Protein AF-0000000067175070 (afdb_homodimer)

Sequence (562 aa):
MGRMTSEVMTHDVSLLWQNIFTWASWVITLAMIAIAIRMGLRQRTPFYLFAVVAAGVAAYAEPLYDVAFDLWFYDAQNGQPGAGLMHFSAFGIPQPNWTHSGYIILYAGACLYAGRRLYEGRFDRRSLLALWGLEIVTSCVFEVIGTGTDVYTYYGPHVLRIWNYPLVIGVLEGTQVVLFTVAAVLIWRRASDWWLLLGLFVLFPMTFFGANFGLGYPVIIGMHLDNGLASTPLIFAATLASIALCSITIYGLAAFLPTRTPDAGTPAKESVTPTEAQLANMGRMTSEVMTHDVSLLWQNIFTWASWVITLAMIAIAIRMGLRQRTPFYLFAVVAAGVAAYAEPLYDVAFDLWFYDAQNGQPGAGLMHFSAFGIPQPNWTHSGYIILYAGACLYAGRRLYEGRFDRRSLLALWGLEIVTSCVFEVIGTGTDVYTYYGPHVLRIWNYPLVIGVLEGTQVVLFTVAAVLIWRRASDWWLLLGLFVLFPMTFFGANFGLGYPVIIGMHLDNGLASTPLIFAATLASIALCSITIYGLAAFLPTRTPDAGTPAKESVTPTEAQLAN

Secondary structure (DSSP, 8-state):
-----HHHHHSBP-HHHHHHHHHHHHHHHHHHHHHHHHHHHHHT-SHHHHHHHHHHHHGGGHHHHHHHHTEEE--EETTEE--S-EEEEETTEEEETHHHHHHHHHHHHHHHHHHHHHHTT---HHHHHHHHHHHHHHHHHHHHHHHHTTSEEE-S---SEETTEEHHHHHHHHHHHHHHHHHHHHHHHH-SSGGGGGGHHHHHHHHHHIIIIIITHHHHHHHHBTTTT--HHHHHHHHHHHHHHHHHHHHHHGGGPPP----TTS---------SGGG--/-----HHHHHPBP-HHHHHHHHHHHHHHHHHHHHHHHHHHHHHT-SHHHHHHHHHHHHGGGHHHHHHHHTEEE--EETTEE--S-EEEEETTEEEETHHHHHHHHHHHHHHHHHHHHHHTT---HHHHHHHHHHHHHHHHHHHHHHHHTTSEEE-S---SEETTEEHHHHHHHHHHHHHHHHHHHHHHHH-SSGGGGGGHHHHHHHHHHIIIIIITHHHHHHHHBTTTT--HHHHHHHHHHHHHHHHHHHHHHGGGPPP----TTS---------GGGT--

Solvent-accessible surface area (backbone atoms only — not comparable to full-atom values): 28182 Å² total; per-residue (Å²): 69,66,64,86,44,68,67,62,60,31,31,55,34,32,64,68,52,44,48,47,49,36,52,54,32,44,52,52,35,51,52,50,50,53,50,20,49,51,51,15,64,74,68,70,40,61,61,42,42,41,42,36,51,23,30,31,60,45,35,72,43,43,50,62,55,24,65,59,60,33,46,46,57,33,24,4,48,93,61,36,75,73,63,45,72,55,74,51,38,26,67,80,39,61,34,50,55,37,49,28,29,46,30,24,54,70,53,23,44,56,41,67,77,43,30,63,49,40,60,56,18,71,50,49,61,66,54,49,52,50,50,35,51,50,34,22,50,52,40,40,56,57,44,35,52,37,33,66,48,38,35,28,42,54,76,35,84,70,61,70,53,54,86,59,26,44,46,64,56,19,50,33,52,12,46,21,30,49,52,38,36,54,53,49,35,54,50,55,72,66,41,89,50,75,72,58,51,57,49,38,59,54,46,40,32,17,32,46,29,12,30,44,44,24,35,27,31,46,30,40,43,29,48,15,26,38,93,78,59,44,34,68,69,52,27,48,52,18,42,52,50,20,52,49,45,44,52,50,48,57,62,55,50,50,78,68,54,48,62,55,65,76,62,81,68,62,64,72,73,71,73,73,65,84,67,69,70,73,64,75,106,69,65,65,84,44,67,66,62,61,29,32,56,36,33,63,68,50,43,47,47,48,36,52,53,32,45,52,53,36,52,51,49,50,52,49,20,49,52,50,16,64,75,68,70,39,61,61,42,44,41,41,35,50,23,31,30,61,44,35,70,43,44,50,61,54,24,65,57,59,32,45,46,56,34,25,4,45,92,60,36,74,73,63,46,71,55,75,51,38,26,67,80,40,59,34,49,55,39,49,29,29,45,30,24,55,69,52,22,44,55,39,67,77,43,30,63,48,40,59,56,18,72,51,51,62,66,53,48,52,50,51,36,52,50,35,21,49,52,41,41,56,57,42,36,52,38,33,68,47,37,35,26,41,54,74,33,82,71,60,71,52,54,86,57,26,43,45,64,58,19,49,33,51,12,45,21,30,48,51,40,36,56,52,49,35,54,49,55,72,66,41,90,49,75,72,60,50,58,48,36,58,54,46,42,32,17,32,45,29,12,30,45,45,23,35,27,31,47,30,40,44,29,48,14,26,39,93,77,58,42,34,70,69,51,27,45,51,18,41,52,49,19,53,48,45,45,50,50,49,57,60,55,50,48,78,68,52,48,62,56,68,77,62,81,67,63,63,70,74,72,74,73,66,89,61,66,75,71,65,76,104

Organism: Mycolicibacterium smegmatis (strain ATCC 700084 / mc(2)155) (NCBI:txid246196)

Structure (mmCIF, N/CA/C/O backbone):
data_AF-0000000067175070-model_v1
#
loop_
_entity.id
_entity.type
_entity.pdbx_description
1 polymer 'Uncharacterized protein'
#
loop_
_atom_site.group_PDB
_atom_site.id
_atom_site.type_symbol
_atom_site.label_atom_id
_atom_site.label_alt_id
_atom_site.label_comp_id
_atom_site.label_asym_id
_atom_site.label_entity_id
_atom_site.label_seq_id
_atom_site.pdbx_PDB_ins_code
_atom_site.Cartn_x
_atom_site.Cartn_y
_atom_site.Cartn_z
_atom_site.occupancy
_atom_site.B_iso_or_equiv
_atom_site.auth_seq_id
_atom_site.auth_comp_id
_atom_site.auth_asym_id
_atom_site.auth_atom_id
_atom_site.pdbx_PDB_model_num
ATOM 1 N N . MET A 1 1 ? -1.969 -13.773 -15.234 1 36.12 1 MET A N 1
ATOM 2 C CA . MET A 1 1 ? -0.71 -13.477 -14.555 1 36.12 1 MET A CA 1
ATOM 3 C C . MET A 1 1 ? 0.456 -13.5 -15.539 1 36.12 1 MET A C 1
ATOM 5 O O . MET A 1 1 ? 0.49 -14.328 -16.453 1 36.12 1 MET A O 1
ATOM 9 N N . GLY A 1 2 ? 0.944 -12.664 -16.062 1 47.62 2 GLY A N 1
ATOM 10 C CA . GLY A 1 2 ? 2.061 -13.18 -16.844 1 47.62 2 GLY A CA 1
ATOM 11 C C . GLY A 1 2 ? 2.84 -14.258 -16.125 1 47.62 2 GLY A C 1
ATOM 12 O O . GLY A 1 2 ? 3.395 -14.023 -15.047 1 47.62 2 GLY A O 1
ATOM 13 N N . ARG A 1 3 ? 2.332 -15.414 -16.234 1 59.94 3 ARG A N 1
ATOM 14 C CA . ARG A 1 3 ? 2.842 -16.578 -15.516 1 59.94 3 ARG A CA 1
ATOM 15 C C . ARG A 1 3 ? 4.352 -16.703 -15.695 1 59.94 3 ARG A C 1
ATOM 17 O O . ARG A 1 3 ? 4.887 -16.406 -16.766 1 59.94 3 ARG A O 1
ATOM 24 N N . MET A 1 4 ? 4.914 -16.484 -14.57 1 78.12 4 MET A N 1
ATOM 25 C CA . MET A 1 4 ? 6.34 -16.812 -14.562 1 78.12 4 MET A CA 1
ATOM 26 C C . MET A 1 4 ? 6.637 -18.016 -15.445 1 78.12 4 MET A C 1
ATOM 28 O O . MET A 1 4 ? 6.055 -19.078 -15.258 1 78.12 4 MET A O 1
ATOM 32 N N . THR A 1 5 ? 7.352 -17.688 -16.516 1 83.88 5 THR A N 1
ATOM 33 C CA . THR A 1 5 ? 7.668 -18.75 -17.469 1 83.88 5 THR A CA 1
ATOM 34 C C . THR A 1 5 ? 8.961 -19.469 -17.062 1 83.88 5 THR A C 1
ATOM 36 O O . THR A 1 5 ? 9.766 -18.906 -16.312 1 83.88 5 THR A O 1
ATOM 39 N N . SER A 1 6 ? 9.023 -20.594 -17.547 1 88.12 6 SER A N 1
ATOM 40 C CA . SER A 1 6 ? 10.234 -21.375 -17.312 1 88.12 6 SER A CA 1
ATOM 41 C C . SER A 1 6 ? 11.461 -20.656 -17.891 1 88.12 6 SER A C 1
ATOM 43 O O . SER A 1 6 ? 12.555 -20.75 -17.328 1 88.12 6 SER A O 1
ATOM 45 N N . GLU A 1 7 ? 11.266 -19.969 -18.938 1 89.69 7 GLU A N 1
ATOM 46 C CA . GLU A 1 7 ? 12.359 -19.234 -19.562 1 89.69 7 GLU A CA 1
ATOM 47 C C . GLU A 1 7 ? 12.914 -18.156 -18.625 1 89.69 7 GLU A C 1
ATOM 49 O O . GLU A 1 7 ? 14.133 -18 -18.516 1 89.69 7 GLU A O 1
ATOM 54 N N . VAL A 1 8 ? 12.07 -17.516 -17.969 1 92.44 8 VAL A N 1
ATOM 55 C CA . VAL A 1 8 ? 12.484 -16.469 -17.047 1 92.44 8 VAL A CA 1
ATOM 56 C C . VAL A 1 8 ? 13.148 -17.109 -15.82 1 92.44 8 VAL A C 1
ATOM 58 O O . VAL A 1 8 ? 14.219 -16.656 -15.383 1 92.44 8 VAL A O 1
ATOM 61 N N . MET A 1 9 ? 12.633 -18.188 -15.352 1 91.81 9 MET A N 1
ATOM 62 C CA . MET A 1 9 ? 13.102 -18.828 -14.125 1 91.81 9 MET A CA 1
ATOM 63 C C . MET A 1 9 ? 14.469 -19.469 -14.328 1 91.81 9 MET A C 1
ATOM 65 O O . MET A 1 9 ? 15.258 -19.562 -13.391 1 91.81 9 MET A O 1
ATOM 69 N N . THR A 1 10 ? 14.758 -19.828 -15.609 1 93.31 10 THR A N 1
ATOM 70 C CA . THR A 1 10 ? 15.992 -20.547 -15.859 1 93.31 10 THR A CA 1
ATOM 71 C C . THR A 1 10 ? 17.016 -19.656 -16.562 1 93.31 10 THR A C 1
ATOM 73 O O . THR A 1 10 ? 18.109 -20.109 -16.906 1 93.31 10 THR A O 1
ATOM 76 N N . HIS A 1 11 ? 16.609 -18.438 -16.766 1 95.06 11 HIS A N 1
ATOM 77 C CA . HIS A 1 11 ? 17.547 -17.5 -17.375 1 95.06 11 HIS A CA 1
ATOM 78 C C . HIS A 1 11 ? 18.766 -17.297 -16.5 1 95.06 11 HIS A C 1
ATOM 80 O O . HIS A 1 11 ? 18.641 -17.125 -15.273 1 95.06 11 HIS A O 1
ATOM 86 N N . ASP A 1 12 ? 19.922 -17.328 -17.125 1 96.31 12 ASP A N 1
ATOM 87 C CA . ASP A 1 12 ? 21.172 -17.219 -16.375 1 96.31 12 ASP A CA 1
ATOM 88 C C . ASP A 1 12 ? 21.344 -15.828 -15.773 1 96.31 12 ASP A C 1
ATOM 90 O O . ASP A 1 12 ? 21.156 -14.82 -16.453 1 96.31 12 ASP A O 1
ATOM 94 N N . VAL A 1 13 ? 21.688 -15.828 -14.492 1 96.56 13 VAL A N 1
ATOM 95 C CA . VAL A 1 13 ? 22.047 -14.578 -13.836 1 96.56 13 VAL A CA 1
ATOM 96 C C . VAL A 1 13 ? 23.484 -14.211 -14.195 1 96.56 13 VAL A C 1
ATOM 98 O O . VAL A 1 13 ? 24.344 -15.086 -14.32 1 96.56 13 VAL A O 1
ATOM 101 N N . SER A 1 14 ? 23.734 -12.922 -14.445 1 96.88 14 SER A N 1
ATOM 102 C CA . SER A 1 14 ? 25.109 -12.453 -14.547 1 96.88 14 SER A CA 1
ATOM 103 C C . SER A 1 14 ? 25.781 -12.406 -13.18 1 96.88 14 SER A C 1
ATOM 105 O O . SER A 1 14 ? 25.547 -11.492 -12.391 1 96.88 14 SER A O 1
ATOM 107 N N . LEU A 1 15 ? 26.641 -13.297 -13.031 1 95.38 15 LEU A N 1
ATOM 108 C CA . LEU A 1 15 ? 27.312 -13.383 -11.734 1 95.38 15 LEU A CA 1
ATOM 109 C C . LEU A 1 15 ? 28.172 -12.148 -11.492 1 95.38 15 LEU A C 1
ATOM 111 O O . LEU A 1 15 ? 28.281 -11.664 -10.359 1 95.38 15 LEU A O 1
ATOM 115 N N . LEU A 1 16 ? 28.75 -11.688 -12.516 1 96.19 16 LEU A N 1
ATOM 116 C CA . LEU A 1 16 ? 29.547 -10.469 -12.414 1 96.19 16 LEU A CA 1
ATOM 117 C C . LEU A 1 16 ? 28.688 -9.305 -11.922 1 96.19 16 LEU A C 1
ATOM 119 O O . LEU A 1 16 ? 29.047 -8.648 -10.938 1 96.19 16 LEU A O 1
ATOM 123 N N . TRP A 1 17 ? 27.641 -9.117 -12.547 1 96.38 17 TRP A N 1
ATOM 124 C CA . TRP A 1 17 ? 26.797 -7.965 -12.219 1 96.38 17 TRP A CA 1
ATOM 125 C C . TRP A 1 17 ? 26.094 -8.172 -10.891 1 96.38 17 TRP A C 1
ATOM 127 O O . TRP A 1 17 ? 25.844 -7.219 -10.148 1 96.38 17 TRP A O 1
ATOM 137 N N . GLN A 1 18 ? 25.766 -9.375 -10.562 1 96.19 18 GLN A N 1
ATOM 138 C CA . GLN A 1 18 ? 25.219 -9.641 -9.234 1 96.19 18 GLN A CA 1
ATOM 139 C C . GLN A 1 18 ? 26.203 -9.242 -8.148 1 96.19 18 GLN A C 1
ATOM 141 O O . GLN A 1 18 ? 25.812 -8.672 -7.129 1 96.19 18 GLN A O 1
ATOM 146 N N . ASN A 1 19 ? 27.406 -9.57 -8.383 1 96.5 19 ASN A N 1
ATOM 147 C CA . ASN A 1 19 ? 28.438 -9.195 -7.422 1 96.5 19 ASN A CA 1
ATOM 148 C C . ASN A 1 19 ? 28.609 -7.676 -7.344 1 96.5 19 ASN A C 1
ATOM 150 O O . ASN A 1 19 ? 28.781 -7.125 -6.254 1 96.5 19 ASN A O 1
ATOM 154 N N . ILE A 1 20 ? 28.594 -7.074 -8.43 1 96.56 20 ILE A N 1
ATOM 155 C CA . ILE A 1 20 ? 28.688 -5.617 -8.445 1 96.56 20 ILE A CA 1
ATOM 156 C C . ILE A 1 20 ? 27.516 -5.016 -7.688 1 96.56 20 ILE A C 1
ATOM 158 O O . ILE A 1 20 ? 27.703 -4.156 -6.824 1 96.56 20 ILE A O 1
ATOM 162 N N . PHE A 1 21 ? 26.344 -5.52 -7.938 1 96.44 21 PHE A N 1
ATOM 163 C CA . PHE A 1 21 ? 25.141 -5.027 -7.25 1 96.44 21 PHE A CA 1
ATOM 164 C C . PHE A 1 21 ? 25.25 -5.262 -5.746 1 96.44 21 PHE A C 1
ATOM 166 O O . PHE A 1 21 ? 24.875 -4.398 -4.953 1 96.44 21 PHE A O 1
ATOM 173 N N . THR A 1 22 ? 25.734 -6.355 -5.387 1 97 22 THR A N 1
ATOM 174 C CA . THR A 1 22 ? 25.812 -6.688 -3.967 1 97 22 THR A CA 1
ATOM 175 C C . THR A 1 22 ? 26.844 -5.82 -3.262 1 97 22 THR A C 1
ATOM 177 O O . THR A 1 22 ? 26.5 -5.047 -2.361 1 97 22 THR A O 1
ATOM 180 N N . TRP A 1 23 ? 27.984 -5.844 -3.74 1 97.56 23 TRP A N 1
ATOM 181 C CA . TRP A 1 23 ? 29.078 -5.211 -3.016 1 97.56 23 TRP A CA 1
ATOM 182 C C . TRP A 1 23 ? 29.047 -3.695 -3.193 1 97.56 23 TRP A C 1
ATOM 184 O O . TRP A 1 23 ? 29.25 -2.947 -2.234 1 97.56 23 TRP A O 1
ATOM 194 N N . ALA A 1 24 ? 28.859 -3.236 -4.406 1 97.56 24 ALA A N 1
ATOM 195 C CA . ALA A 1 24 ? 28.812 -1.794 -4.629 1 97.56 24 ALA A CA 1
ATOM 196 C C . ALA A 1 24 ? 27.656 -1.155 -3.85 1 97.56 24 ALA A C 1
ATOM 198 O O . ALA A 1 24 ? 27.812 -0.078 -3.271 1 97.56 24 ALA A O 1
ATOM 199 N N . SER A 1 25 ? 26.516 -1.839 -3.846 1 97.31 25 SER A N 1
ATOM 200 C CA . SER A 1 25 ? 25.375 -1.253 -3.143 1 97.31 25 SER A CA 1
ATOM 201 C C . SER A 1 25 ? 25.609 -1.229 -1.637 1 97.31 25 SER A C 1
ATOM 203 O O . SER A 1 25 ? 25.219 -0.275 -0.958 1 97.31 25 SER A O 1
ATOM 205 N N . TRP A 1 26 ? 26.234 -2.225 -1.082 1 98.38 26 TRP A N 1
ATOM 206 C CA . TRP A 1 26 ? 26.5 -2.238 0.353 1 98.38 26 TRP A CA 1
ATOM 207 C C . TRP A 1 26 ? 27.547 -1.199 0.727 1 98.38 26 TRP A C 1
ATOM 209 O O . TRP A 1 26 ? 27.469 -0.592 1.798 1 98.38 26 TRP A O 1
ATOM 219 N N . VAL A 1 27 ? 28.484 -0.968 -0.14 1 98.69 27 VAL A N 1
ATOM 220 C CA . VAL A 1 27 ? 29.469 0.073 0.111 1 98.69 27 VAL A CA 1
ATOM 221 C C . VAL A 1 27 ? 28.797 1.44 0.132 1 98.69 27 VAL A C 1
ATOM 223 O O . VAL A 1 27 ? 29.047 2.252 1.024 1 98.69 27 VAL A O 1
ATOM 226 N N . ILE A 1 28 ? 27.953 1.671 -0.833 1 98.25 28 ILE A N 1
ATOM 227 C CA . ILE A 1 28 ? 27.219 2.928 -0.883 1 98.25 28 ILE A CA 1
ATOM 228 C C . ILE A 1 28 ? 26.344 3.059 0.356 1 98.25 28 ILE A C 1
ATOM 230 O O . ILE A 1 28 ? 26.25 4.133 0.958 1 98.25 28 ILE A O 1
ATOM 234 N N . THR A 1 29 ? 25.719 1.966 0.745 1 98.62 29 THR A N 1
ATOM 235 C CA . THR A 1 29 ? 24.859 1.954 1.924 1 98.62 29 THR A CA 1
ATOM 236 C C . THR A 1 29 ? 25.672 2.291 3.18 1 98.62 29 THR A C 1
ATOM 238 O O . THR A 1 29 ? 25.219 3.08 4.016 1 98.62 29 THR A O 1
ATOM 241 N N . LEU A 1 30 ? 26.828 1.718 3.301 1 98.69 30 LEU A N 1
ATOM 242 C CA . LEU A 1 30 ? 27.672 2.021 4.445 1 98.69 30 LEU A CA 1
ATOM 243 C C . LEU A 1 30 ? 28.047 3.5 4.473 1 98.69 30 LEU A C 1
ATOM 245 O O . LEU A 1 30 ? 28.062 4.121 5.539 1 98.69 30 LEU A O 1
ATOM 249 N N . ALA A 1 31 ? 28.328 4.047 3.369 1 98.69 31 ALA A N 1
ATOM 250 C CA . ALA A 1 31 ? 28.609 5.477 3.275 1 98.69 31 ALA A CA 1
ATOM 251 C C . ALA A 1 31 ? 27.391 6.301 3.688 1 98.69 31 ALA A C 1
ATOM 253 O O . ALA A 1 31 ? 27.516 7.289 4.414 1 98.69 31 ALA A O 1
ATOM 254 N N . MET A 1 32 ? 26.25 5.898 3.227 1 98.75 32 MET A N 1
ATOM 255 C CA . MET A 1 32 ? 25.016 6.605 3.566 1 98.75 32 MET A CA 1
ATOM 256 C C . MET A 1 32 ? 24.75 6.543 5.066 1 98.75 32 MET A C 1
ATOM 258 O O . MET A 1 32 ? 24.328 7.531 5.668 1 98.75 32 MET A O 1
ATOM 262 N N . ILE A 1 33 ? 25 5.41 5.656 1 98.81 33 ILE A N 1
ATOM 263 C CA . ILE A 1 33 ? 24.828 5.258 7.094 1 98.81 33 ILE A CA 1
ATOM 264 C C . ILE A 1 33 ? 25.781 6.18 7.836 1 98.81 33 ILE A C 1
ATOM 266 O O . ILE A 1 33 ? 25.391 6.863 8.789 1 98.81 33 ILE A O 1
ATOM 270 N N . ALA A 1 34 ? 27 6.25 7.383 1 98.81 34 ALA A N 1
ATOM 271 C CA . ALA A 1 34 ? 27.984 7.141 7.996 1 98.81 34 ALA A CA 1
ATOM 272 C C . ALA A 1 34 ? 27.547 8.594 7.883 1 98.81 34 ALA A C 1
ATOM 274 O O . ALA A 1 34 ? 27.625 9.352 8.852 1 98.81 34 ALA A O 1
ATOM 275 N N . ILE A 1 35 ? 27.094 8.969 6.766 1 98.69 35 ILE A N 1
ATOM 276 C CA . ILE A 1 35 ? 26.609 10.328 6.543 1 98.69 35 ILE A CA 1
ATOM 277 C C . ILE A 1 35 ? 25.406 10.602 7.438 1 98.69 35 ILE A C 1
ATOM 279 O O . ILE A 1 35 ? 25.312 11.664 8.055 1 98.69 35 ILE A O 1
ATOM 283 N N . ALA A 1 36 ? 24.531 9.648 7.484 1 98.81 36 ALA A N 1
ATOM 284 C CA . ALA A 1 36 ? 23.328 9.789 8.312 1 98.81 36 ALA A CA 1
ATOM 285 C C . ALA A 1 36 ? 23.703 9.992 9.781 1 98.81 36 ALA A C 1
ATOM 287 O O . ALA A 1 36 ? 23.125 10.836 10.461 1 98.81 36 ALA A O 1
ATOM 288 N N . ILE A 1 37 ? 24.609 9.211 10.242 1 98.62 37 ILE A N 1
ATOM 289 C CA . ILE A 1 37 ? 25.062 9.328 11.625 1 98.62 37 ILE A CA 1
ATOM 290 C C . ILE A 1 37 ? 25.688 10.711 11.844 1 98.62 37 ILE A C 1
ATOM 292 O O . ILE A 1 37 ? 25.375 11.391 12.828 1 98.62 37 ILE A O 1
ATOM 296 N N . ARG A 1 38 ? 26.516 11.125 10.969 1 98.56 38 ARG A N 1
ATOM 297 C CA . ARG A 1 38 ? 27.172 12.43 11.078 1 98.56 38 ARG A CA 1
ATOM 298 C C . ARG A 1 38 ? 26.141 13.555 11.086 1 98.56 38 ARG A C 1
ATOM 300 O O . ARG A 1 38 ? 26.219 14.461 11.922 1 98.56 38 ARG A O 1
ATOM 307 N N . MET A 1 39 ? 25.219 13.469 10.172 1 98.38 39 MET A N 1
ATOM 308 C CA . MET A 1 39 ? 24.172 14.484 10.109 1 98.38 39 MET A CA 1
ATOM 309 C C . MET A 1 39 ? 23.328 14.461 11.375 1 98.38 39 MET A C 1
ATOM 311 O O . MET A 1 39 ? 22.969 15.508 11.914 1 98.38 39 MET A O 1
ATOM 315 N N . GLY A 1 40 ? 23 13.273 11.797 1 98.06 40 GLY A N 1
ATOM 316 C CA . GLY A 1 40 ? 22.234 13.141 13.023 1 98.06 40 GLY A CA 1
ATOM 317 C C . GLY A 1 40 ? 22.922 13.742 14.234 1 98.06 40 GLY A C 1
ATOM 318 O O . GLY A 1 40 ? 22.281 14.43 15.039 1 98.06 40 GLY A O 1
ATOM 319 N N . LEU A 1 41 ? 24.188 13.562 14.398 1 97.88 41 LEU A N 1
ATOM 320 C CA . LEU A 1 41 ? 24.969 14.117 15.5 1 97.88 41 LEU A CA 1
ATOM 321 C C . LEU A 1 41 ? 25.047 15.641 15.398 1 97.88 41 LEU A C 1
ATOM 323 O O . LEU A 1 41 ? 24.891 16.344 16.406 1 97.88 41 LEU A O 1
ATOM 327 N N . ARG A 1 42 ? 25.203 16.109 14.266 1 97.5 42 ARG A N 1
ATOM 328 C CA . ARG A 1 42 ? 25.328 17.547 14.055 1 97.5 42 ARG A CA 1
ATOM 329 C C . ARG A 1 42 ? 24 18.266 14.312 1 97.5 42 ARG A C 1
ATOM 331 O O . ARG A 1 42 ? 23.984 19.359 14.859 1 97.5 42 ARG A O 1
ATOM 338 N N . GLN A 1 43 ? 23 17.594 13.938 1 95.81 43 GLN A N 1
ATOM 339 C CA . GLN A 1 43 ? 21.703 18.234 14.039 1 95.81 43 GLN A CA 1
ATOM 340 C C . GLN A 1 43 ? 20.922 17.703 15.234 1 95.81 43 GLN A C 1
ATOM 342 O O . GLN A 1 43 ? 19.734 18 15.391 1 95.81 43 GLN A O 1
ATOM 347 N N . ARG A 1 44 ? 21.484 16.766 15.93 1 96.56 44 ARG A N 1
ATOM 348 C CA . ARG A 1 44 ? 20.953 16.203 17.172 1 96.56 44 ARG A CA 1
ATOM 349 C C . ARG A 1 44 ? 19.594 15.539 16.922 1 96.56 44 ARG A C 1
ATOM 351 O O . ARG A 1 44 ? 18.625 15.812 17.625 1 96.56 44 ARG A O 1
ATOM 358 N N . THR A 1 45 ? 19.594 14.758 15.977 1 97.94 45 THR A N 1
ATOM 359 C CA . THR A 1 45 ? 18.391 14.016 15.648 1 97.94 45 THR A CA 1
ATOM 360 C C . THR A 1 45 ? 18.734 12.641 15.094 1 97.94 45 THR A C 1
ATOM 362 O O . THR A 1 45 ? 19.719 12.484 14.359 1 97.94 45 THR A O 1
ATOM 365 N N . PRO A 1 46 ? 18 11.664 15.406 1 98.38 46 PRO A N 1
ATOM 366 C CA . PRO A 1 46 ? 18.203 10.352 14.789 1 98.38 46 PRO A CA 1
ATOM 367 C C . PRO A 1 46 ? 17.438 10.188 13.477 1 98.38 46 PRO A C 1
ATOM 369 O O . PRO A 1 46 ? 17.422 9.102 12.898 1 98.38 46 PRO A O 1
ATOM 372 N N . PHE A 1 47 ? 16.812 11.234 12.992 1 98.56 47 PHE A N 1
ATOM 373 C CA . PHE A 1 47 ? 15.93 11.234 11.828 1 98.56 47 PHE A CA 1
ATOM 374 C C . PHE A 1 47 ? 16.594 10.539 10.648 1 98.56 47 PHE A C 1
ATOM 376 O O . PHE A 1 47 ? 16 9.641 10.039 1 98.56 47 PHE A O 1
ATOM 383 N N . TYR A 1 48 ? 17.75 10.852 10.312 1 98.81 48 TYR A N 1
ATOM 384 C CA . TYR A 1 48 ? 18.438 10.367 9.117 1 98.81 48 TYR A CA 1
ATOM 385 C C . TYR A 1 48 ? 18.75 8.883 9.234 1 98.81 48 TYR A C 1
ATOM 387 O O . TYR A 1 48 ? 18.516 8.117 8.289 1 98.81 48 TYR A O 1
ATOM 395 N N . LEU A 1 49 ? 19.25 8.531 10.367 1 98.75 49 LEU A N 1
ATOM 396 C CA . LEU A 1 49 ? 19.578 7.125 10.578 1 98.75 49 LEU A CA 1
ATOM 397 C C . LEU A 1 49 ? 18.312 6.27 10.57 1 98.75 49 LEU A C 1
ATOM 399 O O . LEU A 1 49 ? 18.297 5.184 9.984 1 98.75 49 LEU A O 1
ATOM 403 N N . PHE A 1 50 ? 17.266 6.734 11.195 1 98.81 50 PHE A N 1
ATOM 404 C CA . PHE A 1 50 ? 16.016 5.988 11.242 1 98.81 50 PHE A CA 1
ATOM 405 C C . PHE A 1 50 ? 15.422 5.844 9.844 1 98.81 50 PHE A C 1
ATOM 407 O O . PHE A 1 50 ? 14.867 4.797 9.508 1 98.81 50 PHE A O 1
ATOM 414 N N . ALA A 1 51 ? 15.562 6.875 9.016 1 98.81 51 ALA A N 1
ATOM 415 C CA . ALA A 1 51 ? 15.047 6.797 7.648 1 98.81 51 ALA A CA 1
ATOM 416 C C . ALA A 1 51 ? 15.773 5.719 6.848 1 98.81 51 ALA A C 1
ATOM 418 O O . ALA A 1 51 ? 15.133 4.922 6.156 1 98.81 51 ALA A O 1
ATOM 419 N N . VAL A 1 52 ? 17.031 5.672 7.031 1 98.81 52 VAL A N 1
ATOM 420 C CA . VAL A 1 52 ? 17.875 4.715 6.312 1 98.81 52 VAL A CA 1
ATOM 421 C C . VAL A 1 52 ? 17.562 3.297 6.793 1 98.81 52 VAL A C 1
ATOM 423 O O . VAL A 1 52 ? 17.359 2.393 5.98 1 98.81 52 VAL A O 1
ATOM 426 N N . VAL A 1 53 ? 17.469 3.086 8.039 1 98.75 53 VAL A N 1
ATOM 427 C CA . VAL A 1 53 ? 17.25 1.756 8.594 1 98.75 53 VAL A CA 1
ATOM 428 C C . VAL A 1 53 ? 15.82 1.306 8.305 1 98.75 53 VAL A C 1
ATOM 430 O O . VAL A 1 53 ? 15.578 0.129 8.023 1 98.75 53 VAL A O 1
ATOM 433 N N . ALA A 1 54 ? 14.914 2.227 8.367 1 98.81 54 ALA A N 1
ATOM 434 C CA . ALA A 1 54 ? 13.523 1.909 8.055 1 98.81 54 ALA A CA 1
ATOM 435 C C . ALA A 1 54 ? 13.391 1.352 6.645 1 98.81 54 ALA A C 1
ATOM 437 O O . ALA A 1 54 ? 12.695 0.357 6.422 1 98.81 54 ALA A O 1
ATOM 438 N N . ALA A 1 55 ? 14.062 1.967 5.711 1 98.81 55 ALA A N 1
ATOM 439 C CA . ALA A 1 55 ? 14.039 1.492 4.328 1 98.81 55 ALA A CA 1
ATOM 440 C C . ALA A 1 55 ? 14.648 0.097 4.215 1 98.81 55 ALA A C 1
ATOM 442 O O . ALA A 1 55 ? 14.086 -0.781 3.559 1 98.81 55 ALA A O 1
ATOM 443 N N . GLY A 1 56 ? 15.727 -0.106 4.875 1 98.75 56 GLY A N 1
ATOM 444 C CA . GLY A 1 56 ? 16.391 -1.4 4.844 1 98.75 56 GLY A CA 1
ATOM 445 C C . GLY A 1 56 ? 15.539 -2.52 5.41 1 98.75 56 GLY A C 1
ATOM 446 O O . GLY A 1 56 ? 15.492 -3.619 4.855 1 98.75 56 GLY A O 1
ATOM 447 N N . VAL A 1 57 ? 14.867 -2.23 6.461 1 98.38 57 VAL A N 1
ATOM 448 C CA . VAL A 1 57 ? 14.031 -3.23 7.113 1 98.38 57 VAL A CA 1
ATOM 449 C C . VAL A 1 57 ? 12.805 -3.523 6.25 1 98.38 57 VAL A C 1
ATOM 451 O O . VAL A 1 57 ? 12.406 -4.68 6.105 1 98.38 57 VAL A O 1
ATOM 454 N N . ALA A 1 58 ? 12.289 -2.523 5.637 1 98.5 58 ALA A N 1
ATOM 455 C CA . ALA A 1 58 ? 11.062 -2.666 4.852 1 98.5 58 ALA A CA 1
ATOM 456 C C . ALA A 1 58 ? 11.32 -3.455 3.57 1 98.5 58 ALA A C 1
ATOM 458 O O . ALA A 1 58 ? 10.383 -3.924 2.924 1 98.5 58 ALA A O 1
ATOM 459 N N . ALA A 1 59 ? 12.562 -3.631 3.25 1 98.62 59 ALA A N 1
ATOM 460 C CA . ALA A 1 59 ? 12.914 -4.391 2.055 1 98.62 59 ALA A CA 1
ATOM 461 C C . ALA A 1 59 ? 12.461 -5.844 2.17 1 98.62 59 ALA A C 1
ATOM 463 O O . ALA A 1 59 ? 12.336 -6.543 1.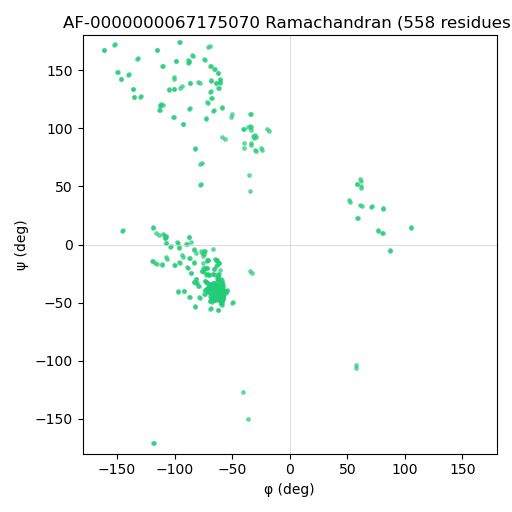164 1 98.62 59 ALA A O 1
ATOM 464 N N . TYR A 1 60 ? 12.195 -6.273 3.389 1 98.5 60 TYR A N 1
ATOM 465 C CA . TYR A 1 60 ? 11.656 -7.617 3.576 1 98.5 60 TYR A CA 1
ATOM 466 C C . TYR A 1 60 ? 10.289 -7.754 2.92 1 98.5 60 TYR A C 1
ATOM 468 O O . TYR A 1 60 ? 9.812 -8.867 2.695 1 98.5 60 TYR A O 1
ATOM 476 N N . ALA A 1 61 ? 9.664 -6.652 2.549 1 98.25 61 ALA A N 1
ATOM 477 C CA . ALA A 1 61 ? 8.344 -6.668 1.935 1 98.25 61 ALA A CA 1
ATOM 478 C C . ALA A 1 61 ? 8.438 -6.777 0.415 1 98.25 61 ALA A C 1
ATOM 480 O O . ALA A 1 61 ? 7.422 -6.891 -0.273 1 98.25 61 ALA A O 1
ATOM 481 N N . GLU A 1 62 ? 9.578 -6.852 -0.147 1 97.81 62 GLU A N 1
ATOM 482 C CA . GLU A 1 62 ? 9.883 -6.793 -1.573 1 97.81 62 GLU A CA 1
ATOM 483 C C . GLU A 1 62 ? 9.148 -7.891 -2.34 1 97.81 62 GLU A C 1
ATOM 485 O O . GLU A 1 62 ? 8.633 -7.652 -3.434 1 97.81 62 GLU A O 1
ATOM 490 N N . PRO A 1 63 ? 9.039 -9.102 -1.802 1 97.81 63 PRO A N 1
ATOM 491 C CA . PRO A 1 63 ? 8.398 -10.156 -2.59 1 97.81 63 PRO A CA 1
ATOM 492 C C . PRO A 1 63 ? 6.969 -9.805 -2.994 1 97.81 63 PRO A C 1
ATOM 494 O O . PRO A 1 63 ? 6.508 -10.211 -4.062 1 97.81 63 PRO A O 1
ATOM 497 N N . LEU A 1 64 ? 6.32 -9.102 -2.105 1 97.94 64 LEU A N 1
ATOM 498 C CA . LEU A 1 64 ? 4.965 -8.672 -2.428 1 97.94 64 LEU A CA 1
ATOM 499 C C . LEU A 1 64 ? 4.965 -7.715 -3.613 1 97.94 64 LEU A C 1
ATOM 501 O O . LEU A 1 64 ? 4.094 -7.793 -4.48 1 97.94 64 LEU A O 1
ATOM 505 N N . TYR A 1 65 ? 5.898 -6.844 -3.643 1 98.44 65 TYR A N 1
ATOM 506 C CA . TYR A 1 65 ? 6.113 -5.938 -4.766 1 98.44 65 TYR A CA 1
ATOM 507 C C . TYR A 1 65 ? 6.43 -6.715 -6.039 1 98.44 65 TYR A C 1
ATOM 509 O O . TYR A 1 65 ? 5.934 -6.379 -7.117 1 98.44 65 TYR A O 1
ATOM 517 N N . ASP A 1 66 ? 7.188 -7.766 -5.934 1 97.69 66 ASP A N 1
ATOM 518 C CA . ASP A 1 66 ? 7.613 -8.57 -7.07 1 97.69 66 ASP A CA 1
ATOM 519 C C . ASP A 1 66 ? 6.43 -9.289 -7.707 1 97.69 66 ASP A C 1
ATOM 521 O O . ASP A 1 66 ? 6.328 -9.367 -8.938 1 97.69 66 ASP A O 1
ATOM 525 N N . VAL A 1 67 ? 5.574 -9.727 -6.895 1 96.5 67 VAL A N 1
ATOM 526 C CA . VAL A 1 67 ? 4.379 -10.414 -7.383 1 96.5 67 VAL A CA 1
ATOM 527 C C . VAL A 1 67 ? 3.518 -9.438 -8.18 1 96.5 67 VAL A C 1
ATOM 529 O O . VAL A 1 67 ? 3.039 -9.766 -9.273 1 96.5 67 VAL A O 1
ATOM 532 N N . ALA A 1 68 ? 3.359 -8.297 -7.645 1 97.75 68 ALA A N 1
ATOM 533 C CA . ALA A 1 68 ? 2.449 -7.32 -8.234 1 97.75 68 ALA A CA 1
ATOM 534 C C . ALA A 1 68 ? 2.979 -6.82 -9.578 1 97.75 68 ALA A C 1
ATOM 536 O O . ALA A 1 68 ? 2.213 -6.645 -10.523 1 97.75 68 ALA A O 1
ATOM 537 N N . PHE A 1 69 ? 4.293 -6.672 -9.641 1 98.25 69 PHE A N 1
ATOM 538 C CA . PHE A 1 69 ? 4.848 -6 -10.805 1 98.25 69 PHE A CA 1
ATOM 539 C C . PHE A 1 69 ? 5.559 -6.992 -11.719 1 98.25 69 PHE A C 1
ATOM 541 O O . PHE A 1 69 ? 6.199 -6.598 -12.695 1 98.25 69 PHE A O 1
ATOM 548 N N . ASP A 1 70 ? 5.457 -8.273 -11.406 1 97.12 70 ASP A N 1
ATOM 549 C CA . ASP A 1 70 ? 6.086 -9.312 -12.219 1 97.12 70 ASP A CA 1
ATOM 550 C C . ASP A 1 70 ? 7.594 -9.094 -12.32 1 97.12 70 ASP A C 1
ATOM 552 O O . ASP A 1 70 ? 8.148 -9.078 -13.422 1 97.12 70 ASP A O 1
ATOM 556 N N . LEU A 1 71 ? 8.156 -8.945 -11.172 1 97.44 71 LEU A N 1
ATOM 557 C CA . LEU A 1 71 ? 9.609 -8.812 -11.078 1 97.44 71 LEU A CA 1
ATOM 558 C C . LEU A 1 71 ? 10.242 -10.133 -10.664 1 97.44 71 LEU A C 1
ATOM 560 O O . LEU A 1 71 ? 9.727 -10.828 -9.789 1 97.44 71 LEU A O 1
ATOM 564 N N . TRP A 1 72 ? 11.305 -10.516 -11.352 1 97.31 72 TRP A N 1
ATOM 565 C CA . TRP A 1 72 ? 12.039 -11.742 -11.055 1 97.31 72 TRP A CA 1
ATOM 566 C C . TRP A 1 72 ? 13.531 -11.469 -10.953 1 97.31 72 TRP A C 1
ATOM 568 O O . TRP A 1 72 ? 14.125 -10.875 -11.859 1 97.31 72 TRP A O 1
ATOM 578 N N . PHE A 1 73 ? 14.078 -11.891 -9.859 1 97.44 73 PHE A N 1
ATOM 579 C CA . PHE A 1 73 ? 15.531 -11.875 -9.727 1 97.44 73 PHE A CA 1
ATOM 580 C C . PHE A 1 73 ? 16.141 -13.148 -10.289 1 97.44 73 PHE A C 1
ATOM 582 O O . PHE A 1 73 ? 15.883 -14.242 -9.781 1 97.44 73 PHE A O 1
ATOM 589 N N . TYR A 1 74 ? 16.938 -12.953 -11.312 1 97.12 74 TYR A N 1
ATOM 590 C CA . TYR A 1 74 ? 17.562 -14.133 -11.883 1 97.12 74 TYR A CA 1
ATOM 591 C C . TYR A 1 74 ? 18.438 -14.844 -10.844 1 97.12 74 TYR A C 1
ATOM 593 O O . TYR A 1 74 ? 19.141 -14.195 -10.07 1 97.12 74 TYR A O 1
ATOM 601 N N . ASP A 1 75 ? 18.344 -16.156 -10.867 1 96.5 75 ASP A N 1
ATOM 602 C CA . ASP A 1 75 ? 19.047 -16.938 -9.844 1 96.5 75 ASP A CA 1
ATOM 603 C C . ASP A 1 75 ? 19.562 -18.266 -10.422 1 96.5 75 ASP A C 1
ATOM 605 O O . ASP A 1 75 ? 19.859 -19.188 -9.672 1 96.5 75 ASP A O 1
ATOM 609 N N . ALA A 1 76 ? 19.547 -18.406 -11.656 1 96.19 76 ALA A N 1
ATOM 610 C CA . ALA A 1 76 ? 19.906 -19.688 -12.281 1 96.19 76 ALA A CA 1
ATOM 611 C C . ALA A 1 76 ? 21.234 -19.578 -13.031 1 96.19 76 ALA A C 1
ATOM 613 O O . ALA A 1 76 ? 21.672 -18.469 -13.375 1 96.19 76 ALA A O 1
ATOM 614 N N . GLN A 1 77 ? 21.875 -20.703 -13.133 1 96 77 GLN A N 1
ATOM 615 C CA . GLN A 1 77 ? 23.016 -20.938 -14.008 1 96 77 GLN A CA 1
ATOM 616 C C . GLN A 1 77 ? 22.891 -22.266 -14.734 1 96 77 GLN A C 1
ATOM 618 O O . GLN A 1 77 ? 22.672 -23.312 -14.109 1 96 77 GLN A O 1
ATOM 623 N N . ASN A 1 78 ? 23.016 -22.172 -16.047 1 94.62 78 ASN A N 1
ATOM 624 C CA . ASN A 1 78 ? 22.891 -23.375 -16.859 1 94.62 78 ASN A CA 1
ATOM 625 C C . ASN A 1 78 ? 21.609 -24.141 -16.531 1 94.62 78 ASN A C 1
ATOM 627 O O . ASN A 1 78 ? 21.641 -25.359 -16.328 1 94.62 78 ASN A O 1
ATOM 631 N N . GLY A 1 79 ? 20.562 -23.391 -16.281 1 91.25 79 GLY A N 1
ATOM 632 C CA . GLY A 1 79 ? 19.25 -23.953 -16.094 1 91.25 79 GLY A CA 1
ATOM 633 C C . GLY A 1 79 ? 18.984 -24.375 -14.656 1 91.25 79 GLY A C 1
ATOM 634 O O . GLY A 1 79 ? 17.859 -24.797 -14.328 1 91.25 79 GLY A O 1
ATOM 635 N N . GLN A 1 80 ? 19.922 -24.297 -13.836 1 93.75 80 GLN A N 1
ATOM 636 C CA . GLN A 1 80 ? 19.781 -24.734 -12.445 1 93.75 80 GLN A CA 1
ATOM 637 C C . GLN A 1 80 ? 19.656 -23.531 -11.508 1 93.75 80 GLN A C 1
ATOM 639 O O . GLN A 1 80 ? 20.438 -22.594 -11.586 1 93.75 80 GLN A O 1
ATOM 644 N N . PRO A 1 81 ? 18.672 -23.641 -10.617 1 93.12 81 PRO A N 1
ATOM 645 C CA . PRO A 1 81 ? 18.5 -22.531 -9.672 1 93.12 81 PRO A CA 1
ATOM 646 C C . PRO A 1 81 ? 19.578 -22.516 -8.586 1 93.12 81 PRO A C 1
ATOM 648 O O . PRO A 1 81 ? 20.266 -23.5 -8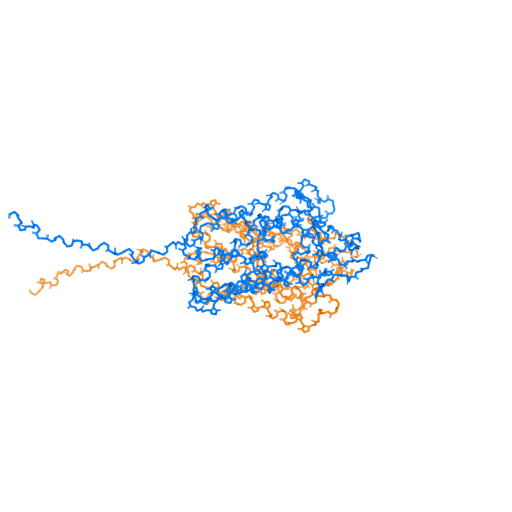.383 1 93.12 81 PRO A O 1
ATOM 651 N N . GLY A 1 82 ? 19.766 -21.312 -7.93 1 93.75 82 GLY A N 1
ATOM 652 C CA . GLY A 1 82 ? 20.625 -21.219 -6.754 1 93.75 82 GLY A CA 1
ATOM 653 C C . GLY A 1 82 ? 21.953 -20.562 -7.039 1 93.75 82 GLY A C 1
ATOM 654 O O . GLY A 1 82 ? 22.875 -20.609 -6.211 1 93.75 82 GLY A O 1
ATOM 655 N N . ALA A 1 83 ? 22.047 -19.953 -8.125 1 94.19 83 ALA A N 1
ATOM 656 C CA . ALA A 1 83 ? 23.328 -19.359 -8.531 1 94.19 83 ALA A CA 1
ATOM 657 C C . ALA A 1 83 ? 23.547 -18.016 -7.859 1 94.19 83 ALA A C 1
ATOM 659 O O . ALA A 1 83 ? 24.688 -17.594 -7.648 1 94.19 83 ALA A O 1
ATOM 660 N N . GLY A 1 84 ? 22.484 -17.359 -7.574 1 92.31 84 GLY A N 1
ATOM 661 C CA . GLY A 1 84 ? 22.578 -16.016 -7.012 1 92.31 84 GLY A CA 1
ATOM 662 C C . GLY A 1 84 ? 22.766 -16.016 -5.504 1 92.31 84 GLY A C 1
ATOM 663 O O . GLY A 1 84 ? 22.547 -17.031 -4.848 1 92.31 84 GLY A O 1
ATOM 664 N N . LEU A 1 85 ? 23.234 -14.852 -4.953 1 94.31 85 LEU A N 1
ATOM 665 C CA . LEU A 1 85 ? 23.312 -14.648 -3.51 1 94.31 85 LEU A CA 1
ATOM 666 C C . LEU A 1 85 ? 21.969 -14.219 -2.939 1 94.31 85 LEU A C 1
ATOM 668 O O . LEU A 1 85 ? 21.75 -13.039 -2.664 1 94.31 85 LEU A O 1
ATOM 672 N N . MET A 1 86 ? 21.141 -15.25 -2.707 1 96.12 86 MET A N 1
ATOM 673 C CA . MET A 1 86 ? 19.781 -15.039 -2.188 1 96.12 86 MET A CA 1
ATOM 674 C C . MET A 1 86 ? 19.734 -15.32 -0.69 1 96.12 86 MET A C 1
ATOM 676 O O . MET A 1 86 ? 20.422 -16.219 -0.197 1 96.12 86 MET A O 1
ATOM 680 N N . HIS A 1 87 ? 18.953 -14.594 0.096 1 95.06 87 HIS A N 1
ATOM 681 C CA . HIS A 1 87 ? 18.984 -14.828 1.535 1 95.06 87 HIS A CA 1
ATOM 682 C C . HIS A 1 87 ? 17.625 -15.305 2.037 1 95.06 87 HIS A C 1
ATOM 684 O O . HIS A 1 87 ? 17.516 -15.844 3.143 1 95.06 87 HIS A O 1
ATOM 690 N N . PHE A 1 88 ? 16.562 -15.18 1.347 1 96.31 88 PHE A N 1
ATOM 691 C CA . PHE A 1 88 ? 15.281 -15.805 1.656 1 96.31 88 PHE A CA 1
ATOM 692 C C . PHE A 1 88 ? 14.383 -15.82 0.429 1 96.31 88 PHE A C 1
ATOM 694 O O . PHE A 1 88 ? 14.734 -15.266 -0.615 1 96.31 88 PHE A O 1
ATOM 701 N N . SER A 1 89 ? 13.336 -16.547 0.48 1 96.44 89 SER A N 1
ATOM 702 C CA . SER A 1 89 ? 12.359 -16.656 -0.597 1 96.44 89 SER A CA 1
ATOM 703 C C . SER A 1 89 ? 10.93 -16.594 -0.057 1 96.44 89 SER A C 1
ATOM 705 O O . SER A 1 89 ? 10.633 -17.156 0.997 1 96.44 89 SER A O 1
ATOM 707 N N . ALA A 1 90 ? 10.188 -15.82 -0.73 1 96.88 90 ALA A N 1
ATOM 708 C CA . ALA A 1 90 ? 8.758 -15.719 -0.441 1 96.88 90 ALA A CA 1
ATOM 709 C C . ALA A 1 90 ? 7.941 -15.617 -1.729 1 96.88 90 ALA A C 1
ATOM 711 O O . ALA A 1 90 ? 8.398 -15.039 -2.715 1 96.88 90 ALA A O 1
ATOM 712 N N . PHE A 1 91 ? 6.719 -16.172 -1.789 1 95.5 91 PHE A N 1
ATOM 713 C CA . PHE A 1 91 ? 5.871 -16.234 -2.973 1 95.5 91 PHE A CA 1
ATOM 714 C C . PHE A 1 91 ? 6.566 -16.969 -4.105 1 95.5 91 PHE A C 1
ATOM 716 O O . PHE A 1 91 ? 6.289 -16.719 -5.281 1 95.5 91 PHE A O 1
ATOM 723 N N . GLY A 1 92 ? 7.52 -17.797 -3.674 1 93.25 92 GLY A N 1
ATOM 724 C CA . GLY A 1 92 ? 8.281 -18.547 -4.668 1 93.25 92 GLY A CA 1
ATOM 725 C C . GLY A 1 92 ? 9.328 -17.688 -5.363 1 93.25 92 GLY A C 1
ATOM 726 O O . GLY A 1 92 ? 9.883 -18.094 -6.387 1 93.25 92 GLY A O 1
ATOM 727 N N . ILE A 1 93 ? 9.609 -16.516 -4.859 1 95.06 93 ILE A N 1
ATOM 728 C CA . ILE A 1 93 ? 10.562 -15.609 -5.477 1 95.06 93 ILE A CA 1
ATOM 729 C C . ILE A 1 93 ? 11.781 -15.445 -4.574 1 95.06 93 ILE A C 1
ATOM 731 O O . ILE A 1 93 ? 11.68 -14.898 -3.473 1 95.06 93 ILE A O 1
ATOM 735 N N . PRO A 1 94 ? 12.891 -15.883 -5.062 1 95.94 94 PRO A N 1
ATOM 736 C CA . PRO A 1 94 ? 14.109 -15.664 -4.273 1 95.94 94 PRO A CA 1
ATOM 737 C C . PRO A 1 94 ? 14.508 -14.195 -4.199 1 95.94 94 PRO A C 1
ATOM 739 O O . PRO A 1 94 ? 14.359 -13.461 -5.18 1 95.94 94 PRO A O 1
ATOM 742 N N . GLN A 1 95 ? 14.961 -13.812 -3.045 1 97.88 95 GLN A N 1
ATOM 743 C CA . GLN A 1 95 ? 15.328 -12.414 -2.812 1 97.88 95 GLN A CA 1
ATOM 744 C C . GLN A 1 95 ? 16.828 -12.266 -2.615 1 97.88 95 GLN A C 1
ATOM 746 O O . GLN A 1 95 ? 17.406 -12.836 -1.679 1 97.88 95 GLN A O 1
ATOM 751 N N . PRO A 1 96 ? 17.422 -11.492 -3.488 1 97.75 96 PRO A N 1
ATOM 752 C CA . PRO A 1 96 ? 18.844 -11.25 -3.246 1 97.75 96 PRO A CA 1
ATOM 753 C C . PRO A 1 96 ? 19.094 -10.398 -2.008 1 97.75 96 PRO A C 1
ATOM 755 O O . PRO A 1 96 ? 18.281 -9.547 -1.664 1 97.75 96 PRO A O 1
ATOM 758 N N . ASN A 1 97 ? 20.234 -10.602 -1.485 1 96.06 97 ASN A N 1
ATOM 759 C CA . ASN A 1 97 ? 20.594 -9.859 -0.285 1 96.06 97 ASN A CA 1
ATOM 760 C C . ASN A 1 97 ? 20.688 -8.367 -0.562 1 96.06 97 ASN A C 1
ATOM 762 O O . ASN A 1 97 ? 20.375 -7.547 0.305 1 96.06 97 ASN A O 1
ATOM 766 N N . TRP A 1 98 ? 21.094 -7.977 -1.693 1 97.25 98 TRP A N 1
ATOM 767 C CA . TRP A 1 98 ? 21.375 -6.582 -2.014 1 97.25 98 TRP A CA 1
ATOM 768 C C . TRP A 1 98 ? 20.078 -5.789 -2.162 1 97.25 98 TRP A C 1
ATOM 770 O O . TRP A 1 98 ? 20.094 -4.566 -2.324 1 97.25 98 TRP A O 1
ATOM 780 N N . THR A 1 99 ? 18.891 -6.457 -2.109 1 97.44 99 THR A N 1
ATOM 781 C CA . THR A 1 99 ? 17.625 -5.719 -2.117 1 97.44 99 THR A CA 1
ATOM 782 C C . THR A 1 99 ? 17.562 -4.754 -0.938 1 97.44 99 THR A C 1
ATOM 784 O O . THR A 1 99 ? 17.016 -3.656 -1.06 1 97.44 99 THR A O 1
ATOM 787 N N . HIS A 1 100 ? 18.141 -5.098 0.154 1 98.38 100 HIS A N 1
ATOM 788 C CA . HIS A 1 100 ? 18.125 -4.242 1.336 1 98.38 100 HIS A CA 1
ATOM 789 C C . HIS A 1 100 ? 18.969 -2.99 1.121 1 98.38 100 HIS A C 1
ATOM 791 O O . HIS A 1 100 ? 18.516 -1.877 1.393 1 98.38 100 HIS A O 1
ATOM 797 N N . SER A 1 101 ? 20.188 -3.209 0.623 1 98.19 101 SER A N 1
ATOM 798 C CA . SER A 1 101 ? 21.031 -2.051 0.33 1 98.19 101 SER A CA 1
ATOM 799 C C . SER A 1 101 ? 20.438 -1.219 -0.806 1 98.19 101 SER A C 1
ATOM 801 O O . SER A 1 101 ? 20.5 0.012 -0.777 1 98.19 101 SER A O 1
ATOM 803 N N . GLY A 1 102 ? 19.844 -1.881 -1.811 1 97.31 102 GLY A N 1
ATOM 804 C CA . GLY A 1 102 ? 19.156 -1.173 -2.881 1 97.31 102 GLY A CA 1
ATOM 805 C C . GLY A 1 102 ? 18.031 -0.292 -2.383 1 97.31 102 GLY A C 1
ATOM 806 O O . GLY A 1 102 ? 17.891 0.847 -2.83 1 97.31 102 GLY A O 1
ATOM 807 N N . TYR A 1 103 ? 17.25 -0.792 -1.432 1 98.38 103 TYR A N 1
ATOM 808 C CA . TYR A 1 103 ? 16.172 -0.014 -0.837 1 98.38 103 TYR A CA 1
ATOM 809 C C . TYR A 1 103 ? 16.719 1.234 -0.15 1 98.38 103 TYR A C 1
ATOM 811 O O . TYR A 1 103 ? 16.156 2.326 -0.309 1 98.38 103 TYR A O 1
ATOM 819 N N . ILE A 1 104 ? 17.734 1.032 0.608 1 98.56 104 ILE A N 1
ATOM 820 C CA . ILE A 1 104 ? 18.312 2.154 1.335 1 98.56 104 ILE A CA 1
ATOM 821 C C . ILE A 1 104 ? 18.781 3.227 0.348 1 98.56 104 ILE A C 1
ATOM 823 O O . ILE A 1 104 ? 18.469 4.406 0.513 1 98.56 104 ILE A O 1
ATOM 827 N N . ILE A 1 105 ? 19.438 2.84 -0.667 1 97.94 105 ILE A N 1
ATOM 828 C CA . ILE A 1 105 ? 20 3.768 -1.645 1 97.94 105 ILE A CA 1
ATOM 829 C C . ILE A 1 105 ? 18.859 4.496 -2.373 1 97.94 105 ILE A C 1
ATOM 831 O O . ILE A 1 105 ? 18.859 5.727 -2.459 1 97.94 105 ILE A O 1
ATOM 835 N N . LEU A 1 106 ? 17.891 3.789 -2.809 1 97.38 106 LEU A N 1
ATOM 836 C CA . LEU A 1 106 ? 16.891 4.332 -3.707 1 97.38 106 LEU A CA 1
ATOM 837 C C . LEU A 1 106 ? 15.836 5.117 -2.93 1 97.38 106 LEU A C 1
ATOM 839 O O . LEU A 1 106 ? 15.328 6.133 -3.412 1 97.38 106 LEU A O 1
ATOM 843 N N . TYR A 1 107 ? 15.555 4.664 -1.725 1 98.31 107 TYR A N 1
ATOM 844 C CA . TYR A 1 107 ? 14.328 5.184 -1.127 1 98.31 107 TYR A CA 1
ATOM 845 C C . TYR A 1 107 ? 14.641 6.098 0.052 1 98.31 107 TYR A C 1
ATOM 847 O O . TYR A 1 107 ? 13.781 6.852 0.506 1 98.31 107 TYR A O 1
ATOM 855 N N . ALA A 1 108 ? 15.828 6.039 0.583 1 98.31 108 ALA A N 1
ATOM 856 C CA . ALA A 1 108 ? 16.109 6.848 1.766 1 98.31 108 ALA A CA 1
ATOM 857 C C . ALA A 1 108 ? 17.031 8.016 1.419 1 98.31 108 ALA A C 1
ATOM 859 O O . ALA A 1 108 ? 17.203 8.938 2.221 1 98.31 108 ALA A O 1
ATOM 860 N N . GLY A 1 109 ? 17.609 8.031 0.236 1 97.88 109 GLY A N 1
ATOM 861 C CA . GLY A 1 109 ? 18.562 9.055 -0.152 1 97.88 109 GLY A CA 1
ATOM 862 C C . GLY A 1 109 ? 18 10.461 -0.049 1 97.88 109 GLY A C 1
ATOM 863 O O . GLY A 1 109 ? 18.672 11.375 0.43 1 97.88 109 GLY A O 1
ATOM 864 N N . ALA A 1 110 ? 16.797 10.641 -0.448 1 98.56 110 ALA A N 1
ATOM 865 C CA . ALA A 1 110 ? 16.172 11.969 -0.455 1 98.56 110 ALA A CA 1
ATOM 866 C C . ALA A 1 110 ? 16.062 12.523 0.96 1 98.56 110 ALA A C 1
ATOM 868 O O . ALA A 1 110 ? 16.156 13.742 1.163 1 98.56 110 ALA A O 1
ATOM 869 N N . CYS A 1 111 ? 15.82 11.688 1.95 1 98.62 111 CYS A N 1
ATOM 870 C CA . CYS A 1 111 ? 15.789 12.156 3.332 1 98.62 111 CYS A CA 1
ATOM 871 C C . CYS A 1 111 ? 17.125 12.773 3.73 1 98.62 111 CYS A C 1
ATOM 873 O O . CYS A 1 111 ? 17.156 13.727 4.512 1 98.62 111 CYS A O 1
ATOM 875 N N . LEU A 1 112 ? 18.219 12.219 3.217 1 98.31 112 LEU A N 1
ATOM 876 C CA . LEU A 1 112 ? 19.547 12.695 3.572 1 98.31 112 LEU A CA 1
ATOM 877 C C . LEU A 1 112 ? 19.859 14.023 2.895 1 98.31 112 LEU A C 1
ATOM 879 O O . LEU A 1 112 ? 20.312 14.969 3.547 1 98.31 112 LEU A O 1
ATOM 883 N N . TYR A 1 113 ? 19.5 14.148 1.626 1 97.75 113 TYR A N 1
ATOM 884 C CA . TYR A 1 113 ? 19.984 15.344 0.949 1 97.75 113 TYR A CA 1
ATOM 885 C C . TYR A 1 113 ? 18.891 16.406 0.881 1 97.75 113 TYR A C 1
ATOM 887 O O . TYR A 1 113 ? 19.188 17.594 0.688 1 97.75 113 TYR A O 1
ATOM 895 N N . ALA A 1 114 ? 17.672 16.062 1.075 1 98.19 114 ALA A N 1
ATOM 896 C CA . ALA A 1 114 ? 16.609 17.047 0.945 1 98.19 114 ALA A CA 1
ATOM 897 C C . ALA A 1 114 ? 15.844 17.203 2.26 1 98.19 114 ALA A C 1
ATOM 899 O O . ALA A 1 114 ? 15.078 18.156 2.428 1 98.19 114 ALA A O 1
ATOM 900 N N . GLY A 1 115 ? 16.016 16.297 3.193 1 97.81 115 GLY A N 1
ATOM 901 C CA . GLY A 1 115 ? 15.242 16.281 4.422 1 97.81 115 GLY A CA 1
ATOM 902 C C . GLY A 1 115 ? 15.359 17.562 5.223 1 97.81 115 GLY A C 1
ATOM 903 O O . GLY A 1 115 ? 14.352 18.141 5.645 1 97.81 115 GLY A O 1
ATOM 904 N N . ARG A 1 116 ? 16.562 18.047 5.41 1 97.31 116 ARG A N 1
ATOM 905 C CA . ARG A 1 116 ? 16.781 19.25 6.207 1 97.31 116 ARG A CA 1
ATOM 906 C C . ARG A 1 116 ? 16.172 20.484 5.543 1 97.31 116 ARG A C 1
ATOM 908 O O . ARG A 1 116 ? 15.562 21.312 6.215 1 97.31 116 ARG A O 1
ATOM 915 N N . ARG A 1 117 ? 16.344 20.578 4.277 1 96.88 117 ARG A N 1
ATOM 916 C CA . ARG A 1 117 ? 15.766 21.703 3.553 1 96.88 117 ARG A CA 1
ATOM 917 C C . ARG A 1 117 ? 14.242 21.719 3.656 1 96.88 117 ARG A C 1
ATOM 919 O O . ARG A 1 117 ? 13.633 22.766 3.795 1 96.88 117 ARG A O 1
ATOM 926 N N . LEU A 1 118 ? 13.648 20.578 3.555 1 97.75 118 LEU A N 1
ATOM 927 C CA . LEU A 1 118 ? 12.203 20.438 3.727 1 97.75 118 LEU A CA 1
ATOM 928 C C . LEU A 1 118 ? 11.789 20.828 5.145 1 97.75 118 LEU A C 1
ATOM 930 O O . LEU A 1 118 ? 10.797 21.531 5.332 1 97.75 118 LEU A O 1
ATOM 934 N N . TYR A 1 119 ? 12.578 20.328 6.066 1 97 119 TYR A N 1
ATOM 935 C CA . TYR A 1 119 ? 12.312 20.609 7.477 1 97 119 TYR A CA 1
ATOM 936 C C . TYR A 1 119 ? 12.32 22.109 7.746 1 97 119 TYR A C 1
ATOM 938 O O . TYR A 1 119 ? 11.5 22.609 8.516 1 97 119 TYR A O 1
ATOM 946 N N . GLU A 1 120 ? 13.172 22.781 7.098 1 96.56 120 GLU A N 1
ATOM 947 C CA . GLU A 1 120 ? 13.336 24.219 7.305 1 96.56 120 GLU A CA 1
ATOM 948 C C . GLU A 1 120 ? 12.312 25.016 6.5 1 96.56 120 GLU A C 1
ATOM 950 O O . GLU A 1 120 ? 12.273 26.25 6.57 1 96.56 120 GLU A O 1
ATOM 955 N N . GLY A 1 121 ? 11.492 24.375 5.688 1 96.69 121 GLY A N 1
ATOM 956 C CA . GLY A 1 121 ? 10.445 25.047 4.926 1 96.69 121 GLY A CA 1
ATOM 957 C C . GLY A 1 121 ? 10.961 25.703 3.664 1 96.69 121 GLY A C 1
ATOM 958 O O . GLY A 1 121 ? 10.406 26.719 3.219 1 96.69 121 GLY A O 1
ATOM 959 N N . ARG A 1 122 ? 11.977 25.141 3.09 1 95.88 122 ARG A N 1
ATOM 960 C CA . ARG A 1 122 ? 12.617 25.781 1.946 1 95.88 122 ARG A CA 1
ATOM 961 C C . ARG A 1 122 ? 12.102 25.203 0.634 1 95.88 122 ARG A C 1
ATOM 963 O O . ARG A 1 122 ? 12.578 25.562 -0.442 1 95.88 122 ARG A O 1
ATOM 970 N N . PHE A 1 123 ? 11.195 24.281 0.696 1 96.62 123 PHE A N 1
ATOM 971 C CA . PHE A 1 123 ? 10.625 23.688 -0.504 1 96.62 123 PHE A CA 1
ATOM 972 C C . PHE A 1 123 ? 9.344 24.406 -0.904 1 96.62 123 PHE A C 1
ATOM 974 O O . PHE A 1 123 ? 8.531 24.766 -0.048 1 96.62 123 PHE A O 1
ATOM 981 N N . ASP A 1 124 ? 9.258 24.641 -2.182 1 95.69 124 ASP A N 1
ATOM 982 C CA . ASP A 1 124 ? 7.996 25.031 -2.793 1 95.69 124 ASP A CA 1
ATOM 983 C C . ASP A 1 124 ? 7.551 24.016 -3.836 1 95.69 124 ASP A C 1
ATOM 985 O O . ASP A 1 124 ? 8.102 22.922 -3.912 1 95.69 124 ASP A O 1
ATOM 989 N N . ARG A 1 125 ? 6.535 24.344 -4.57 1 95.38 125 ARG A N 1
ATOM 990 C CA . ARG A 1 125 ? 5.988 23.406 -5.555 1 95.38 125 ARG A CA 1
ATOM 991 C C . ARG A 1 125 ? 7.016 23.078 -6.633 1 95.38 125 ARG A C 1
ATOM 993 O O . ARG A 1 125 ? 7.129 21.938 -7.059 1 95.38 125 ARG A O 1
ATOM 1000 N N . ARG A 1 126 ? 7.734 24.016 -6.996 1 96.88 126 ARG A N 1
ATOM 1001 C CA . ARG A 1 126 ? 8.727 23.828 -8.047 1 96.88 126 ARG A CA 1
ATOM 1002 C C . ARG A 1 126 ? 9.852 22.906 -7.578 1 96.88 126 ARG A C 1
ATOM 1004 O O . ARG A 1 126 ? 10.281 22.016 -8.312 1 96.88 126 ARG A O 1
ATOM 1011 N N . SER A 1 127 ? 10.312 23.188 -6.43 1 97.31 127 SER A N 1
ATOM 1012 C CA . SER A 1 127 ? 11.375 22.344 -5.883 1 97.31 127 SER A CA 1
ATOM 1013 C C . SER A 1 127 ? 10.891 20.922 -5.652 1 97.31 127 SER A C 1
ATOM 1015 O O . SER A 1 127 ? 11.656 19.969 -5.785 1 97.31 127 SER A O 1
ATOM 1017 N N . LEU A 1 128 ? 9.672 20.828 -5.285 1 98.06 128 LEU A N 1
ATOM 1018 C CA . LEU A 1 128 ? 9.109 19.5 -5.098 1 98.06 128 LEU A CA 1
ATOM 1019 C C . LEU A 1 128 ? 9.055 18.734 -6.418 1 98.06 128 LEU A C 1
ATOM 1021 O O . LEU A 1 128 ? 9.391 17.547 -6.469 1 98.06 128 LEU A O 1
ATOM 1025 N N . LEU A 1 129 ? 8.633 19.406 -7.469 1 98.19 129 LEU A N 1
ATOM 1026 C CA . LEU A 1 129 ? 8.586 18.797 -8.797 1 98.19 129 LEU A CA 1
ATOM 1027 C C . LEU A 1 129 ? 9.992 18.422 -9.273 1 98.19 129 LEU A C 1
ATOM 1029 O O . LEU A 1 129 ? 10.188 17.391 -9.898 1 98.19 129 LEU A O 1
ATOM 1033 N N . ALA A 1 130 ? 10.922 19.281 -8.945 1 98.44 130 ALA A N 1
ATOM 1034 C CA . ALA A 1 130 ? 12.305 18.984 -9.289 1 98.44 130 ALA A CA 1
ATOM 1035 C C . ALA A 1 130 ? 12.812 17.75 -8.555 1 98.44 130 ALA A C 1
ATOM 1037 O O . ALA A 1 130 ? 13.516 16.922 -9.133 1 98.44 130 ALA A O 1
ATOM 1038 N N . LEU A 1 131 ? 12.523 17.703 -7.312 1 98.56 131 LEU A N 1
ATOM 1039 C CA . LEU A 1 131 ? 12.898 16.516 -6.535 1 98.56 131 LEU A CA 1
ATOM 1040 C C . LEU A 1 131 ? 12.273 15.258 -7.121 1 98.56 131 LEU A C 1
ATOM 1042 O O . LEU A 1 131 ? 12.93 14.219 -7.207 1 98.56 131 LEU A O 1
ATOM 1046 N N . TRP A 1 132 ? 11.016 15.344 -7.461 1 98.75 132 TRP A N 1
ATOM 1047 C CA . TRP A 1 132 ? 10.312 14.219 -8.055 1 98.75 132 TRP A CA 1
ATOM 1048 C C . TRP A 1 132 ? 10.984 13.773 -9.352 1 98.75 132 TRP A C 1
ATOM 1050 O O . TRP A 1 132 ? 11.227 12.586 -9.555 1 98.75 132 TRP A O 1
ATOM 1060 N N . GLY A 1 133 ? 11.297 14.727 -10.203 1 98.69 133 GLY A N 1
ATOM 1061 C CA . GLY A 1 133 ? 12.023 14.414 -11.422 1 98.69 133 GLY A CA 1
ATOM 1062 C C . GLY A 1 133 ? 13.359 13.75 -11.156 1 98.69 133 GLY A C 1
ATOM 1063 O O . GLY A 1 133 ? 13.719 12.773 -11.82 1 98.69 133 GLY A O 1
ATOM 1064 N N . LEU A 1 134 ? 14.094 14.273 -10.211 1 98.5 134 LEU A N 1
ATOM 1065 C CA . LEU A 1 134 ? 15.398 13.719 -9.859 1 98.5 134 LEU A CA 1
ATOM 1066 C C . LEU A 1 134 ? 15.258 12.281 -9.383 1 98.5 134 LEU A C 1
ATOM 1068 O O . LEU A 1 134 ? 16.078 11.422 -9.742 1 98.5 134 LEU A O 1
ATOM 1072 N N . GLU A 1 135 ? 14.297 12.031 -8.594 1 98.5 135 GLU A N 1
ATOM 1073 C CA . GLU A 1 135 ? 14.109 10.688 -8.055 1 98.5 135 GLU A CA 1
ATOM 1074 C C . GLU A 1 135 ? 13.664 9.711 -9.133 1 98.5 135 GLU A C 1
ATOM 1076 O O . GLU A 1 135 ? 14.023 8.531 -9.102 1 98.5 135 GLU A O 1
ATOM 1081 N N . ILE A 1 136 ? 12.812 10.156 -10.07 1 98.38 136 ILE A N 1
ATOM 1082 C CA . ILE A 1 136 ? 12.438 9.32 -11.203 1 98.38 136 ILE A CA 1
ATOM 1083 C C . ILE A 1 136 ? 13.688 8.945 -12.008 1 98.38 136 ILE A C 1
ATOM 1085 O O . ILE A 1 136 ? 13.898 7.777 -12.328 1 98.38 136 ILE A O 1
ATOM 1089 N N . VAL A 1 137 ? 14.5 9.914 -12.242 1 97.62 137 VAL A N 1
ATOM 1090 C CA . VAL A 1 137 ? 15.711 9.688 -13.023 1 97.62 137 VAL A CA 1
ATOM 1091 C C . VAL A 1 137 ? 16.641 8.734 -12.273 1 97.62 137 VAL A C 1
ATOM 1093 O O . VAL A 1 137 ? 17.219 7.816 -12.859 1 97.62 137 VAL A O 1
ATOM 1096 N N . THR A 1 138 ? 16.812 8.945 -11.023 1 95.81 138 THR A N 1
ATOM 1097 C CA . THR A 1 138 ? 17.672 8.102 -10.203 1 95.81 138 THR A CA 1
ATOM 1098 C C . THR A 1 138 ? 17.188 6.656 -10.227 1 95.81 138 THR A C 1
ATOM 1100 O O . THR A 1 138 ? 17.984 5.727 -10.383 1 95.81 138 THR A O 1
ATOM 1103 N N . SER A 1 139 ? 15.914 6.473 -10.078 1 95.38 139 SER A N 1
ATOM 1104 C CA . SER A 1 139 ? 15.336 5.133 -10.133 1 95.38 139 SER A CA 1
ATOM 1105 C C . SER A 1 139 ? 15.555 4.496 -11.5 1 95.38 139 SER A C 1
ATOM 1107 O O . SER A 1 139 ? 15.953 3.332 -11.594 1 95.38 139 SER A O 1
ATOM 1109 N N . CYS A 1 140 ? 15.336 5.262 -12.492 1 95.31 140 CYS A N 1
ATOM 1110 C CA . CYS A 1 140 ? 15.469 4.746 -13.852 1 95.31 140 CYS A CA 1
ATOM 1111 C C . CYS A 1 140 ? 16.906 4.32 -14.133 1 95.31 140 CYS A C 1
ATOM 1113 O O . CYS A 1 140 ? 17.141 3.26 -14.719 1 95.31 140 CYS A O 1
ATOM 1115 N N . VAL A 1 141 ? 17.812 5.125 -13.727 1 92.94 141 VAL A N 1
ATOM 1116 C CA . VAL A 1 141 ? 19.219 4.816 -13.977 1 92.94 141 VAL A CA 1
ATOM 1117 C C . VAL A 1 141 ? 19.594 3.525 -13.258 1 92.94 141 VAL A C 1
ATOM 1119 O O . VAL A 1 141 ? 20.188 2.625 -13.859 1 92.94 141 VAL A O 1
ATOM 1122 N N . PHE A 1 142 ? 19.25 3.4 -12.047 1 90.19 142 PHE A N 1
ATOM 1123 C CA . PHE A 1 142 ? 19.562 2.221 -11.242 1 90.19 142 PHE A CA 1
ATOM 1124 C C . PHE A 1 142 ? 18.906 0.978 -11.844 1 90.19 142 PHE A C 1
ATOM 1126 O O . PHE A 1 142 ? 19.562 -0.052 -12.016 1 90.19 142 PHE A O 1
ATOM 1133 N N . GLU A 1 143 ? 17.734 1.108 -12.234 1 93.56 143 GLU A N 1
ATOM 1134 C CA . GLU A 1 143 ? 16.938 -0.045 -12.648 1 93.56 143 GLU A CA 1
ATOM 1135 C C . GLU A 1 143 ? 17.297 -0.484 -14.062 1 93.56 143 GLU A C 1
ATOM 1137 O O . GLU A 1 143 ? 17.297 -1.68 -14.367 1 93.56 143 GLU A O 1
ATOM 1142 N N . VAL A 1 144 ? 17.578 0.463 -14.852 1 94.69 144 VAL A N 1
ATOM 1143 C CA . VAL A 1 144 ? 17.953 0.142 -16.234 1 94.69 144 VAL A CA 1
ATOM 1144 C C . VAL A 1 144 ? 19.234 -0.682 -16.25 1 94.69 144 VAL A C 1
ATOM 1146 O O . VAL A 1 144 ? 19.375 -1.611 -17.047 1 94.69 144 VAL A O 1
ATOM 1149 N N . ILE A 1 145 ? 20.094 -0.375 -15.375 1 94.19 145 ILE A N 1
ATOM 1150 C CA . ILE A 1 145 ? 21.328 -1.13 -15.281 1 94.19 145 ILE A CA 1
ATOM 1151 C C . ILE A 1 145 ? 21.031 -2.559 -14.828 1 94.19 145 ILE A C 1
ATOM 1153 O O . ILE A 1 145 ? 21.516 -3.52 -15.438 1 94.19 145 ILE A O 1
ATOM 1157 N N . GLY A 1 146 ? 20.219 -2.781 -13.836 1 94.81 146 GLY A N 1
ATOM 1158 C CA . GLY A 1 146 ? 19.906 -4.105 -13.328 1 94.81 146 GLY A CA 1
ATOM 1159 C C . GLY A 1 146 ? 19.172 -4.973 -14.336 1 94.81 146 GLY A C 1
ATOM 1160 O O . GLY A 1 146 ? 19.516 -6.145 -14.516 1 94.81 146 GLY A O 1
ATOM 1161 N N . THR A 1 147 ? 18.219 -4.387 -14.984 1 96.25 147 THR A N 1
ATOM 1162 C CA . THR A 1 147 ? 17.422 -5.137 -15.953 1 96.25 147 THR A CA 1
ATOM 1163 C C . THR A 1 147 ? 18.203 -5.34 -17.25 1 96.25 147 THR A C 1
ATOM 1165 O O . THR A 1 147 ? 17.953 -6.301 -17.984 1 96.25 147 THR A O 1
ATOM 1168 N N . GLY A 1 148 ? 19.188 -4.492 -17.516 1 95.88 148 GLY A N 1
ATOM 1169 C CA . GLY A 1 148 ? 19.969 -4.578 -18.734 1 95.88 148 GLY A CA 1
ATOM 1170 C C . GLY A 1 148 ? 21.156 -5.512 -18.609 1 95.88 148 GLY A C 1
ATOM 1171 O O . GLY A 1 148 ? 21.766 -5.895 -19.625 1 95.88 148 GLY A O 1
ATOM 1172 N N . THR A 1 149 ? 21.422 -5.898 -17.422 1 96.31 149 THR A N 1
ATOM 1173 C CA . THR A 1 149 ? 22.641 -6.676 -17.234 1 96.31 149 THR A CA 1
ATOM 1174 C C . THR A 1 149 ? 22.328 -8.07 -16.688 1 96.31 149 THR A C 1
ATOM 1176 O O . THR A 1 149 ? 23.141 -8.688 -16.016 1 96.31 149 THR A O 1
ATOM 1179 N N . ASP A 1 150 ? 21.047 -8.477 -16.766 1 95.44 150 ASP A N 1
ATOM 1180 C CA . ASP A 1 150 ? 20.578 -9.82 -16.469 1 95.44 150 ASP A CA 1
ATOM 1181 C C . ASP A 1 150 ? 20.656 -10.117 -14.969 1 95.44 150 ASP A C 1
ATOM 1183 O O . ASP A 1 150 ? 20.984 -11.234 -14.57 1 95.44 150 ASP A O 1
ATOM 1187 N N . VAL A 1 151 ? 20.469 -9.109 -14.156 1 96.69 151 VAL A N 1
ATOM 1188 C CA . VAL A 1 151 ? 20.375 -9.305 -12.711 1 96.69 151 VAL A CA 1
ATOM 1189 C C . VAL A 1 151 ? 18.938 -9.617 -12.328 1 96.69 151 VAL A C 1
ATOM 1191 O O . VAL A 1 151 ? 18.688 -10.5 -11.5 1 96.69 151 VAL A O 1
ATOM 1194 N N . TYR A 1 152 ? 18.109 -8.891 -12.867 1 96.62 152 TYR A N 1
ATOM 1195 C CA . TYR A 1 152 ? 16.672 -9.133 -12.68 1 96.62 152 TYR A CA 1
ATOM 1196 C C . TYR A 1 152 ? 15.875 -8.617 -13.867 1 96.62 152 TYR A C 1
ATOM 1198 O O . TYR A 1 152 ? 16.438 -7.984 -14.773 1 96.62 152 TYR A O 1
ATOM 1206 N N . THR A 1 153 ? 14.562 -8.938 -13.891 1 96.69 153 THR A N 1
ATOM 1207 C CA . THR A 1 153 ? 13.727 -8.531 -15.016 1 96.69 153 THR A CA 1
ATOM 1208 C C . THR A 1 153 ? 12.289 -8.297 -14.57 1 96.69 153 THR A C 1
ATOM 1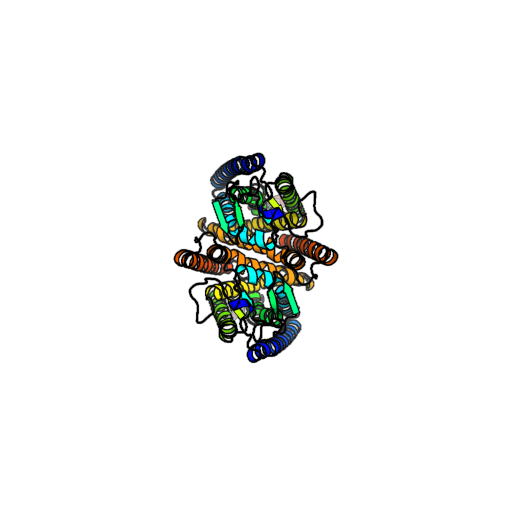210 O O . THR A 1 153 ? 11.828 -8.898 -13.594 1 96.69 153 THR A O 1
ATOM 1213 N N . TYR A 1 154 ? 11.695 -7.383 -15.242 1 96.88 154 TYR A N 1
ATOM 1214 C CA . TYR A 1 154 ? 10.242 -7.273 -15.234 1 96.88 154 TYR A CA 1
ATOM 1215 C C . TYR A 1 154 ? 9.633 -8.055 -16.391 1 96.88 154 TYR A C 1
ATOM 1217 O O . TYR A 1 154 ? 9.594 -7.566 -17.531 1 96.88 154 TYR A O 1
ATOM 1225 N N . TYR A 1 155 ? 9.109 -9.148 -16.078 1 95.75 155 TYR A N 1
ATOM 1226 C CA . TYR A 1 155 ? 8.766 -10.078 -17.156 1 95.75 155 TYR A CA 1
ATOM 1227 C C . TYR A 1 155 ? 7.32 -9.883 -17.594 1 95.75 155 TYR A C 1
ATOM 1229 O O . TYR A 1 155 ? 6.91 -10.406 -18.641 1 95.75 155 TYR A O 1
ATOM 1237 N N . GLY A 1 156 ? 6.488 -9.094 -16.906 1 95.19 156 GLY A N 1
ATOM 1238 C CA . GLY A 1 156 ? 5.102 -8.867 -17.266 1 95.19 156 GLY A CA 1
ATOM 1239 C C . GLY A 1 156 ? 4.949 -8.023 -18.516 1 95.19 156 GLY A C 1
ATOM 1240 O O . GLY A 1 156 ? 5.93 -7.48 -19.031 1 95.19 156 GLY A O 1
ATOM 1241 N N . PRO A 1 157 ? 3.75 -7.949 -19.016 1 96.06 157 PRO A N 1
ATOM 1242 C CA . PRO A 1 157 ? 3.5 -7.242 -20.281 1 96.06 157 PRO A CA 1
ATOM 1243 C C . PRO A 1 157 ? 3.484 -5.727 -20.109 1 96.06 157 PRO A C 1
ATOM 1245 O O . PRO A 1 157 ? 2.602 -5.051 -20.641 1 96.06 157 PRO A O 1
ATOM 1248 N N . HIS A 1 158 ? 4.516 -5.242 -19.516 1 97 158 HIS A N 1
ATOM 1249 C CA . HIS A 1 158 ? 4.66 -3.803 -19.344 1 97 158 HIS A CA 1
ATOM 1250 C C . HIS A 1 158 ? 4.828 -3.1 -20.688 1 97 158 HIS A C 1
ATOM 1252 O O . HIS A 1 158 ? 5.375 -3.676 -21.625 1 97 158 HIS A O 1
ATOM 1258 N N . VAL A 1 159 ? 4.359 -1.85 -20.688 1 97.69 159 VAL A N 1
ATOM 1259 C CA . VAL A 1 159 ? 4.566 -1.021 -21.875 1 97.69 159 VAL A CA 1
ATOM 1260 C C . VAL A 1 159 ? 5.465 0.162 -21.531 1 97.69 159 VAL A C 1
ATOM 1262 O O . VAL A 1 159 ? 5.812 0.365 -20.359 1 97.69 159 VAL A O 1
ATOM 1265 N N . LEU A 1 160 ? 5.965 0.875 -22.562 1 97 160 LEU A N 1
ATOM 1266 C CA . LEU A 1 160 ? 6.797 2.064 -22.438 1 97 160 LEU A CA 1
ATOM 1267 C C . LEU A 1 160 ? 8.094 1.737 -21.703 1 97 160 LEU A C 1
ATOM 1269 O O . LEU A 1 160 ? 8.445 2.398 -20.719 1 97 160 LEU A O 1
ATOM 1273 N N . ARG A 1 161 ? 8.789 0.811 -22.203 1 95.88 161 ARG A N 1
ATOM 1274 C CA . ARG A 1 161 ? 10.07 0.389 -21.656 1 95.88 161 ARG A CA 1
ATOM 1275 C C . ARG A 1 161 ? 11.211 1.23 -22.203 1 95.88 161 ARG A C 1
ATOM 1277 O O . ARG A 1 161 ? 11.172 1.66 -23.359 1 95.88 161 ARG A O 1
ATOM 1284 N N . ILE A 1 162 ? 12.047 1.53 -21.391 1 91.94 162 ILE A N 1
ATOM 1285 C CA . ILE A 1 162 ? 13.375 1.976 -21.797 1 91.94 162 ILE A CA 1
ATOM 1286 C C . ILE A 1 162 ? 14.375 0.825 -21.672 1 91.94 162 ILE A C 1
ATOM 1288 O O . ILE A 1 162 ? 14.695 0.402 -20.547 1 91.94 162 ILE A O 1
ATOM 1292 N N . TRP A 1 163 ? 14.758 0.395 -22.797 1 90.56 163 TRP A N 1
ATOM 1293 C CA . TRP A 1 163 ? 15.477 -0.877 -22.844 1 90.56 163 TRP A CA 1
ATOM 1294 C C . TRP A 1 163 ? 14.633 -1.993 -22.234 1 90.56 163 TRP A C 1
ATOM 1296 O O . TRP A 1 163 ? 13.523 -2.262 -22.688 1 90.56 163 TRP A O 1
ATOM 1306 N N . ASN A 1 164 ? 14.891 -2.477 -21.094 1 93.19 164 ASN A N 1
ATOM 1307 C CA . ASN A 1 164 ? 14.133 -3.57 -20.484 1 93.19 164 ASN A CA 1
ATOM 1308 C C . ASN A 1 164 ? 13.375 -3.111 -19.25 1 93.19 164 ASN A C 1
ATOM 1310 O O . ASN A 1 164 ? 12.711 -3.914 -18.594 1 93.19 164 ASN A O 1
ATOM 1314 N N . TYR A 1 165 ? 13.414 -1.827 -19.078 1 96.31 165 TYR A N 1
ATOM 1315 C CA . TYR A 1 165 ? 12.852 -1.313 -17.828 1 96.31 165 TYR A CA 1
ATOM 1316 C C . TYR A 1 165 ? 11.555 -0.548 -18.094 1 96.31 165 TYR A C 1
ATOM 1318 O O . TYR A 1 165 ? 11.547 0.427 -18.844 1 96.31 165 TYR A O 1
ATOM 1326 N N . PRO A 1 166 ? 10.422 -1.005 -17.484 1 97.75 166 PRO A N 1
ATOM 1327 C CA . PRO A 1 166 ? 9.188 -0.23 -17.625 1 97.75 166 PRO A CA 1
ATOM 1328 C C . PRO A 1 166 ? 9.258 1.123 -16.922 1 97.75 166 PRO A C 1
ATOM 1330 O O . PRO A 1 166 ? 9.414 1.18 -15.695 1 97.75 166 PRO A O 1
ATOM 1333 N N . LEU A 1 167 ? 9.008 2.141 -17.562 1 97.44 167 LEU A N 1
ATOM 1334 C CA . LEU A 1 167 ? 9.188 3.504 -17.078 1 97.44 167 LEU A CA 1
ATOM 1335 C C . LEU A 1 167 ? 8.227 3.799 -15.93 1 97.44 167 LEU A C 1
ATOM 1337 O O . LEU A 1 167 ? 8.555 4.559 -15.016 1 97.44 167 LEU A O 1
ATOM 1341 N N . VAL A 1 168 ? 7.027 3.201 -15.969 1 98.56 168 VAL A N 1
ATOM 1342 C CA . VAL A 1 168 ? 6.008 3.475 -14.953 1 98.56 168 VAL A CA 1
ATOM 1343 C C . VAL A 1 168 ? 6.543 3.117 -13.57 1 98.56 168 VAL A C 1
ATOM 1345 O O . VAL A 1 168 ? 6.207 3.771 -12.586 1 98.56 168 VAL A O 1
ATOM 1348 N N . ILE A 1 169 ? 7.438 2.117 -13.523 1 98.44 169 ILE A N 1
ATOM 1349 C CA . ILE A 1 169 ? 8.023 1.701 -12.25 1 98.44 169 ILE A CA 1
ATOM 1350 C C . ILE A 1 169 ? 8.867 2.836 -11.68 1 98.44 169 ILE A C 1
ATOM 1352 O O . ILE A 1 169 ? 8.797 3.125 -10.484 1 98.44 169 ILE A O 1
ATOM 1356 N N . GLY A 1 170 ? 9.625 3.477 -12.516 1 98.38 170 GLY A N 1
ATOM 1357 C CA . GLY A 1 170 ? 10.414 4.617 -12.078 1 98.38 170 GLY A CA 1
ATOM 1358 C C . GLY A 1 170 ? 9.57 5.766 -11.562 1 98.38 170 GLY A C 1
ATOM 1359 O O . GLY A 1 170 ? 9.93 6.41 -10.57 1 98.38 170 GLY A O 1
ATOM 1360 N N . VAL A 1 171 ? 8.477 6.016 -12.227 1 98.75 171 VAL A N 1
ATOM 1361 C CA . VAL A 1 171 ? 7.586 7.094 -11.82 1 98.75 171 VAL A CA 1
ATOM 1362 C C . VAL A 1 171 ? 6.973 6.773 -10.461 1 98.75 171 VAL A C 1
ATOM 1364 O O . VAL A 1 171 ? 6.922 7.633 -9.578 1 98.75 171 VAL A O 1
ATOM 1367 N N . LEU A 1 172 ? 6.551 5.559 -10.297 1 98.88 172 LEU A N 1
ATOM 1368 C CA . LEU A 1 172 ? 5.949 5.129 -9.039 1 98.88 172 LEU A CA 1
ATOM 1369 C C . LEU A 1 172 ? 6.961 5.195 -7.898 1 98.88 172 LEU A C 1
ATOM 1371 O O . LEU A 1 172 ? 6.668 5.738 -6.832 1 98.88 172 LEU A O 1
ATOM 1375 N N . GLU A 1 173 ? 8.133 4.723 -8.117 1 98.69 173 GLU A N 1
ATOM 1376 C CA . GLU A 1 173 ? 9.18 4.723 -7.102 1 98.69 173 GLU A CA 1
ATOM 1377 C C . GLU A 1 173 ? 9.609 6.148 -6.754 1 98.69 173 GLU A C 1
ATOM 1379 O O . GLU A 1 173 ? 9.805 6.473 -5.582 1 98.69 173 GLU A O 1
ATOM 1384 N N . GLY A 1 174 ? 9.758 6.918 -7.785 1 98.75 174 GLY A N 1
ATOM 1385 C CA . GLY A 1 174 ? 10.062 8.312 -7.523 1 98.75 174 GLY A CA 1
ATOM 1386 C C . GLY A 1 174 ? 9.008 9.008 -6.688 1 98.75 174 GLY A C 1
ATOM 1387 O O . GLY A 1 174 ? 9.336 9.805 -5.805 1 98.75 174 GLY A O 1
ATOM 1388 N N . THR A 1 175 ? 7.77 8.727 -7 1 98.88 175 THR A N 1
ATOM 1389 C CA . THR A 1 175 ? 6.664 9.297 -6.238 1 98.88 175 THR A CA 1
ATOM 1390 C C . THR A 1 175 ? 6.707 8.828 -4.789 1 98.88 175 THR A C 1
ATOM 1392 O O . THR A 1 175 ? 6.488 9.617 -3.869 1 98.88 175 THR A O 1
ATOM 1395 N N . GLN A 1 176 ? 7 7.539 -4.621 1 98.88 176 GLN A N 1
ATOM 1396 C CA . GLN A 1 176 ? 7.094 6.977 -3.277 1 98.88 176 GLN A CA 1
ATOM 1397 C C . GLN A 1 176 ? 8.188 7.672 -2.467 1 98.88 176 GLN A C 1
ATOM 1399 O O . GLN A 1 176 ? 7.988 7.98 -1.289 1 98.88 176 GLN A O 1
ATOM 1404 N N . VAL A 1 177 ? 9.281 7.973 -3.037 1 98.88 177 VAL A N 1
ATOM 1405 C CA . VAL A 1 177 ? 10.406 8.586 -2.348 1 98.88 177 VAL A CA 1
ATOM 1406 C C . VAL A 1 177 ? 10.023 9.992 -1.881 1 98.88 177 VAL A C 1
ATOM 1408 O O . VAL A 1 177 ? 10.289 10.367 -0.735 1 98.88 177 VAL A O 1
ATOM 1411 N N . VAL A 1 178 ? 9.406 10.711 -2.742 1 98.81 178 VAL A N 1
ATOM 1412 C CA . VAL A 1 178 ? 9.016 12.078 -2.398 1 98.81 178 VAL A CA 1
ATOM 1413 C C . VAL A 1 178 ? 7.945 12.047 -1.31 1 98.81 178 VAL A C 1
ATOM 1415 O O . VAL A 1 178 ? 8.016 12.797 -0.336 1 98.81 178 VAL A O 1
ATOM 1418 N N . LEU A 1 179 ? 7.016 11.188 -1.494 1 98.69 179 LEU A N 1
ATOM 1419 C CA . LEU A 1 179 ? 5.953 11.047 -0.506 1 98.69 179 LEU A CA 1
ATOM 1420 C C . LEU A 1 179 ? 6.527 10.688 0.862 1 98.69 179 LEU A C 1
ATOM 1422 O O . LEU A 1 179 ? 6.156 11.297 1.871 1 98.69 179 LEU A O 1
ATOM 1426 N N . PHE A 1 180 ? 7.406 9.719 0.918 1 98.88 180 PHE A N 1
ATOM 1427 C CA . PHE A 1 180 ? 8.023 9.297 2.172 1 98.88 180 PHE A CA 1
ATOM 1428 C C . PHE A 1 180 ? 8.82 10.445 2.791 1 98.88 180 PHE A C 1
ATOM 1430 O O . PHE A 1 180 ? 8.695 10.719 3.988 1 98.88 180 PHE A O 1
ATOM 1437 N N . THR A 1 181 ? 9.562 11.102 1.996 1 98.88 181 THR A N 1
ATOM 1438 C CA . THR A 1 181 ? 10.43 12.156 2.504 1 98.88 181 THR A CA 1
ATOM 1439 C C . THR A 1 181 ? 9.602 13.289 3.115 1 98.88 181 THR A C 1
ATOM 1441 O O . THR A 1 181 ? 9.883 13.727 4.23 1 98.88 181 THR A O 1
ATOM 1444 N N . VAL A 1 182 ? 8.594 13.703 2.414 1 98.25 182 VAL A N 1
ATOM 1445 C CA . VAL A 1 182 ? 7.758 14.789 2.908 1 98.25 182 VAL A CA 1
ATOM 1446 C C . VAL A 1 182 ? 7.039 14.352 4.184 1 98.25 182 VAL A C 1
ATOM 1448 O O . VAL A 1 182 ? 7.059 15.062 5.191 1 98.25 182 VAL A O 1
ATOM 1451 N N . ALA A 1 183 ? 6.449 13.188 4.148 1 97.44 183 ALA A N 1
ATOM 1452 C CA . ALA A 1 183 ? 5.719 12.703 5.312 1 97.44 183 ALA A CA 1
ATOM 1453 C C . ALA A 1 183 ? 6.652 12.5 6.504 1 97.44 183 ALA A C 1
ATOM 1455 O O . ALA A 1 183 ? 6.289 12.805 7.645 1 97.44 183 ALA A O 1
ATOM 1456 N N . ALA A 1 184 ? 7.801 11.984 6.234 1 98.44 184 ALA A N 1
ATOM 1457 C CA . ALA A 1 184 ? 8.781 11.781 7.293 1 98.44 184 ALA A CA 1
ATOM 1458 C C . ALA A 1 184 ? 9.172 13.102 7.945 1 98.44 184 ALA A C 1
ATOM 1460 O O . ALA A 1 184 ? 9.289 13.188 9.172 1 98.44 184 ALA A O 1
ATOM 1461 N N . VAL A 1 185 ? 9.352 14.094 7.18 1 97.88 185 VAL A N 1
ATOM 1462 C CA . VAL A 1 185 ? 9.734 15.398 7.703 1 97.88 185 VAL A CA 1
ATOM 1463 C C . VAL A 1 185 ? 8.586 16 8.508 1 97.88 185 VAL A C 1
ATOM 1465 O O . VAL A 1 185 ? 8.805 16.656 9.523 1 97.88 185 VAL A O 1
ATOM 1468 N N . LEU A 1 186 ? 7.41 15.766 8.031 1 95.31 186 LEU A N 1
ATOM 1469 C CA . LEU A 1 186 ? 6.266 16.234 8.797 1 95.31 186 LEU A CA 1
ATOM 1470 C C . LEU A 1 186 ? 6.223 15.586 10.18 1 95.31 186 LEU A C 1
ATOM 1472 O O . LEU A 1 186 ? 5.91 16.25 11.172 1 95.31 186 LEU A O 1
ATOM 1476 N N . ILE A 1 187 ? 6.516 14.336 10.242 1 95.94 187 ILE A N 1
ATOM 1477 C CA . ILE A 1 187 ? 6.602 13.641 11.523 1 95.94 187 ILE A CA 1
ATOM 1478 C C . ILE A 1 187 ? 7.746 14.219 12.344 1 95.94 187 ILE A C 1
ATOM 1480 O O . ILE A 1 187 ? 7.605 14.445 13.547 1 95.94 187 ILE A O 1
ATOM 1484 N N . TRP A 1 188 ? 8.828 14.438 11.68 1 96.88 188 TRP A N 1
ATOM 1485 C CA . TRP A 1 188 ? 9.992 15.016 12.336 1 96.88 188 TRP A CA 1
ATOM 1486 C C . TRP A 1 188 ? 9.641 16.359 12.984 1 96.88 188 TRP A C 1
ATOM 1488 O O . TRP A 1 188 ? 9.992 16.594 14.141 1 96.88 188 TRP A O 1
ATOM 1498 N N . ARG A 1 189 ? 8.891 17.156 12.398 1 93.88 189 ARG A N 1
ATOM 1499 C CA . ARG A 1 189 ? 8.516 18.469 12.891 1 93.88 189 ARG A CA 1
ATOM 1500 C C . ARG A 1 189 ? 7.551 18.375 14.062 1 93.88 189 ARG A C 1
ATOM 1502 O O . ARG A 1 189 ? 7.531 19.234 14.938 1 93.88 189 ARG A O 1
ATOM 1509 N N . ARG A 1 190 ? 6.914 17.391 14.086 1 91.06 190 ARG A N 1
ATOM 1510 C CA . ARG A 1 190 ? 5.898 17.25 15.125 1 91.06 190 ARG A CA 1
ATOM 1511 C C . ARG A 1 190 ? 6.438 16.453 16.312 1 91.06 190 ARG A C 1
ATOM 1513 O O . ARG A 1 190 ? 5.832 16.453 17.391 1 91.06 190 ARG A O 1
ATOM 1520 N N . ALA A 1 191 ? 7.523 15.82 16.062 1 92.88 191 ALA A N 1
ATOM 1521 C CA . ALA A 1 191 ? 8.07 14.953 17.109 1 92.88 191 ALA A CA 1
ATOM 1522 C C . ALA A 1 191 ? 8.664 15.781 18.25 1 92.88 191 ALA A C 1
ATOM 1524 O O . ALA A 1 191 ? 9.57 16.594 18.031 1 92.88 191 ALA A O 1
ATOM 1525 N N . SER A 1 192 ? 8.133 15.531 19.469 1 90.31 192 SER A N 1
ATOM 1526 C CA . SER A 1 192 ? 8.641 16.203 20.641 1 90.31 192 SER A CA 1
ATOM 1527 C C . SER A 1 192 ? 9.844 15.477 21.234 1 90.31 192 SER A C 1
ATOM 1529 O O . SER A 1 192 ? 10.656 16.078 21.953 1 90.31 192 SER A O 1
ATOM 1531 N N . ASP A 1 193 ? 9.883 14.195 20.938 1 93.75 193 ASP A N 1
ATOM 1532 C CA . ASP A 1 193 ? 10.961 13.344 21.422 1 93.75 193 ASP A CA 1
ATOM 1533 C C . ASP A 1 193 ? 11.539 12.484 20.297 1 93.75 193 ASP A C 1
ATOM 1535 O O . ASP A 1 193 ?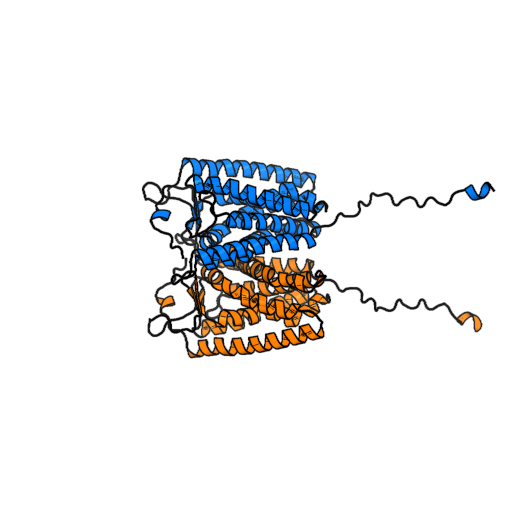 10.875 12.242 19.297 1 93.75 193 ASP A O 1
ATOM 1539 N N . TRP A 1 194 ? 12.766 12.016 20.578 1 94.12 194 TRP A N 1
ATOM 1540 C CA . TRP A 1 194 ? 13.5 11.289 19.547 1 94.12 194 TRP A CA 1
ATOM 1541 C C . TRP A 1 194 ? 12.812 9.969 19.219 1 94.12 194 TRP A C 1
ATOM 1543 O O . TRP A 1 194 ? 12.867 9.492 18.078 1 94.12 194 TRP A O 1
ATOM 1553 N N . TRP A 1 195 ? 12.211 9.328 20.141 1 94.06 195 TRP A N 1
ATOM 1554 C CA . TRP A 1 195 ? 11.672 7.988 19.953 1 94.06 195 TRP A CA 1
ATOM 1555 C C . TRP A 1 195 ? 10.414 8.023 19.094 1 94.06 195 TRP A C 1
ATOM 1557 O O . TRP A 1 195 ? 10 6.996 18.547 1 94.06 195 TRP A O 1
ATOM 1567 N N . LEU A 1 196 ? 9.75 9.164 18.969 1 93.5 196 LEU A N 1
ATOM 1568 C CA . LEU A 1 196 ? 8.602 9.305 18.078 1 93.5 196 LEU A CA 1
ATOM 1569 C C . LEU A 1 196 ? 9.016 9.148 16.625 1 93.5 196 LEU A C 1
ATOM 1571 O O . LEU A 1 196 ? 8.195 8.781 15.781 1 93.5 196 LEU A O 1
ATOM 1575 N N . LEU A 1 197 ? 10.305 9.352 16.406 1 97.06 197 LEU A N 1
ATOM 1576 C CA . LEU A 1 197 ? 10.812 9.203 15.055 1 97.06 197 LEU A CA 1
ATOM 1577 C C . LEU A 1 197 ? 10.938 7.727 14.68 1 97.06 197 LEU A C 1
ATOM 1579 O O . LEU A 1 197 ? 11.109 7.391 13.508 1 97.06 197 LEU A O 1
ATOM 1583 N N . LEU A 1 198 ? 10.734 6.836 15.641 1 96.75 198 LEU A N 1
ATOM 1584 C CA . LEU A 1 198 ? 10.609 5.418 15.32 1 96.75 198 LEU A CA 1
ATOM 1585 C C . LEU A 1 198 ? 9.383 5.16 14.453 1 96.75 198 LEU A C 1
ATOM 1587 O O . LEU A 1 198 ? 9.281 4.105 13.82 1 96.75 198 LEU A O 1
ATOM 1591 N N . GLY A 1 199 ? 8.508 6.152 14.367 1 96.88 199 GLY A N 1
ATOM 1592 C CA . GLY A 1 199 ? 7.363 6.074 13.477 1 96.88 199 GLY A CA 1
ATOM 1593 C C . GLY A 1 199 ? 7.75 5.949 12.016 1 96.88 199 GLY A C 1
ATOM 1594 O O . GLY A 1 199 ? 6.941 5.531 11.188 1 96.88 199 GLY A O 1
ATOM 1595 N N . LEU A 1 200 ? 8.992 6.25 11.703 1 98.38 200 LEU A N 1
ATOM 1596 C CA . LEU A 1 200 ? 9.461 6.129 10.32 1 98.38 200 LEU A CA 1
ATOM 1597 C C . LEU A 1 200 ? 9.484 4.672 9.883 1 98.38 200 LEU A C 1
ATOM 1599 O O . LEU A 1 200 ? 9.336 4.375 8.695 1 98.38 200 LEU A O 1
ATOM 1603 N N . PHE A 1 201 ? 9.609 3.711 10.836 1 98.38 201 PHE A N 1
ATOM 1604 C CA . PHE A 1 201 ? 9.594 2.285 10.539 1 98.38 201 PHE A CA 1
ATOM 1605 C C . PHE A 1 201 ? 8.188 1.833 10.148 1 98.38 201 PHE A C 1
ATOM 1607 O O . PHE A 1 201 ? 8.023 0.797 9.5 1 98.38 201 PHE A O 1
ATOM 1614 N N . VAL A 1 202 ? 7.184 2.609 10.516 1 98.5 202 VAL A N 1
ATOM 1615 C CA . VAL A 1 202 ? 5.793 2.369 10.141 1 98.5 202 VAL A CA 1
ATOM 1616 C C . VAL A 1 202 ? 5.465 3.115 8.852 1 98.5 202 VAL A C 1
ATOM 1618 O O . VAL A 1 202 ? 4.828 2.562 7.953 1 98.5 202 VAL A O 1
ATOM 1621 N N . LEU A 1 203 ? 5.969 4.262 8.789 1 98.56 203 LEU A N 1
ATOM 1622 C CA . LEU A 1 203 ? 5.641 5.156 7.684 1 98.56 203 LEU A CA 1
ATOM 1623 C C . LEU A 1 203 ? 6.195 4.617 6.367 1 98.56 203 LEU A C 1
ATOM 1625 O O . LEU A 1 203 ? 5.535 4.707 5.328 1 98.56 203 LEU A O 1
ATOM 1629 N N . PHE A 1 204 ? 7.406 4.078 6.402 1 98.88 204 PHE A N 1
ATOM 1630 C CA . PHE A 1 204 ? 8.07 3.705 5.16 1 98.88 204 PHE A CA 1
ATOM 1631 C C . PHE A 1 204 ? 7.277 2.635 4.422 1 98.88 204 PHE A C 1
ATOM 1633 O O . PHE A 1 204 ? 6.898 2.824 3.262 1 98.88 204 PHE A O 1
ATOM 1640 N N . PRO A 1 205 ? 7 1.497 5.059 1 98.88 205 PRO A N 1
ATOM 1641 C CA . PRO A 1 205 ? 6.242 0.504 4.297 1 98.88 205 PRO A CA 1
ATOM 1642 C C . PRO A 1 205 ? 4.852 1.002 3.9 1 98.88 205 PRO A C 1
ATOM 1644 O O . PRO A 1 205 ? 4.34 0.629 2.844 1 98.88 205 PRO A O 1
ATOM 1647 N N . MET A 1 206 ? 4.23 1.879 4.676 1 98.81 206 MET A N 1
ATOM 1648 C CA . MET A 1 206 ? 2.924 2.426 4.324 1 98.81 206 MET A CA 1
ATOM 1649 C C . MET A 1 206 ? 3.008 3.264 3.053 1 98.81 206 MET A C 1
ATOM 1651 O O . MET A 1 206 ? 2.18 3.115 2.152 1 98.81 206 MET A O 1
ATOM 1655 N N . THR A 1 207 ? 4.031 4.102 3.025 1 98.75 207 THR A N 1
ATOM 1656 C CA . THR A 1 207 ? 4.168 4.938 1.835 1 98.75 207 THR A CA 1
ATOM 1657 C C . THR A 1 207 ? 4.672 4.113 0.652 1 98.75 207 THR A C 1
ATOM 1659 O O . THR A 1 207 ? 4.309 4.383 -0.495 1 98.75 207 THR A O 1
ATOM 1662 N N . PHE A 1 208 ? 5.48 3.094 0.955 1 98.88 208 PHE A N 1
ATOM 1663 C CA . PHE A 1 208 ? 5.98 2.232 -0.109 1 98.88 208 PHE A CA 1
ATOM 1664 C C . PHE A 1 208 ? 4.832 1.574 -0.861 1 98.88 208 PHE A C 1
ATOM 1666 O O . PHE A 1 208 ? 4.719 1.716 -2.08 1 98.88 208 PHE A O 1
ATOM 1673 N N . PHE A 1 209 ? 3.973 1.003 -0.146 1 98.88 209 PHE A N 1
ATOM 1674 C CA . PHE A 1 209 ? 2.867 0.297 -0.784 1 98.88 209 PHE A CA 1
ATOM 1675 C C . PHE A 1 209 ? 1.75 1.265 -1.156 1 98.88 209 PHE A C 1
ATOM 1677 O O . PHE A 1 209 ? 1.062 1.069 -2.16 1 98.88 209 PHE A O 1
ATOM 1684 N N . GLY A 1 210 ? 1.588 2.316 -0.355 1 98.75 210 GLY A N 1
ATOM 1685 C CA . GLY A 1 210 ? 0.609 3.326 -0.725 1 98.75 210 GLY A CA 1
ATOM 1686 C C . GLY A 1 210 ? 0.88 3.953 -2.078 1 98.75 210 GLY A C 1
ATOM 1687 O O . GLY A 1 210 ? -0.047 4.188 -2.857 1 98.75 210 GLY A O 1
ATOM 1688 N N . ALA A 1 211 ? 2.111 4.164 -2.316 1 98.75 211 ALA A N 1
ATOM 1689 C CA . ALA A 1 211 ? 2.461 4.766 -3.6 1 98.75 211 ALA A CA 1
ATOM 1690 C C . ALA A 1 211 ? 2.512 3.711 -4.703 1 98.75 211 ALA A C 1
ATOM 1692 O O . ALA A 1 211 ? 1.78 3.803 -5.691 1 98.75 211 ALA A O 1
ATOM 1693 N N . ASN A 1 212 ? 3.252 2.666 -4.508 1 98.88 212 ASN A N 1
ATOM 1694 C CA . ASN A 1 212 ? 3.492 1.709 -5.586 1 98.88 212 ASN A CA 1
ATOM 1695 C C . ASN A 1 212 ? 2.232 0.917 -5.922 1 98.88 212 ASN A C 1
ATOM 1697 O O . ASN A 1 212 ? 1.954 0.655 -7.094 1 98.88 212 ASN A O 1
ATOM 1701 N N . PHE A 1 213 ? 1.513 0.581 -4.914 1 98.88 213 PHE A N 1
ATOM 1702 C CA . PHE A 1 213 ? 0.312 -0.203 -5.18 1 98.88 213 PHE A CA 1
ATOM 1703 C C . PHE A 1 213 ? -0.917 0.696 -5.246 1 98.88 213 PHE A C 1
ATOM 1705 O O . PHE A 1 213 ? -1.798 0.489 -6.082 1 98.88 213 PHE A O 1
ATOM 1712 N N . GLY A 1 214 ? -0.984 1.663 -4.363 1 98.81 214 GLY A N 1
ATOM 1713 C CA . GLY A 1 214 ? -2.133 2.553 -4.367 1 98.81 214 GLY A CA 1
ATOM 1714 C C . GLY A 1 214 ? -2.271 3.342 -5.656 1 98.81 214 GLY A C 1
ATOM 1715 O O . GLY A 1 214 ? -3.363 3.43 -6.223 1 98.81 214 GLY A O 1
ATOM 1716 N N . LEU A 1 215 ? -1.174 3.857 -6.109 1 98.88 215 LEU A N 1
ATOM 1717 C CA . LEU A 1 215 ? -1.172 4.621 -7.352 1 98.88 215 LEU A CA 1
ATOM 1718 C C . LEU A 1 215 ? -0.94 3.707 -8.555 1 98.88 215 LEU A C 1
ATOM 1720 O O . LEU A 1 215 ? -1.319 4.043 -9.672 1 98.88 215 LEU A O 1
ATOM 1724 N N . GLY A 1 216 ? -0.409 2.557 -8.312 1 98.88 216 GLY A N 1
ATOM 1725 C CA . GLY A 1 2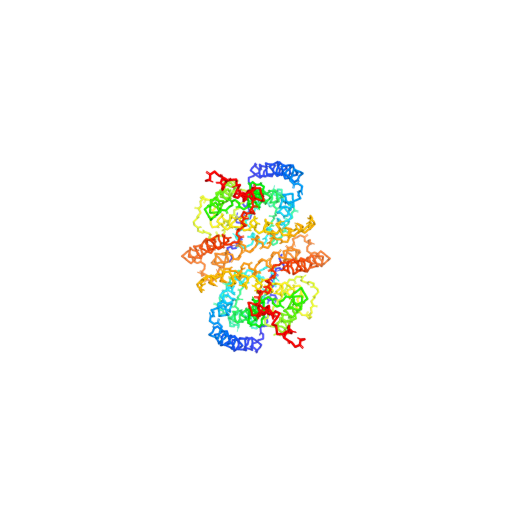16 ? -0.03 1.649 -9.383 1 98.88 216 GLY A CA 1
ATOM 1726 C C . GLY A 1 216 ? -1.087 0.602 -9.68 1 98.88 216 GLY A C 1
ATOM 1727 O O . GLY A 1 216 ? -0.959 -0.161 -10.641 1 98.88 216 GLY A O 1
ATOM 1728 N N . TYR A 1 217 ? -2.199 0.587 -8.914 1 98.81 217 TYR A N 1
ATOM 1729 C CA . TYR A 1 217 ? -3.137 -0.525 -9.031 1 98.81 217 TYR A CA 1
ATOM 1730 C C . TYR A 1 217 ? -3.729 -0.593 -10.43 1 98.81 217 TYR A C 1
ATOM 1732 O O . TYR A 1 217 ? -4.012 -1.681 -10.945 1 98.81 217 TYR A O 1
ATOM 1740 N N . PRO A 1 218 ? -3.887 0.579 -11.188 1 98.75 218 PRO A N 1
ATOM 1741 C CA . PRO A 1 218 ? -4.418 0.424 -12.547 1 98.75 218 PRO A CA 1
ATOM 1742 C C . PRO A 1 218 ? -3.512 -0.417 -13.438 1 98.75 218 PRO A C 1
ATOM 1744 O O . PRO A 1 218 ? -3.986 -1.332 -14.117 1 98.75 218 PRO A O 1
ATOM 1747 N N . VAL A 1 219 ? -2.277 -0.155 -13.391 1 98.81 219 VAL A N 1
ATOM 1748 C CA . VAL A 1 219 ? -1.369 -0.892 -14.266 1 98.81 219 VAL A CA 1
ATOM 1749 C C . VAL A 1 219 ? -1.198 -2.318 -13.742 1 98.81 219 VAL A C 1
ATOM 1751 O O . VAL A 1 219 ? -1.106 -3.264 -14.531 1 98.81 219 VAL A O 1
ATOM 1754 N N . ILE A 1 220 ? -1.123 -2.492 -12.453 1 98.62 220 ILE A N 1
ATOM 1755 C CA . ILE A 1 220 ? -0.967 -3.822 -11.875 1 98.62 220 ILE A CA 1
ATOM 1756 C C . ILE A 1 220 ? -2.148 -4.703 -12.273 1 98.62 220 ILE A C 1
ATOM 1758 O O . ILE A 1 220 ? -1.962 -5.805 -12.797 1 98.62 220 ILE A O 1
ATOM 1762 N N . ILE A 1 221 ? -3.334 -4.18 -12.078 1 98.56 221 ILE A N 1
ATOM 1763 C CA . ILE A 1 221 ? -4.523 -4.957 -12.398 1 98.56 221 ILE A CA 1
ATOM 1764 C C . ILE A 1 221 ? -4.637 -5.121 -13.914 1 98.56 221 ILE A C 1
ATOM 1766 O O . ILE A 1 221 ? -4.965 -6.207 -14.406 1 98.56 221 ILE A O 1
ATOM 1770 N N . GLY A 1 222 ? -4.367 -4.078 -14.656 1 98.38 222 GLY A N 1
ATOM 1771 C CA . GLY A 1 222 ? -4.41 -4.164 -16.109 1 98.38 222 GLY A CA 1
ATOM 1772 C C . GLY A 1 222 ? -3.543 -5.277 -16.672 1 98.38 222 GLY A C 1
ATOM 1773 O O . GLY A 1 222 ? -3.957 -5.996 -17.578 1 98.38 222 GLY A O 1
ATOM 1774 N N . MET A 1 223 ? -2.41 -5.48 -16.125 1 97.62 223 MET A N 1
ATOM 1775 C CA . MET A 1 223 ? -1.455 -6.473 -16.609 1 97.62 223 MET A CA 1
ATOM 1776 C C . MET A 1 223 ? -1.898 -7.887 -16.234 1 97.62 223 MET A C 1
ATOM 1778 O O . MET A 1 223 ? -1.516 -8.852 -16.891 1 97.62 223 MET A O 1
ATOM 1782 N N . HIS A 1 224 ? -2.723 -7.965 -15.188 1 97.62 224 HIS A N 1
ATOM 1783 C CA . HIS A 1 224 ? -3.002 -9.289 -14.641 1 97.62 224 HIS A CA 1
ATOM 1784 C C . HIS A 1 224 ? -4.438 -9.711 -14.938 1 97.62 224 HIS A C 1
ATOM 1786 O O . HIS A 1 224 ? -4.926 -10.695 -14.375 1 97.62 224 HIS A O 1
ATOM 1792 N N . LEU A 1 225 ? -5.074 -8.922 -15.773 1 97.62 225 LEU A N 1
ATOM 1793 C CA . LEU A 1 225 ? -6.418 -9.328 -16.188 1 97.62 225 LEU A CA 1
ATOM 1794 C C . LEU A 1 225 ? -6.383 -10.664 -16.906 1 97.62 225 LEU A C 1
ATOM 1796 O O . LEU A 1 225 ? -5.465 -10.93 -17.688 1 97.62 225 LEU A O 1
ATOM 1800 N N . ASP A 1 226 ? -7.363 -11.422 -16.641 1 95.44 226 ASP A N 1
ATOM 1801 C CA . ASP A 1 226 ? -7.441 -12.75 -17.219 1 95.44 226 ASP A CA 1
ATOM 1802 C C . ASP A 1 226 ? -8.312 -12.75 -18.469 1 95.44 226 ASP A C 1
ATOM 1804 O O . ASP A 1 226 ? -8.828 -11.703 -18.875 1 95.44 226 ASP A O 1
ATOM 1808 N N . ASN A 1 227 ? -8.305 -13.953 -19.094 1 93.69 227 ASN A N 1
ATOM 1809 C CA . ASN A 1 227 ? -9.195 -14.234 -20.219 1 93.69 227 ASN A CA 1
ATOM 1810 C C . ASN A 1 227 ? -8.93 -13.305 -21.391 1 93.69 227 ASN A C 1
ATOM 1812 O O . ASN A 1 227 ? -9.867 -12.828 -22.047 1 93.69 227 ASN A O 1
ATOM 1816 N N . GLY A 1 228 ? -7.715 -12.953 -21.562 1 92.38 228 GLY A N 1
ATOM 1817 C CA . GLY A 1 228 ? -7.316 -12.18 -22.734 1 92.38 228 GLY A CA 1
ATOM 1818 C C . GLY A 1 228 ? -7.613 -10.695 -22.594 1 92.38 228 GLY A C 1
ATOM 1819 O O . GLY A 1 228 ? -7.445 -9.938 -23.547 1 92.38 228 GLY A O 1
ATOM 1820 N N . LEU A 1 229 ? -7.98 -10.281 -21.422 1 94.19 229 LEU A N 1
ATOM 1821 C CA . LEU A 1 229 ? -8.375 -8.891 -21.234 1 94.19 229 LEU A CA 1
ATOM 1822 C C . LEU A 1 229 ? -7.148 -8.008 -21.031 1 94.19 229 LEU A C 1
ATOM 1824 O O . LEU A 1 229 ? -7.234 -6.781 -21.141 1 94.19 229 LEU A O 1
ATOM 1828 N N . ALA A 1 230 ? -6.047 -8.617 -20.734 1 96.19 230 ALA A N 1
ATOM 1829 C CA . ALA A 1 230 ? -4.805 -7.863 -20.609 1 96.19 230 ALA A CA 1
ATOM 1830 C C . ALA A 1 230 ? -4.246 -7.496 -21.984 1 96.19 230 ALA A C 1
ATOM 1832 O O . ALA A 1 230 ? -3.164 -7.957 -22.359 1 96.19 230 ALA A O 1
ATOM 1833 N N . SER A 1 231 ? -4.887 -6.625 -22.656 1 97.06 231 SER A N 1
ATOM 1834 C CA . SER A 1 231 ? -4.465 -6.195 -23.984 1 97.06 231 SER A CA 1
ATOM 1835 C C . SER A 1 231 ? -3.492 -5.023 -23.906 1 97.06 231 SER A C 1
ATOM 1837 O O . SER A 1 231 ? -3.479 -4.285 -22.922 1 97.06 231 SER A O 1
ATOM 1839 N N . THR A 1 232 ? -2.723 -4.914 -24.938 1 97.31 232 THR A N 1
ATOM 1840 C CA . THR A 1 232 ? -1.711 -3.863 -24.969 1 97.31 232 THR A CA 1
ATOM 1841 C C . THR A 1 232 ? -2.355 -2.488 -24.828 1 97.31 232 THR A C 1
ATOM 1843 O O . THR A 1 232 ? -1.91 -1.664 -24.031 1 97.31 232 THR A O 1
ATOM 1846 N N . PRO A 1 233 ? -3.439 -2.221 -25.531 1 98.12 233 PRO A N 1
ATOM 1847 C CA . PRO A 1 233 ? -4.07 -0.908 -25.375 1 98.12 233 PRO A CA 1
ATOM 1848 C C . PRO A 1 233 ? -4.586 -0.667 -23.969 1 98.12 233 PRO A C 1
ATOM 1850 O O . PRO A 1 233 ? -4.473 0.446 -23.438 1 98.12 233 PRO A O 1
ATOM 1853 N N . LEU A 1 234 ? -5.141 -1.688 -23.375 1 98.12 234 LEU A N 1
ATOM 1854 C CA . LEU A 1 234 ? -5.648 -1.536 -22.016 1 98.12 234 LEU A CA 1
ATOM 1855 C C . LEU A 1 234 ? -4.508 -1.297 -21.031 1 98.12 234 LEU A C 1
ATOM 1857 O O . LEU A 1 234 ? -4.617 -0.451 -20.141 1 98.12 234 LEU A O 1
ATOM 1861 N N . ILE A 1 235 ? -3.471 -2.035 -21.203 1 98.44 235 ILE A N 1
ATOM 1862 C CA . ILE A 1 235 ? -2.316 -1.877 -20.328 1 98.44 235 ILE A CA 1
ATOM 1863 C C . ILE A 1 235 ? -1.701 -0.494 -20.531 1 98.44 235 ILE A C 1
ATOM 1865 O O . ILE A 1 235 ? -1.267 0.144 -19.562 1 98.44 235 ILE A O 1
ATOM 1869 N N . PHE A 1 236 ? -1.66 -0.045 -21.734 1 98.69 236 PHE A N 1
ATOM 1870 C CA . PHE A 1 236 ? -1.164 1.294 -22.031 1 98.69 236 PHE A CA 1
ATOM 1871 C C . PHE A 1 236 ? -1.998 2.352 -21.312 1 98.69 236 PHE A C 1
ATOM 1873 O O . PHE A 1 236 ? -1.453 3.238 -20.656 1 98.69 236 PHE A O 1
ATOM 1880 N N . ALA A 1 237 ? -3.305 2.201 -21.422 1 98.75 237 ALA A N 1
ATOM 1881 C CA . ALA A 1 237 ? -4.207 3.139 -20.766 1 98.75 237 ALA A CA 1
ATOM 1882 C C . ALA A 1 237 ? -4.035 3.082 -19.25 1 98.75 237 ALA A C 1
ATOM 1884 O O . ALA A 1 237 ? -4.02 4.121 -18.578 1 98.75 237 ALA A O 1
ATOM 1885 N N . ALA A 1 238 ? -3.934 1.897 -18.734 1 98.81 238 ALA A N 1
ATOM 1886 C CA . ALA A 1 238 ? -3.746 1.709 -17.297 1 98.81 238 ALA A CA 1
ATOM 1887 C C . ALA A 1 238 ? -2.422 2.312 -16.828 1 98.81 238 ALA A C 1
ATOM 1889 O O . ALA A 1 238 ? -2.342 2.877 -15.742 1 98.81 238 ALA A O 1
ATOM 1890 N N . THR A 1 239 ? -1.399 2.176 -17.641 1 98.88 239 THR A N 1
ATOM 1891 C CA . THR A 1 239 ? -0.094 2.762 -17.359 1 98.88 239 THR A CA 1
ATOM 1892 C C . THR A 1 239 ? -0.189 4.281 -17.266 1 98.88 239 THR A C 1
ATOM 1894 O O . THR A 1 239 ? 0.3 4.887 -16.312 1 98.88 239 THR A O 1
ATOM 1897 N N . LEU A 1 240 ? -0.826 4.867 -18.188 1 98.81 240 LEU A N 1
ATOM 1898 C CA . LEU A 1 240 ? -1.001 6.316 -18.188 1 98.81 240 LEU A CA 1
ATOM 1899 C C . LEU A 1 240 ? -1.833 6.766 -16.984 1 98.81 240 LEU A C 1
ATOM 1901 O O . LEU A 1 240 ? -1.577 7.824 -16.422 1 98.81 240 LEU A O 1
ATOM 1905 N N . ALA A 1 241 ? -2.816 5.93 -16.672 1 98.81 241 ALA A N 1
ATOM 1906 C CA . ALA A 1 241 ? -3.637 6.246 -15.5 1 98.81 241 ALA A CA 1
ATOM 1907 C C . ALA A 1 241 ? -2.793 6.277 -14.227 1 98.81 241 ALA A C 1
ATOM 1909 O O . ALA A 1 241 ? -2.932 7.188 -13.406 1 98.81 241 ALA A O 1
ATOM 1910 N N . SER A 1 242 ? -1.933 5.336 -14.07 1 98.88 242 SER A N 1
ATOM 1911 C CA . SER A 1 242 ? -1.064 5.293 -12.898 1 98.88 242 SER A CA 1
ATOM 1912 C C . SER A 1 242 ? -0.113 6.484 -12.867 1 98.88 242 SER A C 1
ATOM 1914 O O . SER A 1 242 ? 0.116 7.082 -11.812 1 98.88 242 SER A O 1
ATOM 1916 N N . ILE A 1 243 ? 0.433 6.836 -14.016 1 98.81 243 ILE A N 1
ATOM 1917 C CA . ILE A 1 243 ? 1.324 7.984 -14.102 1 98.81 243 ILE A CA 1
ATOM 1918 C C . ILE A 1 243 ? 0.561 9.258 -13.742 1 98.81 243 ILE A C 1
ATOM 1920 O O . ILE A 1 243 ? 1.079 10.117 -13.031 1 98.81 243 ILE A O 1
ATOM 1924 N N . ALA A 1 244 ? -0.643 9.359 -14.203 1 98.62 244 ALA A N 1
ATOM 1925 C CA . ALA A 1 244 ? -1.478 10.508 -13.883 1 98.62 244 ALA A CA 1
ATOM 1926 C C . ALA A 1 244 ? -1.747 10.594 -12.383 1 98.62 244 ALA A C 1
ATOM 1928 O O . ALA A 1 244 ? -1.688 11.68 -11.797 1 98.62 244 ALA A O 1
ATOM 1929 N N . LEU A 1 245 ? -2.033 9.492 -11.789 1 98.69 245 LEU A N 1
ATOM 1930 C CA . LEU A 1 245 ? -2.277 9.469 -10.344 1 98.69 245 LEU A CA 1
ATOM 1931 C C . LEU A 1 245 ? -1.041 9.922 -9.578 1 98.69 245 LEU A C 1
ATOM 1933 O O . LEU A 1 245 ? -1.153 10.641 -8.578 1 98.69 245 LEU A O 1
ATOM 1937 N N . CYS A 1 246 ? 0.101 9.516 -10.023 1 98.81 246 CYS A N 1
ATOM 1938 C CA . CYS A 1 246 ? 1.345 9.969 -9.414 1 98.81 246 CYS A CA 1
ATOM 1939 C C . CYS A 1 246 ? 1.483 11.484 -9.508 1 98.81 246 CYS A C 1
ATOM 1941 O O . CYS A 1 246 ? 1.82 12.141 -8.523 1 98.81 246 CYS A O 1
ATOM 1943 N N . SER A 1 247 ? 1.176 12.023 -10.648 1 98.19 247 SER A N 1
ATOM 1944 C CA . SER A 1 247 ? 1.281 13.461 -10.875 1 98.19 247 SER A CA 1
ATOM 1945 C C . SER A 1 247 ? 0.325 14.234 -9.969 1 98.19 247 SER A C 1
ATOM 1947 O O . SER A 1 247 ? 0.701 15.25 -9.383 1 98.19 247 SER A O 1
ATOM 1949 N N . ILE A 1 248 ? -0.839 13.711 -9.844 1 97 248 ILE A N 1
ATOM 1950 C CA . ILE A 1 248 ? -1.841 14.336 -8.984 1 97 248 ILE A CA 1
ATOM 1951 C C . ILE A 1 248 ? -1.371 14.305 -7.531 1 97 248 ILE A C 1
ATOM 1953 O O . ILE A 1 248 ? -1.544 15.281 -6.797 1 97 248 ILE A O 1
ATOM 1957 N N . THR A 1 249 ? -0.799 13.219 -7.164 1 97.88 249 THR A N 1
ATOM 1958 C CA . THR A 1 249 ? -0.314 13.055 -5.797 1 97.88 249 THR A CA 1
ATOM 1959 C C . THR A 1 249 ? 0.78 14.078 -5.488 1 97.88 249 THR A C 1
ATOM 1961 O O . THR A 1 249 ? 0.757 14.719 -4.441 1 97.88 249 THR A O 1
ATOM 1964 N N . ILE A 1 250 ? 1.711 14.25 -6.395 1 97.94 250 ILE A N 1
ATOM 1965 C CA . ILE A 1 250 ? 2.807 15.188 -6.191 1 97.94 250 ILE A CA 1
ATOM 1966 C C . ILE A 1 250 ? 2.262 16.609 -6.148 1 97.94 250 ILE A C 1
ATOM 1968 O O . ILE A 1 250 ? 2.662 17.406 -5.301 1 97.94 250 ILE A O 1
ATOM 1972 N N . TYR A 1 251 ? 1.346 16.859 -7.008 1 94.75 251 TYR A N 1
ATOM 1973 C CA . TYR A 1 251 ? 0.713 18.172 -7.023 1 94.75 251 TYR A CA 1
ATOM 1974 C C . TYR A 1 251 ? 0.001 18.438 -5.703 1 94.75 251 TYR A C 1
ATOM 1976 O O . TYR A 1 251 ? 0.117 19.531 -5.145 1 94.75 251 TYR A O 1
ATOM 1984 N N . GLY A 1 252 ? -0.726 17.484 -5.219 1 93.06 252 GLY A N 1
ATOM 1985 C CA . GLY A 1 252 ? -1.44 17.641 -3.963 1 93.06 252 GLY A CA 1
ATOM 1986 C C . GLY A 1 252 ? -0.521 17.719 -2.76 1 93.06 252 GLY A C 1
ATOM 1987 O O . GLY A 1 252 ? -0.815 18.422 -1.795 1 93.06 252 GLY A O 1
ATOM 1988 N N . LEU A 1 253 ? 0.528 17.031 -2.828 1 94.75 253 LEU A N 1
ATOM 1989 C CA . LEU A 1 253 ? 1.482 16.953 -1.727 1 94.75 253 LEU A CA 1
ATOM 1990 C C . LEU A 1 253 ? 2.072 18.328 -1.435 1 94.75 253 LEU A C 1
ATOM 1992 O O . LEU A 1 253 ? 2.473 18.609 -0.302 1 94.75 253 LEU A O 1
ATOM 1996 N N . ALA A 1 254 ? 2.104 19.203 -2.371 1 93.44 254 ALA A N 1
ATOM 1997 C CA . ALA A 1 254 ? 2.658 20.547 -2.227 1 93.44 254 ALA A CA 1
ATOM 1998 C C . ALA A 1 254 ? 1.884 21.359 -1.186 1 93.44 254 ALA A C 1
ATOM 2000 O O . ALA A 1 254 ? 2.447 22.234 -0.524 1 93.44 254 ALA A O 1
ATOM 2001 N N . ALA A 1 255 ? 0.669 21.016 -1.051 1 89.44 255 ALA A N 1
ATOM 2002 C CA . ALA A 1 255 ? -0.178 21.734 -0.099 1 89.44 255 ALA A CA 1
ATOM 2003 C C . ALA A 1 255 ? 0.222 21.406 1.339 1 89.44 255 ALA A C 1
ATOM 2005 O O . ALA A 1 255 ? -0.181 22.109 2.271 1 89.44 255 ALA A O 1
ATOM 2006 N N . PHE A 1 256 ? 1.007 20.391 1.53 1 90.19 256 PHE A N 1
ATOM 2007 C CA . PHE A 1 256 ? 1.344 19.938 2.879 1 90.19 256 PHE A CA 1
ATOM 2008 C C . PHE A 1 256 ? 2.795 20.266 3.209 1 90.19 256 PHE A C 1
ATOM 2010 O O . PHE A 1 256 ? 3.303 19.875 4.262 1 90.19 256 PHE A O 1
ATOM 2017 N N . LEU A 1 257 ? 3.449 20.953 2.352 1 94.75 257 LEU A N 1
ATOM 2018 C CA . LEU A 1 257 ? 4.844 21.312 2.59 1 94.75 257 LEU A CA 1
ATOM 2019 C C . LEU A 1 257 ? 4.973 22.219 3.809 1 94.75 257 LEU A C 1
ATOM 2021 O O . LEU A 1 257 ? 4.148 23.109 4.016 1 94.75 257 LEU A O 1
ATOM 2025 N N . PRO A 1 258 ? 6.004 21.938 4.578 1 92.38 258 PRO A N 1
ATOM 2026 C CA . PRO A 1 258 ? 6.246 22.844 5.711 1 92.38 258 PRO A CA 1
ATOM 2027 C C . PRO A 1 258 ? 6.555 24.266 5.27 1 92.38 258 PRO A C 1
ATOM 2029 O O . PRO A 1 258 ? 7.148 24.469 4.211 1 92.38 258 PRO A O 1
ATOM 2032 N N . THR A 1 259 ? 6.125 25.141 6.121 1 89.75 259 THR A N 1
ATOM 2033 C CA . THR A 1 259 ? 6.402 26.547 5.871 1 89.75 259 THR A CA 1
ATOM 2034 C C . THR A 1 259 ? 7.602 27.016 6.688 1 89.75 259 THR A C 1
ATOM 2036 O O . THR A 1 259 ? 7.957 26.406 7.691 1 89.75 259 THR A O 1
ATOM 2039 N N . ARG A 1 260 ? 8.148 28.062 6.176 1 86.12 260 ARG A N 1
ATOM 2040 C CA . ARG A 1 260 ? 9.312 28.609 6.863 1 86.12 260 ARG A CA 1
ATOM 2041 C C . ARG A 1 260 ? 8.93 29.156 8.234 1 86.12 260 ARG A C 1
ATOM 2043 O O . ARG A 1 260 ? 7.879 29.766 8.398 1 86.12 260 ARG A O 1
ATOM 2050 N N . THR A 1 261 ? 9.43 28.594 9.281 1 65.69 261 THR A N 1
ATOM 2051 C CA . THR A 1 261 ? 9.234 29.219 10.586 1 65.69 261 THR A CA 1
ATOM 2052 C C . THR A 1 261 ? 9.812 30.641 10.602 1 65.69 261 THR A C 1
ATOM 2054 O O . THR A 1 261 ? 10.898 30.875 10.078 1 65.69 261 THR A O 1
ATOM 2057 N N . PRO A 1 262 ? 8.93 31.656 10.812 1 54.94 262 PRO A N 1
ATOM 2058 C CA . PRO A 1 262 ? 9.477 33.031 10.883 1 54.94 262 PRO A CA 1
ATOM 2059 C C . PRO A 1 262 ? 10.797 33.094 11.648 1 54.94 262 PRO A C 1
ATOM 2061 O O . PRO A 1 262 ? 10.977 32.375 12.648 1 54.94 262 PRO A O 1
ATOM 2064 N N . ASP A 1 263 ? 11.812 33.125 11.016 1 47.06 263 ASP A N 1
ATOM 2065 C CA . ASP A 1 263 ? 13.062 33.438 11.719 1 47.06 263 ASP A CA 1
ATOM 2066 C C . ASP A 1 263 ? 12.812 34.344 12.914 1 47.06 263 ASP A C 1
ATOM 2068 O O . ASP A 1 263 ? 12.227 35.438 12.766 1 47.06 263 ASP A O 1
ATOM 2072 N N . ALA A 1 264 ? 12.609 33.906 14.086 1 43.56 264 ALA A N 1
ATOM 2073 C CA . ALA A 1 264 ? 12.609 34.812 15.234 1 43.56 264 ALA A CA 1
ATOM 2074 C C . ALA A 1 264 ? 13.609 35.938 15.039 1 43.56 264 ALA A C 1
ATOM 2076 O O . ALA A 1 264 ? 13.719 36.844 15.883 1 43.56 264 ALA A O 1
ATOM 2077 N N . GLY A 1 265 ? 14.562 35.719 14.219 1 40.47 265 GLY A N 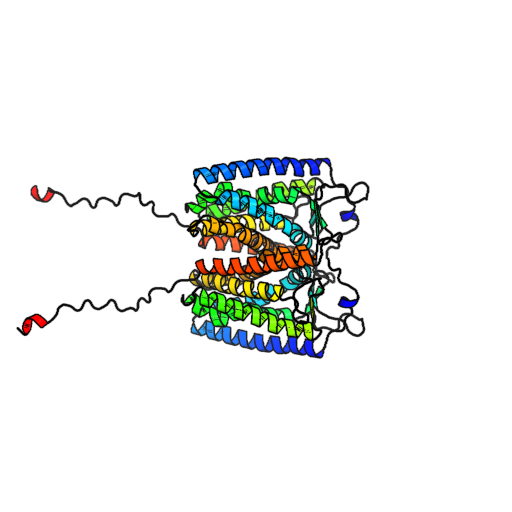1
ATOM 2078 C CA . GLY A 1 265 ? 15.609 36.75 14.219 1 40.47 265 GLY A CA 1
ATOM 2079 C C . GLY A 1 265 ? 15.203 38.031 13.508 1 40.47 265 GLY A C 1
ATOM 2080 O O . GLY A 1 265 ? 16.062 38.844 13.172 1 40.47 265 GLY A O 1
ATOM 2081 N N . THR A 1 266 ? 14.211 37.938 12.672 1 40.66 266 THR A N 1
ATOM 2082 C CA . THR A 1 266 ? 14.086 39.312 12.219 1 40.66 266 THR A CA 1
ATOM 2083 C C . THR A 1 266 ? 13.812 40.25 13.398 1 40.66 266 THR A C 1
ATOM 2085 O O . THR A 1 266 ? 12.805 40.125 14.094 1 40.66 266 THR A O 1
ATOM 2088 N N . PRO A 1 267 ? 14.836 40.812 13.969 1 39.84 267 PRO A N 1
ATOM 2089 C CA . PRO A 1 267 ? 14.664 41.75 15.07 1 39.84 267 PRO A CA 1
ATOM 2090 C C . PRO A 1 267 ? 13.391 42.594 14.938 1 39.84 267 PRO A C 1
ATOM 2092 O O . PRO A 1 267 ? 13.055 43.031 13.836 1 39.84 267 PRO A O 1
ATOM 2095 N N . ALA A 1 268 ? 12.344 42.188 15.633 1 43.81 268 ALA A N 1
ATOM 2096 C CA . ALA A 1 268 ? 11.273 43.156 15.75 1 43.81 268 ALA A CA 1
ATOM 2097 C C . ALA A 1 268 ? 11.773 44.562 15.422 1 43.81 268 ALA A C 1
ATOM 2099 O O . ALA A 1 268 ? 12.797 45 15.945 1 43.81 268 ALA A O 1
ATOM 2100 N N . LYS A 1 269 ? 11.586 45.031 14.258 1 42.94 269 LYS A N 1
ATOM 2101 C CA . LYS A 1 269 ? 11.883 46.438 14.031 1 42.94 269 LYS A CA 1
ATOM 2102 C C . LYS A 1 269 ? 11.656 47.25 15.305 1 42.94 269 LYS A C 1
ATOM 2104 O O . LYS A 1 269 ? 10.562 47.25 15.867 1 42.94 269 LYS A O 1
ATOM 2109 N N . GLU A 1 270 ? 12.68 47.5 16.156 1 37.47 270 GLU A N 1
ATOM 2110 C CA . GLU A 1 270 ? 12.625 48.469 17.234 1 37.47 270 GLU A CA 1
ATOM 2111 C C . GLU A 1 270 ? 11.68 49.625 16.906 1 37.47 270 GLU A C 1
ATOM 2113 O O . GLU A 1 270 ? 11.836 50.281 15.875 1 37.47 270 GLU A O 1
ATOM 2118 N N . SER A 1 271 ? 10.391 49.375 17.094 1 39.84 271 SER A N 1
ATOM 2119 C CA . SER A 1 271 ? 9.547 50.562 17.062 1 39.84 271 SER A CA 1
ATOM 2120 C C . SER A 1 271 ? 10.344 51.812 17.438 1 39.84 271 SER A C 1
ATOM 2122 O O . SER A 1 271 ? 10.891 51.906 18.531 1 39.84 271 SER A O 1
ATOM 2124 N N . VAL A 1 272 ? 11.086 52.438 16.469 1 40.84 272 VAL A N 1
ATOM 2125 C CA . VAL A 1 272 ? 11.688 53.75 16.672 1 40.84 272 VAL A CA 1
ATOM 2126 C C . VAL A 1 272 ? 10.789 54.594 17.578 1 40.84 272 VAL A C 1
ATOM 2128 O O . VAL A 1 272 ? 9.633 54.844 17.25 1 40.84 272 VAL A O 1
ATOM 2131 N N . THR A 1 273 ? 10.938 54.5 18.844 1 39.53 273 THR A N 1
ATOM 2132 C CA . THR A 1 273 ? 10.375 55.5 19.734 1 39.53 273 THR A CA 1
ATOM 2133 C C . THR A 1 273 ? 10.414 56.875 19.094 1 39.53 273 THR A C 1
ATOM 2135 O O . THR A 1 273 ? 11.453 57.312 18.562 1 39.53 273 THR A O 1
ATOM 2138 N N . PRO A 1 274 ? 9.281 57.375 18.562 1 41.66 274 PRO A N 1
ATOM 2139 C CA . PRO A 1 274 ? 9.297 58.75 18.078 1 41.66 274 PRO A CA 1
ATOM 2140 C C . PRO A 1 274 ? 10.172 59.656 18.922 1 41.66 274 PRO A C 1
ATOM 2142 O O . PRO A 1 274 ? 9.883 59.875 20.094 1 41.66 274 PRO A O 1
ATOM 2145 N N . THR A 1 275 ? 11.523 59.375 19.047 1 36.25 275 THR A N 1
ATOM 2146 C CA . THR A 1 275 ? 12.336 60.281 19.859 1 36.25 275 THR A CA 1
ATOM 2147 C C . THR A 1 275 ? 11.875 61.719 19.688 1 36.25 275 THR A C 1
ATOM 2149 O O . THR A 1 275 ? 11.164 62.031 18.734 1 36.25 275 THR A O 1
ATOM 2152 N N . GLU A 1 276 ? 12.875 62.688 19.844 1 38.22 276 GLU A N 1
ATOM 2153 C CA . GLU A 1 276 ? 13.047 64.062 20.391 1 38.22 276 GLU A CA 1
ATOM 2154 C C . GLU A 1 276 ? 12.586 65.125 19.391 1 38.22 276 GLU A C 1
ATOM 2156 O O . GLU A 1 276 ? 12.773 66.312 19.625 1 38.22 276 GLU A O 1
ATOM 2161 N N . ALA A 1 277 ? 12.25 64.688 18.141 1 42.88 277 ALA A N 1
ATOM 2162 C CA . ALA A 1 277 ? 12.305 65.875 17.312 1 42.88 277 ALA A CA 1
ATOM 2163 C C . ALA A 1 277 ? 11.195 66.875 17.703 1 42.88 277 ALA A C 1
ATOM 2165 O O . ALA A 1 277 ? 10.891 67.812 16.953 1 42.88 277 ALA A O 1
ATOM 2166 N N . GLN A 1 278 ? 10.328 66.438 18.688 1 36.53 278 GLN A N 1
ATOM 2167 C CA . GLN A 1 278 ? 9.398 67.5 18.953 1 36.53 278 GLN A CA 1
ATOM 2168 C C . GLN A 1 278 ? 10.141 68.75 19.453 1 36.53 278 GLN A C 1
ATOM 2170 O O . GLN A 1 278 ? 9.523 69.812 19.734 1 36.53 278 GLN A O 1
ATOM 2175 N N . LEU A 1 279 ? 11.375 68.438 19.969 1 34.22 279 LEU A N 1
ATOM 2176 C CA . LEU A 1 279 ? 11.852 69.625 20.609 1 34.22 279 LEU A CA 1
ATOM 2177 C C . LEU A 1 279 ? 12.195 70.688 19.578 1 34.22 279 LEU A C 1
ATOM 2179 O O . LEU A 1 279 ? 12.594 71.812 19.922 1 34.22 279 LEU A O 1
ATOM 2183 N N . ALA A 1 280 ? 12.531 70.125 18.328 1 36.53 280 ALA A N 1
ATOM 2184 C CA . ALA A 1 280 ? 13.156 71.25 17.562 1 36.53 280 ALA A CA 1
ATOM 2185 C C . ALA A 1 280 ? 12.109 72.188 17.047 1 36.53 280 ALA A C 1
ATOM 2187 O O . ALA A 1 280 ? 12.445 73.188 16.344 1 36.53 280 ALA A O 1
ATOM 2188 N N . ASN A 1 281 ? 10.812 71.938 17.172 1 28.66 281 ASN A N 1
ATOM 2189 C CA . ASN A 1 281 ? 10.219 73.25 16.812 1 28.66 281 ASN A CA 1
ATOM 2190 C C . ASN A 1 281 ? 10.352 74.25 17.953 1 28.66 281 ASN A C 1
ATOM 2192 O O . ASN A 1 281 ? 10.141 73.875 19.125 1 28.66 281 ASN A O 1
ATOM 2196 N N . MET B 1 1 ? 3.662 -19.938 -1.059 1 36.53 1 MET B N 1
ATOM 2197 C CA . MET B 1 1 ? 2.34 -19.375 -1.316 1 36.53 1 MET B CA 1
ATOM 2198 C C . MET B 1 1 ? 1.246 -20.266 -0.732 1 36.53 1 MET B C 1
ATOM 2200 O O . MET B 1 1 ? 1.356 -21.5 -0.755 1 36.53 1 MET B O 1
ATOM 2204 N N . GLY B 1 2 ? 0.698 -20.188 0.223 1 47.94 2 GLY B N 1
ATOM 2205 C CA . GLY B 1 2 ? -0.295 -21.25 0.287 1 47.94 2 GLY B CA 1
ATOM 2206 C C . GLY B 1 2 ? -0.98 -21.5 -1.042 1 47.94 2 GLY B C 1
ATOM 2207 O O . GLY B 1 2 ? -1.575 -20.594 -1.626 1 47.94 2 GLY B O 1
ATOM 2208 N N . ARG B 1 3 ? -0.348 -22.328 -1.791 1 60.03 3 ARG B N 1
ATOM 2209 C CA . ARG B 1 3 ? -0.759 -22.594 -3.164 1 60.03 3 ARG B CA 1
ATOM 2210 C C . ARG B 1 3 ? -2.246 -22.938 -3.232 1 60.03 3 ARG B C 1
ATOM 2212 O O . ARG B 1 3 ? -2.777 -23.609 -2.348 1 60.03 3 ARG B O 1
ATOM 2219 N N . MET B 1 4 ? -2.867 -21.969 -3.797 1 78.25 4 MET B N 1
ATOM 2220 C CA . MET B 1 4 ? -4.262 -22.266 -4.117 1 78.25 4 MET B CA 1
ATOM 2221 C C . MET B 1 4 ? -4.43 -23.734 -4.492 1 78.25 4 MET B C 1
ATOM 2223 O O . MET B 1 4 ? -3.758 -24.234 -5.398 1 78.25 4 MET B O 1
ATOM 2227 N N . THR B 1 5 ? -5.145 -24.422 -3.59 1 83.88 5 THR B N 1
ATOM 2228 C CA . THR B 1 5 ? -5.34 -25.844 -3.828 1 83.88 5 THR B CA 1
ATOM 2229 C C . THR B 1 5 ? -6.59 -26.078 -4.672 1 83.88 5 THR B C 1
ATOM 2231 O O . THR B 1 5 ? -7.461 -25.219 -4.762 1 83.88 5 THR B O 1
ATOM 2234 N N . SER B 1 6 ? -6.543 -27.188 -5.242 1 88 6 SER B N 1
ATOM 2235 C CA . SER B 1 6 ? -7.703 -27.578 -6.027 1 88 6 SER B CA 1
ATOM 2236 C C . SER B 1 6 ? -8.961 -27.672 -5.164 1 88 6 SER B C 1
ATOM 2238 O O . SER B 1 6 ? -10.062 -27.375 -5.633 1 88 6 SER B O 1
ATOM 2240 N N . GLU B 1 7 ? -8.781 -28.031 -3.953 1 89.5 7 GLU B N 1
ATOM 2241 C CA . GLU B 1 7 ? -9.906 -28.125 -3.029 1 89.5 7 GLU B CA 1
ATOM 2242 C C . GLU B 1 7 ? -10.578 -26.766 -2.82 1 89.5 7 GLU B C 1
ATOM 2244 O O . GLU B 1 7 ? -11.805 -26.672 -2.818 1 89.5 7 GLU B O 1
ATOM 2249 N N . VAL B 1 8 ? -9.805 -25.797 -2.711 1 92.19 8 VAL B N 1
ATOM 2250 C CA . VAL B 1 8 ? -10.336 -24.453 -2.516 1 92.19 8 VAL B CA 1
ATOM 2251 C C . VAL B 1 8 ? -10.992 -23.969 -3.803 1 92.19 8 VAL B C 1
ATOM 2253 O O . VAL B 1 8 ? -12.109 -23.438 -3.771 1 92.19 8 VAL B O 1
ATOM 2256 N N . MET B 1 9 ? -10.414 -24.234 -4.918 1 91.62 9 MET B N 1
ATOM 2257 C CA . MET B 1 9 ? -10.875 -23.734 -6.207 1 91.62 9 MET B CA 1
ATOM 2258 C C . MET B 1 9 ? -12.188 -24.406 -6.621 1 91.62 9 MET B C 1
ATOM 2260 O O . MET B 1 9 ? -13 -23.797 -7.324 1 91.62 9 MET B O 1
ATOM 2264 N N . THR B 1 10 ? -12.391 -25.641 -6.09 1 93.25 10 THR B N 1
ATOM 2265 C CA . THR B 1 10 ? -13.562 -26.391 -6.535 1 93.25 10 THR B CA 1
ATOM 2266 C C . THR B 1 10 ? -14.617 -26.438 -5.438 1 93.25 10 THR B C 1
ATOM 2268 O O . THR B 1 10 ? -15.664 -27.078 -5.605 1 93.25 10 THR B O 1
ATOM 2271 N N . HIS B 1 11 ? -14.297 -25.797 -4.359 1 95 11 HIS B N 1
ATOM 2272 C CA . HIS B 1 11 ? -15.281 -25.734 -3.283 1 95 11 HIS B CA 1
ATOM 2273 C C . HIS B 1 11 ? -16.547 -25.031 -3.736 1 95 11 HIS B C 1
ATOM 2275 O O . HIS B 1 11 ? -16.484 -23.969 -4.375 1 95 11 HIS B O 1
ATOM 2281 N N . ASP B 1 12 ? -17.688 -25.609 -3.395 1 96.31 12 ASP B N 1
ATOM 2282 C CA . ASP B 1 12 ? -18.969 -25.062 -3.836 1 96.31 12 ASP B CA 1
ATOM 2283 C C . ASP B 1 12 ? -19.266 -23.734 -3.156 1 96.31 12 ASP B C 1
ATOM 2285 O O . ASP B 1 12 ? -19.141 -23.609 -1.936 1 96.31 12 ASP B O 1
ATOM 2289 N N . VAL B 1 13 ? -19.641 -22.766 -3.977 1 96.5 13 VAL B N 1
ATOM 2290 C CA . VAL B 1 13 ? -20.141 -21.5 -3.445 1 96.5 13 VAL B CA 1
ATOM 2291 C C . VAL B 1 13 ? -21.578 -21.656 -2.988 1 96.5 13 VAL B C 1
ATOM 2293 O O . VAL B 1 13 ? -22.375 -22.375 -3.617 1 96.5 13 VAL B O 1
ATOM 2296 N N . SER B 1 14 ? -21.922 -21.062 -1.846 1 96.81 14 SER B N 1
ATOM 2297 C CA . SER B 1 14 ? -23.328 -20.953 -1.467 1 96.81 14 SER B CA 1
ATOM 2298 C C . SER B 1 14 ? -24.047 -19.922 -2.326 1 96.81 14 SER B C 1
ATOM 2300 O O . SER B 1 14 ? -23.906 -18.719 -2.111 1 96.81 14 SER B O 1
ATOM 2302 N N . LEU B 1 15 ? -24.859 -20.453 -3.139 1 95.25 15 LEU B N 1
ATOM 2303 C CA . LEU B 1 15 ? -25.562 -19.547 -4.043 1 95.25 15 LEU B CA 1
ATOM 2304 C C . LEU B 1 15 ? -26.531 -18.656 -3.277 1 95.25 15 LEU B C 1
ATOM 2306 O O . LEU B 1 15 ? -26.719 -17.484 -3.631 1 95.25 15 LEU B O 1
ATOM 2310 N N . LEU B 1 16 ? -27.094 -19.203 -2.299 1 96.31 16 LEU B N 1
ATOM 2311 C CA . LEU B 1 16 ? -27.984 -18.406 -1.449 1 96.31 16 LEU B CA 1
ATOM 2312 C C . LEU B 1 16 ? -27.234 -17.234 -0.835 1 96.31 16 LEU B C 1
ATOM 2314 O O . LEU B 1 16 ? -27.672 -16.078 -0.971 1 96.31 16 LEU B O 1
ATOM 2318 N N . TRP B 1 17 ? -26.172 -17.5 -0.259 1 96.38 17 TRP B N 1
ATOM 2319 C CA . TRP B 1 17 ? -25.438 -16.453 0.445 1 96.38 17 TRP B CA 1
ATOM 2320 C C . TRP B 1 17 ? -24.766 -15.508 -0.54 1 96.38 17 TRP B C 1
ATOM 2322 O O . TRP B 1 17 ? -24.609 -14.312 -0.263 1 96.38 17 TRP B O 1
ATOM 2332 N N . GLN B 1 18 ? -24.359 -16 -1.653 1 96.19 18 GLN B N 1
ATOM 2333 C CA . GLN B 1 18 ? -23.859 -15.102 -2.688 1 96.19 18 GLN B CA 1
ATOM 2334 C C . GLN B 1 18 ? -24.906 -14.086 -3.109 1 96.19 18 GLN B C 1
ATOM 2336 O O . GLN B 1 18 ? -24.609 -12.906 -3.299 1 96.19 18 GLN B O 1
ATOM 2341 N N . ASN B 1 19 ? -26.062 -14.57 -3.252 1 96.44 19 ASN B N 1
ATOM 2342 C CA . ASN B 1 19 ? -27.172 -13.672 -3.607 1 96.44 19 ASN B CA 1
ATOM 2343 C C . ASN B 1 19 ? -27.453 -12.672 -2.498 1 96.44 19 ASN B C 1
ATOM 2345 O O . ASN B 1 19 ? -27.719 -11.492 -2.77 1 96.44 19 ASN B O 1
ATOM 2349 N N . ILE B 1 20 ? -27.453 -13.125 -1.341 1 96.62 20 ILE B N 1
ATOM 2350 C CA . ILE B 1 20 ? -27.656 -12.227 -0.212 1 96.62 20 ILE B CA 1
ATOM 2351 C C . ILE B 1 20 ? -26.562 -11.164 -0.191 1 96.62 20 ILE B C 1
ATOM 2353 O O . ILE B 1 20 ? -26.844 -9.969 -0.084 1 96.62 20 ILE B O 1
ATOM 2357 N N . PHE B 1 21 ? -25.344 -11.57 -0.378 1 96.44 21 PHE B N 1
ATOM 2358 C CA . PHE B 1 21 ? -24.234 -10.641 -0.395 1 96.44 21 PHE B CA 1
ATOM 2359 C C . PHE B 1 21 ? -24.375 -9.641 -1.536 1 96.44 21 PHE B C 1
ATOM 2361 O O . PHE B 1 21 ? -24.109 -8.453 -1.363 1 96.44 21 PHE B O 1
ATOM 2368 N N . THR B 1 22 ? -24.766 -10.094 -2.635 1 96.94 22 THR B N 1
ATOM 2369 C CA . THR B 1 22 ? -24.875 -9.219 -3.797 1 96.94 22 THR B CA 1
ATOM 2370 C C . THR B 1 22 ? -26 -8.211 -3.613 1 96.94 22 THR B C 1
ATOM 2372 O O . THR B 1 22 ? -25.75 -7 -3.578 1 96.94 22 THR B O 1
ATOM 2375 N N . TRP B 1 23 ? -27.109 -8.68 -3.357 1 97.56 23 TRP B N 1
ATOM 2376 C CA . TRP B 1 23 ? -28.281 -7.809 -3.371 1 97.56 23 TRP B CA 1
ATOM 2377 C C . TRP B 1 23 ? -28.359 -6.984 -2.09 1 97.56 23 TRP B C 1
ATOM 2379 O O . TRP B 1 23 ? -28.656 -5.785 -2.131 1 97.56 23 TRP B O 1
ATOM 2389 N N . ALA B 1 24 ? -28.141 -7.605 -0.961 1 97.56 24 ALA B N 1
ATOM 2390 C CA . ALA B 1 24 ? -28.203 -6.863 0.295 1 97.56 24 ALA B CA 1
ATOM 2391 C C . ALA B 1 24 ? -27.141 -5.77 0.331 1 97.56 24 ALA B C 1
ATOM 2393 O O . ALA B 1 24 ? -27.391 -4.656 0.791 1 97.56 24 ALA B O 1
ATOM 2394 N N . SER B 1 25 ? -25.953 -6.117 -0.158 1 97.31 25 SER B N 1
ATOM 2395 C CA . SER B 1 25 ? -24.891 -5.117 -0.117 1 97.31 25 SER B CA 1
ATOM 2396 C C . SER B 1 25 ? -25.188 -3.957 -1.063 1 97.31 25 SER B C 1
ATOM 2398 O O . SER B 1 25 ? -24.906 -2.801 -0.745 1 97.31 25 SER B O 1
ATOM 2400 N N . TRP B 1 26 ? -25.75 -4.211 -2.201 1 98.31 26 TRP B N 1
ATOM 2401 C CA . TRP B 1 26 ? -26.062 -3.135 -3.135 1 98.31 26 TRP B CA 1
ATOM 2402 C C . TRP B 1 26 ? -27.203 -2.27 -2.605 1 98.31 26 TRP B C 1
ATOM 2404 O O . TRP B 1 26 ? -27.219 -1.055 -2.818 1 98.31 26 TRP B O 1
ATOM 2414 N N . VAL B 1 27 ? -28.125 -2.865 -1.907 1 98.62 27 VAL B N 1
ATOM 2415 C CA . VAL B 1 27 ? -29.203 -2.088 -1.299 1 98.62 27 VAL B CA 1
ATOM 2416 C C . VAL B 1 27 ? -28.625 -1.154 -0.235 1 98.62 27 VAL B C 1
ATOM 2418 O O . VAL B 1 27 ? -28.969 0.028 -0.185 1 98.62 27 VAL B O 1
ATOM 2421 N N . ILE B 1 28 ? -27.781 -1.682 0.581 1 98.19 28 ILE B N 1
ATOM 2422 C CA . ILE B 1 28 ? -27.125 -0.867 1.605 1 98.19 28 ILE B CA 1
ATOM 2423 C C . ILE B 1 28 ? -26.312 0.24 0.944 1 98.19 28 ILE B C 1
ATOM 2425 O O . ILE B 1 28 ? -26.344 1.39 1.39 1 98.19 28 ILE B O 1
ATOM 2429 N N . THR B 1 29 ? -25.641 -0.104 -0.122 1 98.62 29 THR B N 1
ATOM 2430 C CA . THR B 1 29 ? -24.828 0.862 -0.854 1 98.62 29 THR B CA 1
ATOM 2431 C C . THR B 1 29 ? -25.688 1.98 -1.42 1 98.62 29 THR B C 1
ATOM 2433 O O . THR B 1 29 ? -25.344 3.158 -1.328 1 98.62 29 THR B O 1
ATOM 2436 N N . LEU B 1 30 ? -26.812 1.62 -1.973 1 98.69 30 LEU B N 1
ATOM 2437 C CA . LEU B 1 30 ? -27.719 2.627 -2.498 1 98.69 30 LEU B CA 1
ATOM 2438 C C . LEU B 1 30 ? -28.203 3.557 -1.39 1 98.69 30 LEU B C 1
ATOM 2440 O O . LEU B 1 30 ? -28.312 4.77 -1.594 1 98.69 30 LEU B O 1
ATOM 2444 N N . ALA B 1 31 ? -28.469 3.027 -0.281 1 98.69 31 ALA B N 1
ATOM 2445 C CA . ALA B 1 31 ? -28.859 3.84 0.87 1 98.69 31 ALA B CA 1
ATOM 2446 C C . ALA B 1 31 ? -27.719 4.773 1.287 1 98.69 31 ALA B C 1
ATOM 2448 O O . ALA B 1 31 ? -27.953 5.949 1.58 1 98.69 31 ALA B O 1
ATOM 2449 N N . MET B 1 32 ? -26.547 4.254 1.319 1 98.75 32 MET B N 1
ATOM 2450 C CA . MET B 1 32 ? -25.391 5.059 1.691 1 98.75 32 MET B CA 1
ATOM 2451 C C . MET B 1 32 ? -25.172 6.195 0.698 1 98.75 32 MET B C 1
ATOM 2453 O O . MET B 1 32 ? -24.844 7.316 1.093 1 98.75 32 MET B O 1
ATOM 2457 N N . ILE B 1 33 ? -25.344 5.914 -0.563 1 98.81 33 ILE B N 1
ATOM 2458 C CA . ILE B 1 33 ? -25.203 6.938 -1.591 1 98.81 33 ILE B CA 1
ATOM 2459 C C . ILE B 1 33 ? -26.266 8.016 -1.39 1 98.81 33 ILE B C 1
ATOM 2461 O O . ILE B 1 33 ? -25.969 9.211 -1.454 1 98.81 33 ILE B O 1
ATOM 2465 N N . ALA B 1 34 ? -27.484 7.621 -1.09 1 98.81 34 ALA B N 1
ATOM 2466 C CA . ALA B 1 34 ? -28.547 8.578 -0.829 1 98.81 34 ALA B CA 1
ATOM 2467 C C . ALA B 1 34 ? -28.234 9.453 0.382 1 98.81 34 ALA B C 1
ATOM 2469 O O . ALA B 1 34 ? -28.406 10.672 0.343 1 98.81 34 ALA B O 1
ATOM 2470 N N . ILE B 1 35 ? -27.766 8.852 1.391 1 98.69 35 ILE B N 1
ATOM 2471 C CA . ILE B 1 35 ? -27.391 9.578 2.598 1 98.69 35 ILE B CA 1
ATOM 2472 C C . ILE B 1 35 ? -26.234 10.531 2.283 1 98.69 35 ILE B C 1
ATOM 2474 O O . ILE B 1 35 ? -26.25 11.688 2.715 1 98.69 35 ILE B O 1
ATOM 2478 N N . ALA B 1 36 ? -25.281 10.039 1.554 1 98.81 36 ALA B N 1
ATOM 2479 C CA . ALA B 1 36 ? -24.141 10.859 1.182 1 98.81 36 ALA B CA 1
ATOM 2480 C C . ALA B 1 36 ? -24.578 12.094 0.392 1 98.81 36 ALA B C 1
ATOM 2482 O O . ALA B 1 36 ? -24.094 13.195 0.632 1 98.81 36 ALA B O 1
ATOM 2483 N N . ILE B 1 37 ? -25.438 11.883 -0.543 1 98.62 37 ILE B N 1
ATOM 2484 C CA . ILE B 1 37 ? -25.953 12.984 -1.348 1 98.62 37 ILE B CA 1
ATOM 2485 C C . ILE B 1 37 ? -26.688 13.984 -0.45 1 98.62 37 ILE B C 1
ATOM 2487 O O . ILE B 1 37 ? -26.453 15.188 -0.542 1 98.62 37 ILE B O 1
ATOM 2491 N N . ARG B 1 38 ? -27.5 13.492 0.405 1 98.56 38 ARG B N 1
ATOM 2492 C CA . ARG B 1 38 ? -28.266 14.352 1.309 1 98.56 38 ARG B CA 1
ATOM 2493 C C . ARG B 1 38 ? -27.328 15.156 2.213 1 98.56 38 ARG B C 1
ATOM 2495 O O . ARG B 1 38 ? -27.516 16.359 2.387 1 98.56 38 ARG B O 1
ATOM 2502 N N . MET B 1 39 ? -26.375 14.469 2.766 1 98.38 39 MET B N 1
ATOM 2503 C CA . MET B 1 39 ? -25.406 15.148 3.623 1 98.38 39 MET B CA 1
ATOM 2504 C C . MET B 1 39 ? -24.609 16.172 2.832 1 98.38 39 MET B C 1
ATOM 2506 O O . MET B 1 39 ? -24.359 17.281 3.316 1 98.38 39 MET B O 1
ATOM 2510 N N . GLY B 1 40 ? -24.219 15.773 1.655 1 98.06 40 GLY B N 1
ATOM 2511 C CA . GLY B 1 40 ? -23.484 16.703 0.805 1 98.06 40 GLY B CA 1
ATOM 2512 C C . GLY B 1 40 ? -24.266 17.953 0.479 1 98.06 40 GLY B C 1
ATOM 2513 O O . GLY B 1 40 ? -23.734 19.062 0.527 1 98.06 40 GLY B O 1
ATOM 2514 N N . LEU B 1 41 ? -25.531 17.859 0.195 1 97.88 41 LEU B N 1
ATOM 2515 C CA . LEU B 1 41 ? -26.391 19 -0.1 1 97.88 41 LEU B CA 1
ATOM 2516 C C . LEU B 1 41 ? -26.578 19.875 1.134 1 97.88 41 LEU B C 1
ATOM 2518 O O . LEU B 1 41 ? -26.516 21.109 1.042 1 97.88 41 LEU B O 1
ATOM 2522 N N . ARG B 1 42 ? -26.719 19.297 2.203 1 97.44 42 ARG B N 1
ATOM 2523 C CA . ARG B 1 42 ? -26.953 20.031 3.445 1 97.44 42 ARG B CA 1
ATOM 2524 C C . ARG B 1 42 ? -25.703 20.781 3.875 1 97.44 42 ARG B C 1
ATOM 2526 O O . ARG B 1 42 ? -25.781 21.906 4.387 1 97.44 42 ARG B O 1
ATOM 2533 N N . GLN B 1 43 ? -24.641 20.156 3.662 1 95.81 43 GLN B N 1
ATOM 2534 C CA . GLN B 1 43 ? -23.391 20.75 4.141 1 95.81 43 GLN B CA 1
ATOM 2535 C C . GLN B 1 43 ? -22.609 21.391 2.998 1 95.81 43 GLN B C 1
ATOM 2537 O O . GLN B 1 43 ? -21.453 21.797 3.174 1 95.81 43 GLN B O 1
ATOM 2542 N N . ARG B 1 44 ? -23.141 21.297 1.8 1 96.5 44 ARG B N 1
ATOM 2543 C CA . ARG B 1 44 ? -22.594 21.953 0.609 1 96.5 44 ARG B CA 1
ATOM 2544 C C . ARG B 1 44 ? -21.188 21.438 0.302 1 96.5 44 ARG B C 1
ATOM 2546 O O . ARG B 1 44 ? -20.266 22.234 0.1 1 96.5 44 ARG B O 1
ATOM 2553 N N . THR B 1 45 ? -21.078 20.219 0.301 1 97.94 45 THR B N 1
ATOM 2554 C CA . THR B 1 45 ? -19.812 19.594 -0.021 1 97.94 45 THR B CA 1
ATOM 2555 C C . THR B 1 45 ? -20.031 18.266 -0.742 1 97.94 45 THR B C 1
ATOM 2557 O O . THR B 1 45 ? -20.953 17.516 -0.425 1 97.94 45 THR B O 1
ATOM 2560 N N . PRO B 1 46 ? -19.234 17.953 -1.672 1 98.38 46 PRO B N 1
ATOM 2561 C CA . PRO B 1 46 ? -19.312 16.625 -2.303 1 98.38 46 PRO B CA 1
ATOM 2562 C C . PRO B 1 46 ? -18.484 15.57 -1.568 1 98.38 46 PRO B C 1
ATOM 2564 O O . PRO B 1 46 ? -18.359 14.438 -2.041 1 98.38 46 PRO B O 1
ATOM 2567 N N . PHE B 1 47 ? -17.938 15.906 -0.435 1 98.56 47 PHE B N 1
ATOM 2568 C CA . PHE B 1 47 ? -17.016 15.078 0.333 1 98.56 47 PHE B CA 1
ATOM 2569 C C . PHE B 1 47 ? -17.578 13.672 0.525 1 98.56 47 PHE B C 1
ATOM 2571 O O . PHE B 1 47 ? -16.891 12.688 0.237 1 98.56 47 PHE B O 1
ATOM 2578 N N . TYR B 1 48 ? -18.734 13.531 0.944 1 98.81 48 TYR B N 1
ATOM 2579 C CA . TYR B 1 48 ? -19.328 12.25 1.312 1 98.81 48 TYR B CA 1
ATOM 2580 C C . TYR B 1 48 ? -19.547 11.375 0.084 1 98.81 48 TYR B C 1
ATOM 2582 O O . TYR B 1 48 ? -19.219 10.18 0.101 1 98.81 48 TYR B O 1
ATOM 2590 N N . LEU B 1 49 ? -20.047 11.977 -0.928 1 98.75 49 LEU B N 1
ATOM 2591 C CA . LEU B 1 49 ? -20.281 11.234 -2.158 1 98.75 49 LEU B CA 1
ATOM 2592 C C . LEU B 1 49 ? -18.953 10.781 -2.771 1 98.75 49 LEU B C 1
ATOM 2594 O O . LEU B 1 49 ? -18.828 9.641 -3.227 1 98.75 49 LEU B O 1
ATOM 2598 N N . PHE B 1 50 ? -17.969 11.648 -2.771 1 98.81 50 PHE B N 1
ATOM 2599 C CA . PHE B 1 50 ? -16.656 11.305 -3.332 1 98.81 50 PHE B CA 1
ATOM 2600 C C . PHE B 1 50 ? -16 10.18 -2.535 1 98.81 50 PHE B C 1
ATOM 2602 O O . PHE B 1 50 ? -15.352 9.305 -3.105 1 98.81 50 PHE B O 1
ATOM 2609 N N . ALA B 1 51 ? -16.203 10.18 -1.229 1 98.81 51 ALA B N 1
ATOM 2610 C CA . ALA B 1 51 ? -15.625 9.117 -0.399 1 98.81 51 ALA B CA 1
ATOM 2611 C C . ALA B 1 51 ? -16.234 7.762 -0.748 1 98.81 51 ALA B C 1
ATOM 2613 O O . ALA B 1 51 ? -15.516 6.773 -0.9 1 98.81 51 ALA B O 1
ATOM 2614 N N . VAL B 1 52 ? -17.5 7.773 -0.934 1 98.81 52 VAL B N 1
ATOM 2615 C CA . VAL B 1 52 ? -18.234 6.547 -1.24 1 98.81 52 VAL B CA 1
ATOM 2616 C C . VAL B 1 52 ? -17.828 6.039 -2.625 1 98.81 52 VAL B C 1
ATOM 2618 O O . VAL B 1 52 ? -17.516 4.859 -2.797 1 98.81 52 VAL B O 1
ATOM 2621 N N . VAL B 1 53 ? -17.766 6.875 -3.574 1 98.75 53 VAL B N 1
ATOM 2622 C CA . VAL B 1 53 ? -17.469 6.48 -4.945 1 98.75 53 VAL B CA 1
ATOM 2623 C C . VAL B 1 53 ? -16 6.082 -5.055 1 98.75 53 VAL B C 1
ATOM 2625 O O . VAL B 1 53 ? -15.656 5.141 -5.773 1 98.75 53 VAL B O 1
ATOM 2628 N N . ALA B 1 54 ? -15.164 6.793 -4.355 1 98.88 54 ALA B N 1
ATOM 2629 C CA . ALA B 1 54 ? -13.742 6.461 -4.355 1 98.88 54 ALA B CA 1
ATOM 2630 C C . ALA B 1 54 ? -13.516 5.031 -3.881 1 98.88 54 ALA B C 1
ATOM 2632 O O . ALA B 1 54 ? -12.734 4.289 -4.48 1 98.88 54 ALA B O 1
ATOM 2633 N N . ALA B 1 55 ? -14.195 4.645 -2.838 1 98.81 55 ALA B N 1
ATOM 2634 C CA . ALA B 1 55 ? -14.078 3.279 -2.324 1 98.81 55 ALA B CA 1
ATOM 2635 C C . ALA B 1 55 ? -14.57 2.264 -3.352 1 98.81 55 ALA B C 1
ATOM 2637 O O . ALA B 1 55 ? -13.922 1.243 -3.586 1 98.81 55 ALA B O 1
ATOM 2638 N N . GLY B 1 56 ? -15.656 2.561 -3.967 1 98.69 56 GLY B N 1
ATOM 2639 C CA . GLY B 1 56 ? -16.219 1.667 -4.969 1 98.69 56 GLY B CA 1
ATOM 2640 C C . GLY B 1 56 ? -15.297 1.468 -6.164 1 98.69 56 GLY B C 1
ATOM 2641 O O . GLY B 1 56 ? -15.148 0.348 -6.656 1 98.69 56 GLY B O 1
ATOM 2642 N N . VAL B 1 57 ? -14.695 2.51 -6.586 1 98.38 57 VAL B N 1
ATOM 2643 C CA . VAL B 1 57 ? -13.812 2.451 -7.742 1 98.38 57 VAL B CA 1
ATOM 2644 C C . VAL B 1 57 ? -12.539 1.692 -7.375 1 98.38 57 VAL B C 1
ATOM 2646 O O . VAL B 1 57 ? -12.039 0.884 -8.164 1 98.38 57 VAL B O 1
ATOM 2649 N N . ALA B 1 58 ? -12.078 1.882 -6.191 1 98.5 58 ALA B N 1
ATOM 2650 C CA . ALA B 1 58 ? -10.82 1.279 -5.758 1 98.5 58 ALA B CA 1
ATOM 2651 C C . ALA B 1 58 ? -10.969 -0.228 -5.566 1 98.5 58 ALA B C 1
ATOM 2653 O O . ALA B 1 58 ? -9.977 -0.952 -5.484 1 98.5 58 ALA B O 1
ATOM 2654 N N . ALA B 1 59 ? -12.188 -0.677 -5.539 1 98.56 59 ALA B N 1
ATOM 2655 C CA . ALA B 1 59 ? -12.438 -2.107 -5.379 1 98.56 59 ALA B CA 1
ATOM 2656 C C . ALA B 1 59 ? -11.883 -2.9 -6.559 1 98.56 59 ALA B C 1
ATOM 2658 O O . ALA B 1 59 ? -11.672 -4.109 -6.453 1 98.56 59 ALA B O 1
ATOM 2659 N N . TYR B 1 60 ? -11.617 -2.213 -7.652 1 98.44 60 TYR B N 1
ATOM 2660 C CA . TYR B 1 60 ? -10.984 -2.879 -8.789 1 98.44 60 TYR B CA 1
ATOM 2661 C C . TYR B 1 60 ? -9.586 -3.361 -8.43 1 98.44 60 TYR B C 1
ATOM 2663 O O . TYR B 1 60 ? -9.016 -4.203 -9.125 1 98.44 60 TYR B O 1
ATOM 2671 N N . ALA B 1 61 ? -9.047 -2.898 -7.32 1 98.25 61 ALA B N 1
ATOM 2672 C CA . ALA B 1 61 ? -7.699 -3.275 -6.895 1 98.25 61 ALA B CA 1
ATOM 2673 C C . ALA B 1 61 ? -7.73 -4.523 -6.016 1 98.25 61 ALA B C 1
ATOM 2675 O O . ALA B 1 61 ? -6.684 -5.051 -5.633 1 98.25 61 ALA B O 1
ATOM 2676 N N . GLU B 1 62 ? -8.828 -5.098 -5.754 1 97.81 62 GLU B N 1
ATOM 2677 C CA . GLU B 1 62 ? -9.078 -6.184 -4.812 1 97.81 62 GLU B CA 1
ATOM 2678 C C . GLU B 1 62 ? -8.234 -7.41 -5.145 1 97.81 62 GLU B C 1
ATOM 2680 O O . GLU B 1 62 ? -7.699 -8.062 -4.246 1 97.81 62 GLU B O 1
ATOM 2685 N N . PRO B 1 63 ? -8.055 -7.75 -6.418 1 97.81 63 PRO B N 1
ATOM 2686 C CA . PRO B 1 63 ? -7.301 -8.969 -6.707 1 97.81 63 PRO B CA 1
ATOM 2687 C C . PRO B 1 63 ? -5.891 -8.945 -6.125 1 97.81 63 PRO B C 1
ATOM 2689 O O . PRO B 1 63 ? -5.359 -9.984 -5.742 1 97.81 63 PRO B O 1
ATOM 2692 N N . LEU B 1 64 ? -5.336 -7.77 -6.133 1 97.88 64 LEU B N 1
ATOM 2693 C CA . LEU B 1 64 ? -4.008 -7.641 -5.547 1 97.88 64 LEU B CA 1
ATOM 2694 C C . LEU B 1 64 ? -4.039 -7.945 -4.055 1 97.88 64 LEU B C 1
ATOM 2696 O O . LEU B 1 64 ? -3.131 -8.594 -3.527 1 97.88 64 LEU B O 1
ATOM 2700 N N . TYR B 1 65 ? -5.039 -7.488 -3.395 1 98.44 65 TYR B N 1
ATOM 2701 C CA . TYR B 1 65 ? -5.281 -7.793 -1.99 1 98.44 65 TYR B CA 1
ATOM 2702 C C . TYR B 1 65 ? -5.488 -9.289 -1.788 1 98.44 65 TYR B C 1
ATOM 2704 O O . TYR B 1 65 ? -4.977 -9.867 -0.827 1 98.44 65 TYR B O 1
ATOM 2712 N N . ASP B 1 66 ? -6.172 -9.93 -2.693 1 97.69 66 ASP B N 1
ATOM 2713 C CA . ASP B 1 66 ? -6.488 -11.352 -2.604 1 97.69 66 ASP B CA 1
ATOM 2714 C C . ASP B 1 66 ? -5.223 -12.203 -2.703 1 97.69 66 ASP B C 1
ATOM 2716 O O . ASP B 1 66 ? -5.07 -13.188 -1.975 1 97.69 66 ASP B O 1
ATOM 2720 N N . VAL B 1 67 ? -4.367 -11.789 -3.533 1 96.56 67 VAL B N 1
ATOM 2721 C CA . VAL B 1 67 ? -3.105 -12.508 -3.699 1 96.56 67 VAL B CA 1
ATOM 2722 C C . VAL B 1 67 ? -2.297 -12.43 -2.406 1 96.56 67 VAL B C 1
ATOM 2724 O O . VAL B 1 67 ? -1.761 -13.445 -1.945 1 96.56 67 VAL B O 1
ATOM 2727 N N . ALA B 1 68 ? -2.244 -11.289 -1.867 1 97.75 68 ALA B N 1
ATOM 2728 C CA . ALA B 1 68 ? -1.396 -11.055 -0.703 1 97.75 68 ALA B CA 1
ATOM 2729 C C . ALA B 1 68 ? -1.912 -11.812 0.517 1 97.75 68 ALA B C 1
ATOM 2731 O O . ALA B 1 68 ? -1.126 -12.367 1.287 1 97.75 68 ALA B O 1
ATOM 2732 N N . PHE B 1 69 ? -3.227 -11.867 0.619 1 98.25 69 PHE B N 1
ATOM 2733 C CA . PHE B 1 69 ? -3.785 -12.391 1.862 1 98.25 69 PHE B CA 1
ATOM 2734 C C . PHE B 1 69 ? -4.383 -13.773 1.651 1 98.25 69 PHE B C 1
ATOM 2736 O O . PHE B 1 69 ? -5.016 -14.328 2.553 1 98.25 69 PHE B O 1
ATOM 2743 N N . ASP B 1 70 ? -4.199 -14.344 0.479 1 97.12 70 ASP B N 1
ATOM 2744 C CA . ASP B 1 70 ? -4.711 -15.672 0.175 1 97.12 70 ASP B CA 1
ATOM 2745 C C . ASP B 1 70 ? -6.223 -15.734 0.353 1 97.12 70 ASP B C 1
ATOM 2747 O O . ASP B 1 70 ? -6.738 -16.625 1.044 1 97.12 70 ASP B O 1
ATOM 2751 N N . LEU B 1 71 ? -6.844 -14.797 -0.287 1 97.38 71 LEU B N 1
ATOM 2752 C CA . LEU B 1 71 ? -8.305 -14.758 -0.303 1 97.38 71 LEU B CA 1
ATOM 2753 C C . LEU B 1 71 ? -8.852 -15.32 -1.609 1 97.38 71 LEU B C 1
ATOM 2755 O O . LEU B 1 71 ? -8.312 -15.047 -2.684 1 97.38 71 LEU B O 1
ATOM 2759 N N . TRP B 1 72 ? -9.836 -16.172 -1.509 1 97.31 72 TRP B N 1
ATOM 2760 C CA . TRP B 1 72 ? -10.484 -16.781 -2.67 1 97.31 72 TRP B CA 1
ATOM 2761 C C . TRP B 1 72 ? -12 -16.641 -2.582 1 97.31 72 TRP B C 1
ATOM 2763 O O . TRP B 1 72 ? -12.609 -17.031 -1.58 1 97.31 72 TRP B O 1
ATOM 2773 N N . PHE B 1 73 ? -12.555 -16.125 -3.623 1 97.44 73 PHE B N 1
ATOM 2774 C CA . PHE B 1 73 ? -14.008 -16.125 -3.748 1 97.44 73 PHE B CA 1
ATOM 2775 C C . PHE B 1 73 ? -14.492 -17.406 -4.398 1 97.44 73 PHE B C 1
ATOM 2777 O O . PHE B 1 73 ? -14.164 -17.688 -5.555 1 97.44 73 PHE B O 1
ATOM 2784 N N . TYR B 1 74 ? -15.258 -18.141 -3.629 1 97.06 74 TYR B N 1
ATOM 2785 C CA . TYR B 1 74 ? -15.766 -19.375 -4.203 1 97.06 74 TYR B CA 1
ATOM 2786 C C . TYR B 1 74 ? -16.625 -19.094 -5.438 1 97.06 74 TYR B C 1
ATOM 2788 O O . TYR B 1 74 ? -17.406 -18.141 -5.453 1 97.06 74 TYR B O 1
ATOM 2796 N N . ASP B 1 75 ? -16.438 -19.953 -6.426 1 96.5 75 ASP B N 1
ATOM 2797 C CA . ASP B 1 75 ? -17.109 -19.719 -7.703 1 96.5 75 ASP B CA 1
ATOM 2798 C C . ASP B 1 75 ? -17.5 -21.031 -8.367 1 96.5 75 ASP B C 1
ATOM 2800 O O . ASP B 1 75 ? -17.766 -21.062 -9.57 1 96.5 75 ASP B O 1
ATOM 2804 N N . ALA B 1 76 ? -17.422 -22.078 -7.691 1 96.19 76 ALA B N 1
ATOM 2805 C CA . ALA B 1 76 ? -17.656 -23.391 -8.289 1 96.19 76 ALA B CA 1
ATOM 2806 C C . ALA B 1 76 ? -18.953 -23.984 -7.777 1 96.19 76 ALA B C 1
ATOM 2808 O O . ALA B 1 76 ? -19.469 -23.594 -6.727 1 96.19 76 ALA B O 1
ATOM 2809 N N . GLN B 1 77 ? -19.516 -24.828 -8.602 1 96 77 GLN B N 1
ATOM 2810 C CA . GLN B 1 77 ? -20.609 -25.734 -8.258 1 96 77 GLN B CA 1
ATOM 2811 C C . GLN B 1 77 ? -20.359 -27.141 -8.82 1 96 77 GLN B C 1
ATOM 2813 O O . GLN B 1 77 ? -20.094 -27.297 -10.008 1 96 77 GLN B O 1
ATOM 2818 N N . ASN B 1 78 ? -20.438 -28.094 -7.902 1 94.62 78 ASN B N 1
ATOM 2819 C CA . ASN B 1 78 ? -20.188 -29.469 -8.305 1 94.62 78 ASN B CA 1
ATOM 2820 C C . ASN B 1 78 ? -18.859 -29.609 -9.055 1 94.62 78 ASN B C 1
ATOM 2822 O O . ASN B 1 78 ? -18.812 -30.219 -10.125 1 94.62 78 ASN B O 1
ATOM 2826 N N . GLY B 1 79 ? -17.891 -28.844 -8.609 1 91.25 79 GLY B N 1
ATOM 2827 C CA . GLY B 1 79 ? -16.531 -28.953 -9.133 1 91.25 79 GLY B CA 1
ATOM 2828 C C . GLY B 1 79 ? -16.297 -28.109 -10.359 1 91.25 79 GLY B C 1
ATOM 2829 O O . GLY B 1 79 ? -15.164 -28.031 -10.859 1 91.25 79 GLY B O 1
ATOM 2830 N N . GLN B 1 80 ? -17.281 -27.484 -10.867 1 93.81 80 GLN B N 1
ATOM 2831 C CA . GLN B 1 80 ? -17.141 -26.688 -12.078 1 93.81 80 GLN B CA 1
ATOM 2832 C C . GLN B 1 80 ? -17.141 -25.188 -11.75 1 93.81 80 GLN B C 1
ATOM 2834 O O . GLN B 1 80 ? -18 -24.719 -11 1 93.81 80 GLN B O 1
ATOM 2839 N N . PRO B 1 81 ? -16.188 -24.5 -12.352 1 93.25 81 PRO B N 1
ATOM 2840 C CA . PRO B 1 81 ? -16.141 -23.047 -12.102 1 93.25 81 PRO B CA 1
ATOM 2841 C C . PRO B 1 81 ? -17.25 -22.281 -12.805 1 93.25 81 PRO B C 1
ATOM 2843 O O . PRO B 1 81 ? -17.875 -22.812 -13.734 1 93.25 81 PRO B O 1
ATOM 2846 N N . GLY B 1 82 ? -17.562 -21.047 -12.312 1 93.81 82 GLY B N 1
ATOM 2847 C CA . GLY B 1 82 ? -18.469 -20.141 -13.016 1 93.81 82 GLY B CA 1
ATOM 2848 C C . GLY B 1 82 ? -19.844 -20.047 -12.375 1 93.81 82 GLY B C 1
ATOM 2849 O O . GLY B 1 82 ? -20.781 -19.516 -12.969 1 93.81 82 GLY B O 1
ATOM 2850 N N . ALA B 1 83 ? -19.938 -20.5 -11.211 1 94.31 83 ALA B N 1
ATOM 2851 C CA . ALA B 1 83 ? -21.234 -20.547 -10.539 1 94.31 83 ALA B CA 1
ATOM 2852 C C . ALA B 1 83 ? -21.594 -19.188 -9.938 1 94.31 83 ALA B C 1
ATOM 2854 O O . ALA B 1 83 ? -22.766 -18.844 -9.797 1 94.31 83 ALA B O 1
ATOM 2855 N N . GLY B 1 84 ? -20.578 -18.469 -9.578 1 92.38 84 GLY B N 1
ATOM 2856 C CA . GLY B 1 84 ? -20.812 -17.188 -8.914 1 92.38 84 GLY B CA 1
ATOM 2857 C C . GLY B 1 84 ? -21.047 -16.047 -9.891 1 92.38 84 GLY B C 1
ATOM 2858 O O . GLY B 1 84 ? -20.766 -16.172 -11.086 1 92.38 84 GLY B O 1
ATOM 2859 N N . LEU B 1 85 ? -21.625 -14.914 -9.383 1 94.31 85 LEU B N 1
ATOM 2860 C CA . LEU B 1 85 ? -21.766 -13.688 -10.156 1 94.31 85 LEU B CA 1
ATOM 2861 C C . LEU B 1 85 ? -20.469 -12.875 -10.125 1 94.31 85 LEU B C 1
ATOM 2863 O O . LEU B 1 85 ? -20.359 -11.906 -9.375 1 94.31 85 LEU B O 1
ATOM 2867 N N . MET B 1 86 ? -19.578 -13.281 -11.023 1 96.12 86 MET B N 1
ATOM 2868 C CA . MET B 1 86 ? -18.266 -12.648 -11.133 1 96.12 86 MET B CA 1
ATOM 2869 C C . MET B 1 86 ? -18.234 -11.664 -12.305 1 96.12 86 MET B C 1
ATOM 2871 O O . MET B 1 86 ? -18.859 -11.914 -13.344 1 96.12 86 MET B O 1
ATOM 2875 N N . HIS B 1 87 ? -17.578 -10.539 -12.203 1 95.06 87 HIS B N 1
ATOM 2876 C CA . HIS B 1 87 ? -17.625 -9.57 -13.289 1 95.06 87 HIS B CA 1
ATOM 2877 C C . HIS B 1 87 ? -16.25 -9.383 -13.93 1 95.06 87 HIS B C 1
ATOM 2879 O O . HIS B 1 87 ? -16.156 -8.867 -15.047 1 95.06 87 HIS B O 1
ATOM 2885 N N . PHE B 1 88 ? -15.188 -9.758 -13.352 1 96.25 88 PHE B N 1
ATOM 2886 C CA . PHE B 1 88 ? -13.875 -9.82 -13.984 1 96.25 88 PHE B CA 1
ATOM 2887 C C . PHE B 1 88 ? -12.93 -10.711 -13.188 1 96.25 88 PHE B C 1
ATOM 2889 O O . PHE B 1 88 ? -13.289 -11.195 -12.109 1 96.25 88 PHE B O 1
ATOM 2896 N N . SER B 1 89 ? -11.836 -11.047 -13.75 1 96.44 89 SER B N 1
ATOM 2897 C CA . SER B 1 89 ? -10.812 -11.867 -13.109 1 96.44 89 SER B CA 1
ATOM 2898 C C . SER B 1 89 ? -9.414 -11.297 -13.352 1 96.44 89 SER B C 1
ATOM 2900 O O . SER B 1 89 ? -9.117 -10.82 -14.445 1 96.44 89 SER B O 1
ATOM 2902 N N . ALA B 1 90 ? -8.719 -11.258 -12.305 1 96.88 90 ALA B N 1
ATOM 2903 C CA . ALA B 1 90 ? -7.312 -10.859 -12.359 1 96.88 90 ALA B CA 1
ATOM 2904 C C . ALA B 1 90 ? -6.461 -11.727 -11.43 1 96.88 90 ALA B C 1
ATOM 2906 O O . ALA B 1 90 ? -6.922 -12.148 -10.375 1 96.88 90 ALA B O 1
ATOM 2907 N N . PHE B 1 91 ? -5.188 -12.031 -11.766 1 95.44 91 PHE B N 1
ATOM 2908 C CA . PHE B 1 91 ? -4.297 -12.914 -11.023 1 95.44 91 PHE B CA 1
ATOM 2909 C C . PHE B 1 91 ? -4.891 -14.312 -10.906 1 95.44 91 PHE B C 1
ATOM 2911 O O . PHE B 1 91 ? -4.59 -15.039 -9.953 1 95.44 91 PHE B O 1
ATOM 2918 N N . GLY B 1 92 ? -5.805 -14.586 -11.859 1 93.19 92 GLY B N 1
ATOM 2919 C CA . GLY B 1 92 ? -6.469 -15.875 -11.82 1 93.19 92 GLY B CA 1
ATOM 2920 C C . GLY B 1 92 ? -7.555 -15.961 -10.766 1 93.19 92 GLY B C 1
ATOM 2921 O O . GLY B 1 92 ? -8.039 -17.047 -10.445 1 93.19 92 GLY B O 1
ATOM 2922 N N . ILE B 1 93 ? -7.934 -14.844 -10.188 1 95.12 93 ILE B N 1
ATOM 2923 C CA . ILE B 1 93 ? -8.93 -14.82 -9.125 1 95.12 93 ILE B CA 1
ATOM 2924 C C . ILE B 1 93 ? -10.195 -14.125 -9.617 1 95.12 93 ILE B C 1
ATOM 2926 O O . ILE B 1 93 ? -10.18 -12.922 -9.898 1 95.12 93 ILE B O 1
ATOM 2930 N N . PRO B 1 94 ? -11.25 -14.859 -9.68 1 95.88 94 PRO B N 1
ATOM 2931 C CA . PRO B 1 94 ? -12.508 -14.211 -10.062 1 95.88 94 PRO B CA 1
ATOM 2932 C C . PRO B 1 94 ? -13.016 -13.25 -8.992 1 95.88 94 PRO B C 1
ATOM 2934 O O . PRO B 1 94 ? -12.891 -13.523 -7.797 1 95.88 94 PRO B O 1
ATOM 2937 N N . GLN B 1 95 ? -13.547 -12.156 -9.453 1 97.81 95 GLN B N 1
ATOM 2938 C CA . GLN B 1 95 ? -14.031 -11.117 -8.547 1 97.81 95 GLN B CA 1
ATOM 2939 C C . GLN B 1 95 ? -15.547 -10.992 -8.617 1 97.81 95 GLN B C 1
ATOM 2941 O O . GLN B 1 95 ? -16.109 -10.672 -9.672 1 97.81 95 GLN B O 1
ATOM 2946 N N . PRO B 1 96 ? -16.156 -11.219 -7.492 1 97.75 96 PRO B N 1
ATOM 2947 C CA . PRO B 1 96 ? -17.609 -10.992 -7.512 1 97.75 96 PRO B CA 1
ATOM 2948 C C . PRO B 1 96 ? -17.969 -9.516 -7.648 1 97.75 96 PRO B C 1
ATOM 2950 O O . PRO B 1 96 ? -17.234 -8.648 -7.184 1 97.75 96 PRO B O 1
ATOM 2953 N N . ASN B 1 97 ? -19.094 -9.344 -8.18 1 96 97 ASN B N 1
ATOM 2954 C CA . ASN B 1 97 ? -19.578 -7.977 -8.383 1 96 97 ASN B CA 1
ATOM 2955 C C . ASN B 1 97 ? -19.781 -7.25 -7.055 1 96 97 ASN B C 1
ATOM 2957 O O . ASN B 1 97 ? -19.562 -6.043 -6.965 1 96 97 ASN B O 1
ATOM 2961 N N . TRP B 1 98 ? -20.156 -7.91 -6.047 1 97.25 98 TRP B N 1
ATOM 2962 C CA . TRP B 1 98 ? -20.531 -7.297 -4.777 1 97.25 98 TRP B CA 1
ATOM 2963 C C . TRP B 1 98 ? -19.297 -6.809 -4.027 1 97.25 98 TRP B C 1
ATOM 2965 O O . TRP B 1 98 ? -19.406 -6.16 -2.984 1 97.25 98 TRP B O 1
ATOM 2975 N N . THR B 1 99 ? -18.062 -7.09 -4.527 1 97.44 99 THR B N 1
ATOM 2976 C CA . THR B 1 99 ? -16.875 -6.535 -3.908 1 97.44 99 THR B CA 1
ATOM 2977 C C . THR B 1 99 ? -16.922 -5.008 -3.914 1 97.44 99 THR B C 1
ATOM 2979 O O . THR B 1 99 ? -16.453 -4.363 -2.967 1 97.44 99 THR B O 1
ATOM 2982 N N . HIS B 1 100 ? -17.516 -4.422 -4.902 1 98.38 100 HIS B N 1
ATOM 2983 C CA . HIS B 1 100 ? -17.609 -2.969 -4.996 1 98.38 100 HIS B CA 1
ATOM 2984 C C . HIS B 1 100 ? -18.531 -2.406 -3.926 1 98.38 100 HIS B C 1
ATOM 2986 O O . HIS B 1 100 ? -18.172 -1.458 -3.223 1 98.38 100 HIS B O 1
ATOM 2992 N N . SER B 1 101 ? -19.719 -3.027 -3.824 1 98.19 101 SER B N 1
ATOM 2993 C CA . SER B 1 101 ? -20.625 -2.586 -2.775 1 98.19 101 SER B CA 1
ATOM 2994 C C . SER B 1 101 ? -20.062 -2.889 -1.391 1 98.19 101 SER B C 1
ATOM 2996 O O . SER B 1 101 ? -20.219 -2.092 -0.463 1 98.19 101 SER B O 1
ATOM 2998 N N . GLY B 1 102 ? -19.375 -4.031 -1.231 1 97.31 102 GLY B N 1
ATOM 2999 C CA . GLY B 1 102 ? -18.719 -4.355 0.02 1 97.31 102 GLY B CA 1
ATOM 3000 C C . GLY B 1 102 ? -17.672 -3.326 0.423 1 97.31 102 GLY B C 1
ATOM 3001 O O . GLY B 1 102 ? -17.594 -2.939 1.591 1 97.31 102 GLY B O 1
ATOM 3002 N N . TYR B 1 103 ? -16.906 -2.852 -0.542 1 98.38 103 TYR B N 1
ATOM 3003 C CA . TYR B 1 103 ? -15.906 -1.816 -0.282 1 98.38 103 TYR B CA 1
ATOM 3004 C C . TYR B 1 103 ? -16.562 -0.538 0.22 1 98.38 103 TYR B C 1
ATOM 3006 O O . TYR B 1 103 ? -16.094 0.075 1.182 1 98.38 103 TYR B O 1
ATOM 3014 N N . ILE B 1 104 ? -17.578 -0.163 -0.456 1 98.56 104 ILE B N 1
ATOM 3015 C CA . ILE B 1 104 ? -18.281 1.062 -0.078 1 98.56 104 ILE B CA 1
ATOM 3016 C C . ILE B 1 104 ? -18.781 0.948 1.359 1 98.56 104 ILE B C 1
ATOM 3018 O O . ILE B 1 104 ? -18.578 1.852 2.172 1 98.56 104 ILE B O 1
ATOM 3022 N N . ILE B 1 105 ? -19.375 -0.135 1.694 1 97.94 105 ILE B N 1
ATOM 3023 C CA . ILE B 1 105 ? -19.969 -0.342 3.012 1 97.94 105 ILE B CA 1
ATOM 3024 C C . ILE B 1 105 ? -18.859 -0.356 4.074 1 97.94 105 ILE B C 1
ATOM 3026 O O . ILE B 1 105 ? -18.953 0.359 5.074 1 97.94 105 ILE B O 1
ATOM 3030 N N . LEU B 1 106 ? -17.844 -1.064 3.84 1 97.38 106 LEU B N 1
ATOM 3031 C CA . LEU B 1 106 ? -16.844 -1.336 4.867 1 97.38 106 LEU B CA 1
ATOM 3032 C C . LEU B 1 106 ? -15.875 -0.162 5.016 1 97.38 106 LEU B C 1
ATOM 3034 O O . LEU B 1 106 ? -15.43 0.144 6.121 1 97.38 106 LEU B O 1
ATOM 3038 N N . TYR B 1 107 ? -15.609 0.507 3.912 1 98.31 107 TYR B N 1
ATOM 3039 C CA . TYR B 1 107 ? -14.453 1.394 3.979 1 98.31 107 TYR B CA 1
ATOM 3040 C C . TYR B 1 107 ? -14.883 2.855 3.924 1 98.31 107 TYR B C 1
ATOM 3042 O O . TYR B 1 107 ? -14.102 3.75 4.25 1 98.31 107 TYR B O 1
ATOM 3050 N N . ALA B 1 108 ? -16.078 3.137 3.488 1 98.31 108 ALA B N 1
ATOM 3051 C CA . ALA B 1 108 ? -16.469 4.535 3.35 1 98.31 108 ALA B CA 1
ATOM 3052 C C . ALA B 1 108 ? -17.453 4.938 4.441 1 98.31 108 ALA B C 1
ATOM 3054 O O . ALA B 1 108 ? -17.734 6.121 4.637 1 98.31 108 ALA B O 1
ATOM 3055 N N . GLY B 1 109 ? -18 3.986 5.176 1 97.94 109 GLY B N 1
ATOM 3056 C CA . GLY B 1 109 ? -19 4.262 6.184 1 97.94 109 GLY B CA 1
ATOM 3057 C C . GLY B 1 109 ? -18.562 5.273 7.219 1 97.94 109 GLY B C 1
ATOM 3058 O O . GLY B 1 109 ? -19.328 6.168 7.59 1 97.94 109 GLY B O 1
ATOM 3059 N N . ALA B 1 110 ? -17.359 5.172 7.664 1 98.56 110 ALA B N 1
ATOM 3060 C CA . ALA B 1 110 ? -16.844 6.051 8.711 1 98.56 110 ALA B CA 1
ATOM 3061 C C . ALA B 1 110 ? -16.828 7.504 8.25 1 98.56 110 ALA B C 1
ATOM 3063 O O . ALA B 1 110 ? -17.031 8.422 9.047 1 98.56 110 ALA B O 1
ATOM 3064 N N . CYS B 1 111 ? -16.562 7.758 6.977 1 98.56 111 CYS B N 1
ATOM 3065 C CA . CYS B 1 111 ? -16.625 9.125 6.461 1 98.56 111 CYS B CA 1
ATOM 3066 C C . CYS B 1 111 ? -18.016 9.719 6.637 1 98.56 111 CYS B C 1
ATOM 3068 O O . CYS B 1 111 ? -18.156 10.914 6.871 1 98.56 111 CYS B O 1
ATOM 3070 N N . LEU B 1 112 ? -19.047 8.883 6.492 1 98.31 112 LEU B N 1
ATOM 3071 C CA . LEU B 1 112 ? -20.422 9.352 6.586 1 98.31 112 LEU B CA 1
ATOM 3072 C C . LEU B 1 112 ? -20.797 9.648 8.031 1 98.31 112 LEU B C 1
ATOM 3074 O O . LEU B 1 112 ? -21.344 10.719 8.328 1 98.31 112 LEU B O 1
ATOM 3078 N N . TYR B 1 113 ? -20.406 8.773 8.945 1 97.81 113 TYR B N 1
ATOM 3079 C CA . TYR B 1 113 ? -20.953 8.969 10.281 1 97.81 113 TYR B CA 1
ATOM 3080 C C . TYR B 1 113 ? -19.953 9.68 11.188 1 97.81 113 TYR B C 1
ATOM 3082 O O . TYR B 1 113 ? -20.328 10.25 12.211 1 97.81 113 TYR B O 1
ATOM 3090 N N . ALA B 1 114 ? -18.719 9.703 10.836 1 98.25 114 ALA B N 1
ATOM 3091 C CA . ALA B 1 114 ? -17.719 10.312 11.719 1 98.25 114 ALA B CA 1
ATOM 3092 C C . ALA B 1 114 ? -17.031 11.484 11.039 1 98.25 114 ALA B C 1
ATOM 3094 O O . ALA B 1 114 ? -16.344 12.281 11.695 1 98.25 114 ALA B O 1
ATOM 3095 N N . GLY B 1 115 ? -17.172 11.617 9.734 1 97.88 115 GLY B N 1
ATOM 3096 C CA . GLY B 1 115 ? -16.438 12.609 8.961 1 97.88 115 GLY B CA 1
ATOM 3097 C C . GLY B 1 115 ? -16.688 14.031 9.438 1 97.88 115 GLY B C 1
ATOM 3098 O O . GLY B 1 115 ? -15.734 14.789 9.656 1 97.88 115 GLY B O 1
ATOM 3099 N N . ARG B 1 116 ? -17.906 14.398 9.648 1 97.38 116 ARG B N 1
ATOM 3100 C CA . ARG B 1 116 ? -18.266 15.75 10.062 1 97.38 116 ARG B CA 1
ATOM 3101 C C . ARG B 1 116 ? -17.719 16.062 11.445 1 97.38 116 ARG B C 1
ATOM 3103 O O . ARG B 1 116 ? -17.203 17.156 11.688 1 97.38 116 ARG B O 1
ATOM 3110 N N . ARG B 1 117 ? -17.844 15.133 12.32 1 96.94 117 ARG B N 1
ATOM 3111 C CA . ARG B 1 117 ? -17.344 15.336 13.68 1 96.94 117 ARG B CA 1
ATOM 3112 C C . ARG B 1 117 ? -15.828 15.531 13.672 1 96.94 117 ARG B C 1
ATOM 3114 O O . ARG B 1 117 ? -15.305 16.359 14.422 1 96.94 117 ARG B O 1
ATOM 3121 N N . LEU B 1 118 ? -15.148 14.789 12.883 1 97.81 118 LEU B N 1
ATOM 3122 C CA . LEU B 1 118 ? -13.703 14.953 12.719 1 97.81 118 LEU B CA 1
ATOM 3123 C C . LEU B 1 118 ? -13.375 16.312 12.133 1 97.81 118 LEU B C 1
ATOM 3125 O O . LEU B 1 118 ? -12.453 16.984 12.594 1 97.81 118 LEU B O 1
ATOM 3129 N N . TYR B 1 119 ? -14.164 16.641 11.133 1 97.06 119 TYR B N 1
ATOM 3130 C CA . TYR B 1 119 ? -13.969 17.922 10.461 1 97.06 119 TYR B CA 1
ATOM 3131 C C . TYR B 1 119 ? -14.109 19.078 11.445 1 97.06 119 TYR B C 1
ATOM 3133 O O . TYR B 1 119 ? -13.367 20.062 11.367 1 97.06 119 TYR B O 1
ATOM 3141 N N . GLU B 1 120 ? -14.984 18.938 12.344 1 96.62 120 GLU B N 1
ATOM 3142 C CA . GLU B 1 120 ? -15.273 20 13.312 1 96.62 120 GLU B CA 1
ATOM 3143 C C . GLU B 1 120 ? -14.281 19.969 14.477 1 96.62 120 GLU B C 1
ATOM 3145 O O . GLU B 1 120 ? -14.352 20.797 15.383 1 96.62 120 GLU B O 1
ATOM 3150 N N . GLY B 1 121 ? -13.391 19 14.531 1 96.75 121 GLY B N 1
ATOM 3151 C CA . GLY B 1 121 ? -12.383 18.922 15.578 1 96.75 121 GLY B CA 1
ATOM 3152 C C . GLY B 1 121 ? -12.906 18.328 16.875 1 96.75 121 GLY B C 1
ATOM 3153 O O . GLY B 1 121 ? -12.422 18.672 17.953 1 96.75 121 GLY B O 1
ATOM 3154 N N . ARG B 1 122 ? -13.844 17.438 16.75 1 96 122 ARG B N 1
ATOM 3155 C CA . ARG B 1 122 ? -14.484 16.906 17.938 1 96 122 ARG B CA 1
ATOM 3156 C C . ARG B 1 122 ? -13.883 15.57 18.344 1 96 122 ARG B C 1
ATOM 3158 O O . ARG B 1 122 ? -14.344 14.938 19.297 1 96 122 ARG B O 1
ATOM 3165 N N . PHE B 1 123 ? -12.906 15.125 17.656 1 96.75 123 PHE B N 1
ATOM 3166 C CA . PHE B 1 123 ? -12.242 13.867 17.969 1 96.75 123 PHE B CA 1
ATOM 3167 C C . PHE B 1 123 ? -11 14.109 18.828 1 96.75 123 PHE B C 1
ATOM 3169 O O . PHE B 1 123 ? -10.258 15.062 18.594 1 96.75 123 PHE B O 1
ATOM 3176 N N . ASP B 1 124 ? -10.891 13.281 19.844 1 95.75 124 ASP B N 1
ATOM 3177 C CA . ASP B 1 124 ? -9.641 13.156 20.578 1 95.75 124 ASP B CA 1
ATOM 3178 C C . ASP B 1 124 ? -9.078 11.742 20.469 1 95.75 124 ASP B C 1
ATOM 3180 O O . ASP B 1 124 ? -9.539 10.945 19.656 1 95.75 124 ASP B O 1
ATOM 3184 N N . ARG B 1 125 ? -8.07 11.461 21.234 1 95.44 125 ARG B N 1
ATOM 3185 C CA . ARG B 1 125 ? -7.41 10.156 21.156 1 95.44 125 ARG B CA 1
ATOM 3186 C C . ARG B 1 125 ? -8.367 9.039 21.547 1 95.44 125 ARG B C 1
ATOM 3188 O O . ARG B 1 125 ? -8.375 7.973 20.938 1 95.44 125 ARG B O 1
ATOM 3195 N N . ARG B 1 126 ? -9.148 9.281 22.469 1 97 126 ARG B N 1
ATOM 3196 C CA . ARG B 1 126 ? -10.094 8.273 22.953 1 97 126 ARG B CA 1
ATOM 3197 C C . ARG B 1 126 ? -11.148 7.969 21.891 1 97 126 ARG B C 1
ATOM 3199 O O . ARG B 1 126 ? -11.484 6.805 21.656 1 97 126 ARG B O 1
ATOM 3206 N N . SER B 1 127 ? -11.688 9.008 21.391 1 97.38 127 SER B N 1
ATOM 3207 C CA . SER B 1 127 ? -12.695 8.812 20.344 1 97.38 127 SER B CA 1
ATOM 3208 C C . SER B 1 127 ? -12.102 8.133 19.125 1 97.38 127 SER B C 1
ATOM 3210 O O . SER B 1 127 ? -12.789 7.367 18.438 1 97.38 127 SER B O 1
ATOM 3212 N N . LEU B 1 128 ? -10.898 8.453 18.859 1 98.12 128 LEU B N 1
ATOM 3213 C CA . LEU B 1 128 ? -10.242 7.797 17.734 1 98.12 128 LEU B CA 1
ATOM 3214 C C . LEU B 1 128 ? -10.078 6.305 17.984 1 98.12 128 LEU B C 1
ATOM 3216 O O . LEU B 1 128 ? -10.32 5.488 17.094 1 98.12 128 LEU B O 1
ATOM 3220 N N . LEU B 1 129 ? -9.664 5.949 19.188 1 98.25 129 LEU B N 1
ATOM 3221 C CA . LEU B 1 129 ? -9.523 4.547 19.562 1 98.25 129 LEU B CA 1
ATOM 3222 C C . LEU B 1 129 ? -10.875 3.838 19.516 1 98.25 129 LEU B C 1
ATOM 3224 O O . LEU B 1 129 ? -10.961 2.68 19.109 1 98.25 129 LEU B O 1
ATOM 3228 N N . ALA B 1 130 ? -11.875 4.547 19.938 1 98.44 130 ALA B N 1
ATOM 3229 C CA . ALA B 1 130 ? -13.227 3.988 19.891 1 98.44 130 ALA B CA 1
ATOM 3230 C C . ALA B 1 130 ? -13.656 3.736 18.438 1 98.44 130 ALA B C 1
ATOM 3232 O O . ALA B 1 130 ? -14.266 2.707 18.141 1 98.44 130 ALA B O 1
ATOM 3233 N N . LEU B 1 131 ? -13.422 4.684 17.625 1 98.56 131 LEU B N 1
ATOM 3234 C CA . LEU B 1 131 ? -13.734 4.516 16.203 1 98.56 131 LEU B CA 1
ATOM 3235 C C . LEU B 1 131 ? -12.984 3.314 15.633 1 98.56 131 LEU B C 1
ATOM 3237 O O . LEU B 1 131 ? -13.555 2.541 14.859 1 98.56 131 LEU B O 1
ATOM 3241 N N . TRP B 1 132 ? -11.727 3.203 15.961 1 98.75 132 TRP B N 1
ATOM 3242 C CA . TRP B 1 132 ? -10.914 2.086 15.5 1 98.75 132 TRP B CA 1
ATOM 3243 C C . TRP B 1 132 ? -11.508 0.754 15.953 1 98.75 132 TRP B C 1
ATOM 3245 O O . TRP B 1 132 ? -11.641 -0.174 15.148 1 98.75 132 TRP B O 1
ATOM 3255 N N . GLY B 1 133 ? -11.859 0.679 17.219 1 98.69 133 GLY B N 1
ATOM 3256 C CA . GLY B 1 133 ? -12.516 -0.515 17.719 1 98.69 133 GLY B CA 1
ATOM 3257 C C . GLY B 1 133 ? -13.805 -0.837 17 1 98.69 133 GLY B C 1
ATOM 3258 O O . GLY B 1 133 ? -14.062 -1.993 16.656 1 98.69 133 GLY B O 1
ATOM 3259 N N . LEU B 1 134 ? -14.602 0.162 16.766 1 98.5 134 LEU B N 1
ATOM 3260 C CA . LEU B 1 134 ? -15.867 -0.019 16.062 1 98.5 134 LEU B CA 1
ATOM 3261 C C . LEU B 1 134 ? -15.641 -0.552 14.656 1 98.5 134 LEU B C 1
ATOM 3263 O O . LEU B 1 134 ? -16.359 -1.436 14.195 1 98.5 134 LEU B O 1
ATOM 3267 N N . GLU B 1 135 ? -14.695 -0.026 14 1 98.56 135 GLU B N 1
ATOM 3268 C CA . GLU B 1 135 ? -14.422 -0.443 12.625 1 98.56 135 GLU B CA 1
ATOM 3269 C C . GLU B 1 135 ? -13.859 -1.862 12.578 1 98.56 135 GLU B C 1
ATOM 3271 O O . GLU B 1 135 ? -14.133 -2.611 11.641 1 98.56 135 GLU B O 1
ATOM 3276 N N . ILE B 1 136 ? -13.016 -2.236 13.547 1 98.38 136 ILE B N 1
ATOM 3277 C CA . ILE B 1 136 ? -12.531 -3.609 13.641 1 98.38 136 ILE B CA 1
ATOM 3278 C C . ILE B 1 136 ? -13.711 -4.562 13.82 1 98.38 136 ILE B C 1
ATOM 3280 O O . ILE B 1 136 ? -13.82 -5.566 13.109 1 98.38 136 ILE B O 1
ATOM 3284 N N . VAL B 1 137 ? -14.594 -4.203 14.672 1 97.62 137 VAL B N 1
ATOM 3285 C CA . VAL B 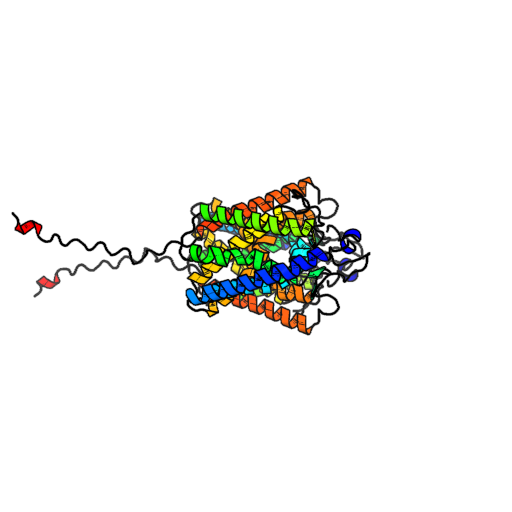1 137 ? -15.75 -5.047 14.953 1 97.62 137 VAL B CA 1
ATOM 3286 C C . VAL B 1 137 ? -16.625 -5.145 13.703 1 97.62 137 VAL B C 1
ATOM 3288 O O . VAL B 1 137 ? -17.109 -6.227 13.352 1 97.62 137 VAL B O 1
ATOM 3291 N N . THR B 1 138 ? -16.875 -4.055 13.07 1 95.75 138 THR B N 1
ATOM 3292 C CA . THR B 1 138 ? -17.688 -4.023 11.867 1 95.75 138 THR B CA 1
ATOM 3293 C C . THR B 1 138 ? -17.078 -4.922 10.781 1 95.75 138 THR B C 1
ATOM 3295 O O . THR B 1 138 ? -17.797 -5.691 10.141 1 95.75 138 THR B O 1
ATOM 3298 N N . SER B 1 139 ? -15.805 -4.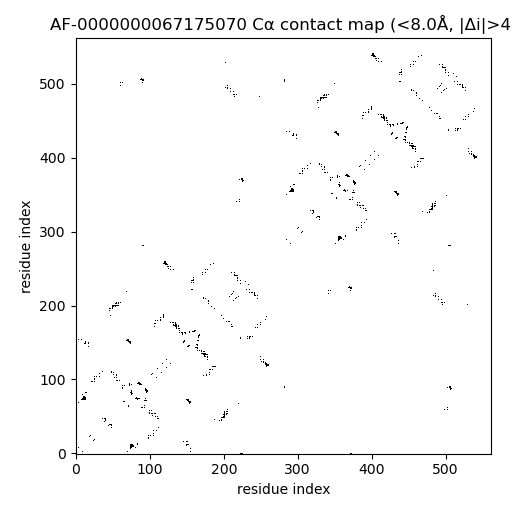82 10.594 1 95.38 139 SER B N 1
ATOM 3299 C CA . SER B 1 139 ? -15.125 -5.668 9.617 1 95.38 139 SER B CA 1
ATOM 3300 C C . SER B 1 139 ? -15.242 -7.141 9.992 1 95.38 139 SER B C 1
ATOM 3302 O O . SER B 1 139 ? -15.547 -7.98 9.141 1 95.38 139 SER B O 1
ATOM 3304 N N . CYS B 1 140 ? -15.047 -7.402 11.219 1 95.25 140 CYS B N 1
ATOM 3305 C CA . CYS B 1 140 ? -15.094 -8.789 11.68 1 95.25 140 CYS B CA 1
ATOM 3306 C C . CYS B 1 140 ? -16.484 -9.383 11.477 1 95.25 140 CYS B C 1
ATOM 3308 O O . CYS B 1 140 ? -16.609 -10.523 11.016 1 95.25 140 CYS B O 1
ATOM 3310 N N . VAL B 1 141 ? -17.469 -8.625 11.797 1 92.94 141 VAL B N 1
ATOM 3311 C CA . VAL B 1 141 ? -18.828 -9.125 11.672 1 92.94 141 VAL B CA 1
ATOM 3312 C C . VAL B 1 141 ? -19.141 -9.414 10.203 1 92.94 141 VAL B C 1
ATOM 3314 O O . VAL B 1 141 ? -19.641 -10.492 9.867 1 92.94 141 VAL B O 1
ATOM 3317 N N . PHE B 1 142 ? -18.828 -8.531 9.344 1 90.25 142 PHE B N 1
ATOM 3318 C CA . PHE B 1 142 ? -19.062 -8.688 7.914 1 90.25 142 PHE B CA 1
ATOM 3319 C C . PHE B 1 142 ? -18.312 -9.883 7.359 1 90.25 142 PHE B C 1
ATOM 3321 O O . PHE B 1 142 ? -18.875 -10.711 6.641 1 90.25 142 PHE B O 1
ATOM 3328 N N . GLU B 1 143 ? -17.125 -10.008 7.754 1 93.56 143 GLU B N 1
ATOM 3329 C CA . GLU B 1 143 ? -16.234 -10.992 7.152 1 93.56 143 GLU B CA 1
ATOM 3330 C C . GLU B 1 143 ? -16.5 -12.391 7.703 1 93.56 143 GLU B C 1
ATOM 3332 O O . GLU B 1 143 ? -16.391 -13.375 6.977 1 93.56 143 GLU B O 1
ATOM 3337 N N . VAL B 1 144 ? -16.828 -12.422 8.93 1 94.75 144 VAL B N 1
ATOM 3338 C CA . VAL B 1 144 ? -17.109 -13.719 9.539 1 94.75 144 VAL B CA 1
ATOM 3339 C C . VAL B 1 144 ? -18.328 -14.344 8.875 1 94.75 144 VAL B C 1
ATOM 3341 O O . VAL B 1 144 ? -18.375 -15.562 8.664 1 94.75 144 VAL B O 1
ATOM 3344 N N . ILE B 1 145 ? -19.234 -13.547 8.523 1 94.25 145 ILE B N 1
ATOM 3345 C CA . ILE B 1 145 ? -20.422 -14.047 7.844 1 94.25 145 ILE B CA 1
ATOM 3346 C C . ILE B 1 145 ? -20.031 -14.578 6.465 1 94.25 145 ILE B C 1
ATOM 3348 O O . ILE B 1 145 ? -20.422 -15.695 6.09 1 94.25 145 ILE B O 1
ATOM 3352 N N . GLY B 1 146 ? -19.234 -13.891 5.691 1 94.88 146 GLY B N 1
ATOM 3353 C CA . GLY B 1 146 ? -18.844 -14.32 4.359 1 94.88 146 GLY B CA 1
ATOM 3354 C C . GLY B 1 146 ? -18 -15.586 4.359 1 94.88 146 GLY B C 1
ATOM 3355 O O . GLY B 1 146 ? -18.25 -16.484 3.562 1 94.88 146 GLY B O 1
ATOM 3356 N N . THR B 1 147 ? -17.078 -15.633 5.254 1 96.19 147 THR B N 1
ATOM 3357 C CA . THR B 1 147 ? -16.188 -16.797 5.324 1 96.19 147 THR B CA 1
ATOM 3358 C C . THR B 1 147 ? -16.906 -17.984 5.965 1 96.19 147 THR B C 1
ATOM 3360 O O . THR B 1 147 ? -16.562 -19.141 5.699 1 96.19 147 THR B O 1
ATOM 3363 N N . GLY B 1 148 ? -17.938 -17.734 6.754 1 95.75 148 GLY B N 1
ATOM 3364 C CA . GLY B 1 148 ? -18.672 -18.781 7.445 1 95.75 148 GLY B CA 1
ATOM 3365 C C . GLY B 1 148 ? -19.781 -19.375 6.609 1 95.75 148 GLY B C 1
ATOM 3366 O O . GLY B 1 148 ? -20.312 -20.453 6.938 1 95.75 148 GLY B O 1
ATOM 3367 N N . THR B 1 149 ? -20.062 -18.734 5.547 1 96.19 149 THR B N 1
ATOM 3368 C CA . THR B 1 149 ? -21.219 -19.188 4.781 1 96.19 149 THR B CA 1
ATOM 3369 C C . THR B 1 149 ? -20.812 -19.625 3.381 1 96.19 149 THR B C 1
ATOM 3371 O O . THR B 1 149 ? -21.609 -19.578 2.447 1 96.19 149 THR B O 1
ATOM 3374 N N . ASP B 1 150 ? -19.5 -19.812 3.158 1 95.31 150 ASP B N 1
ATOM 3375 C CA . ASP B 1 150 ? -18.922 -20.406 1.952 1 95.31 150 ASP B CA 1
ATOM 3376 C C . ASP B 1 150 ? -19.047 -19.453 0.768 1 95.31 150 ASP B C 1
ATOM 3378 O O . ASP B 1 150 ? -19.281 -19.875 -0.363 1 95.31 150 ASP B O 1
ATOM 3382 N N . VAL B 1 151 ? -18.969 -18.156 1.014 1 96.62 151 VAL B N 1
ATOM 3383 C CA . VAL B 1 151 ? -18.922 -17.172 -0.059 1 96.62 151 VAL B CA 1
ATOM 3384 C C . VAL B 1 151 ? -17.469 -16.969 -0.492 1 96.62 151 VAL B C 1
ATOM 3386 O O . VAL B 1 151 ? -17.172 -16.875 -1.688 1 96.62 151 VAL B O 1
ATOM 3389 N N . TYR B 1 152 ? -16.688 -16.844 0.446 1 96.62 152 TYR B N 1
ATOM 3390 C CA . TYR B 1 152 ? -15.258 -16.75 0.196 1 96.62 152 TYR B CA 1
ATOM 3391 C C . TYR B 1 152 ? -14.461 -17.281 1.382 1 96.62 152 TYR B C 1
ATOM 3393 O O . TYR B 1 152 ? -15.031 -17.625 2.418 1 96.62 152 TYR B O 1
ATOM 3401 N N . THR B 1 153 ? -13.125 -17.391 1.193 1 96.69 153 THR B N 1
ATOM 3402 C CA . THR B 1 153 ? -12.281 -17.922 2.256 1 96.69 153 THR B CA 1
ATOM 3403 C C . THR B 1 153 ? -10.883 -17.328 2.205 1 96.69 153 THR B C 1
ATOM 3405 O O . THR B 1 153 ? -10.422 -16.906 1.141 1 96.69 153 THR B O 1
ATOM 3408 N N . TYR B 1 154 ? -10.344 -17.219 3.352 1 96.88 154 TYR B N 1
ATOM 3409 C CA . TYR B 1 154 ? -8.906 -17.031 3.486 1 96.88 154 TYR B CA 1
ATOM 3410 C C . TYR B 1 154 ? -8.195 -18.375 3.645 1 96.88 154 TYR B C 1
ATOM 3412 O O . TYR B 1 154 ? -8.156 -18.938 4.738 1 96.88 154 TYR B O 1
ATOM 3420 N N . TYR B 1 155 ? -7.609 -18.781 2.635 1 95.69 155 TYR B N 1
ATOM 3421 C CA . TYR B 1 155 ? -7.148 -20.172 2.609 1 95.69 155 TYR B CA 1
ATOM 3422 C C . TYR B 1 155 ? -5.711 -20.281 3.1 1 95.69 155 TYR B C 1
ATOM 3424 O O . TYR B 1 155 ? -5.223 -21.375 3.371 1 95.69 155 TYR B O 1
ATOM 3432 N N . GLY B 1 156 ? -4.969 -19.172 3.275 1 95.19 156 GLY B N 1
ATOM 3433 C CA . GLY B 1 156 ? -3.59 -19.203 3.734 1 95.19 156 GLY B CA 1
ATOM 3434 C C . GLY B 1 156 ? -3.453 -19.625 5.188 1 95.19 156 GLY B C 1
ATOM 3435 O O . GLY B 1 156 ? -4.453 -19.75 5.898 1 95.19 156 GLY B O 1
ATOM 3436 N N . PRO B 1 157 ? -2.248 -19.859 5.605 1 96.06 157 PRO B N 1
ATOM 3437 C CA . PRO B 1 157 ? -2.006 -20.375 6.961 1 96.06 157 PRO B CA 1
ATOM 3438 C C . PRO B 1 157 ? -2.111 -19.281 8.023 1 96.06 157 PRO B C 1
ATOM 3440 O O . PRO B 1 157 ? -1.268 -19.188 8.914 1 96.06 157 PRO B O 1
ATOM 3443 N N . HIS B 1 158 ? -3.197 -18.578 7.973 1 97 158 HIS B N 1
ATOM 3444 C CA . HIS B 1 158 ? -3.457 -17.547 8.969 1 97 158 HIS B CA 1
ATOM 3445 C C . HIS B 1 158 ? -3.633 -18.156 10.359 1 97 158 HIS B C 1
ATOM 3447 O O . HIS B 1 158 ? -4.094 -19.297 10.492 1 97 158 HIS B O 1
ATOM 3453 N N . VAL B 1 159 ? -3.27 -17.344 11.344 1 97.69 159 VAL B N 1
ATOM 3454 C CA . VAL B 1 159 ? -3.496 -17.75 12.727 1 97.69 159 VAL B CA 1
ATOM 3455 C C . VAL B 1 159 ? -4.5 -16.797 13.391 1 97.69 159 VAL B C 1
ATOM 3457 O O . VAL B 1 159 ? -4.918 -15.812 12.789 1 97.69 159 VAL B O 1
ATOM 3460 N N . LEU B 1 160 ? -5.008 -17.203 14.594 1 97 160 LEU B N 1
ATOM 3461 C CA . LEU B 1 160 ? -5.934 -16.406 15.391 1 97 160 LEU B CA 1
ATOM 3462 C C . LEU B 1 160 ? -7.234 -16.156 14.633 1 97 160 LEU B C 1
ATOM 3464 O O . LEU B 1 160 ? -7.672 -15.008 14.5 1 97 160 LEU B O 1
ATOM 3468 N N . ARG B 1 161 ? -7.824 -17.188 14.211 1 95.81 161 ARG B N 1
ATOM 3469 C CA . ARG B 1 161 ? -9.086 -17.125 13.484 1 95.81 161 ARG B CA 1
ATOM 3470 C C . ARG B 1 161 ? -10.273 -17.109 14.445 1 95.81 161 ARG B C 1
ATOM 3472 O O . ARG B 1 161 ? -10.219 -17.734 15.508 1 95.81 161 ARG B O 1
ATOM 3479 N N . ILE B 1 162 ? -11.156 -16.359 14.133 1 91.69 162 ILE B N 1
ATOM 3480 C CA . ILE B 1 162 ? -12.5 -16.5 14.695 1 91.69 162 ILE B CA 1
ATOM 3481 C C . ILE B 1 162 ? -13.406 -17.188 13.688 1 91.69 162 ILE B C 1
ATOM 3483 O O . ILE B 1 162 ? -13.727 -16.625 12.633 1 91.69 162 ILE B O 1
ATOM 3487 N N . TRP B 1 163 ? -13.719 -18.375 14.055 1 90.19 163 TRP B N 1
ATOM 3488 C CA . TRP B 1 163 ? -14.328 -19.266 13.078 1 90.19 163 TRP B CA 1
ATOM 3489 C C . TRP B 1 163 ? -13.438 -19.438 11.852 1 90.19 163 TRP B C 1
ATOM 3491 O O . TRP B 1 163 ? -12.289 -19.859 11.969 1 90.19 163 TRP B O 1
ATOM 3501 N N . ASN B 1 164 ? -13.688 -18.859 10.75 1 92.56 164 ASN B N 1
ATOM 3502 C CA . ASN B 1 164 ? -12.875 -19.031 9.547 1 92.56 164 ASN B CA 1
ATOM 3503 C C . ASN B 1 164 ? -12.211 -17.719 9.133 1 92.56 164 ASN B C 1
ATOM 3505 O O . ASN B 1 164 ? -11.547 -17.672 8.094 1 92.56 164 ASN B O 1
ATOM 3509 N N . TYR B 1 165 ? -12.336 -16.797 10.016 1 96.19 165 TYR B N 1
ATOM 3510 C CA . TYR B 1 165 ? -11.859 -15.461 9.641 1 96.19 165 TYR B CA 1
ATOM 3511 C C . TYR B 1 165 ? -10.625 -15.078 10.445 1 96.19 165 TYR B C 1
ATOM 3513 O O . TYR B 1 165 ? -10.672 -15.039 11.68 1 96.19 165 TYR B O 1
ATOM 3521 N N . PRO B 1 166 ? -9.492 -14.805 9.766 1 97.69 166 PRO B N 1
ATOM 3522 C CA . PRO B 1 166 ? -8.312 -14.336 10.5 1 97.69 166 PRO B CA 1
ATOM 3523 C C . PRO B 1 166 ? -8.508 -12.938 11.086 1 97.69 166 PRO B C 1
ATOM 3525 O O . PRO B 1 166 ? -8.711 -11.977 10.344 1 97.69 166 PRO B O 1
ATOM 3528 N N . LEU B 1 167 ? -8.32 -12.766 12.289 1 97.44 167 LEU B N 1
ATOM 3529 C CA . LEU B 1 167 ? -8.609 -11.539 13.016 1 97.44 167 LEU B CA 1
ATOM 3530 C C . LEU B 1 167 ? -7.715 -10.398 12.547 1 97.44 167 LEU B C 1
ATOM 3532 O O . LEU B 1 167 ? -8.133 -9.242 12.539 1 97.44 167 LEU B O 1
ATOM 3536 N N . VAL B 1 168 ? -6.477 -10.727 12.156 1 98.56 168 VAL B N 1
ATOM 3537 C CA . VAL B 1 168 ? -5.52 -9.695 11.766 1 98.56 168 VAL B CA 1
ATOM 3538 C C . VAL B 1 168 ? -6.074 -8.898 10.586 1 98.56 168 VAL B C 1
ATOM 3540 O O . VAL B 1 168 ? -5.828 -7.699 10.469 1 98.56 168 VAL B O 1
ATOM 3543 N N . ILE B 1 169 ? -6.895 -9.555 9.742 1 98.5 169 ILE B N 1
ATOM 3544 C CA . ILE B 1 169 ? -7.492 -8.891 8.594 1 98.5 169 ILE B CA 1
ATOM 3545 C C . ILE B 1 169 ? -8.445 -7.797 9.07 1 98.5 169 ILE B C 1
ATOM 3547 O O . ILE B 1 169 ? -8.445 -6.684 8.539 1 98.5 169 ILE B O 1
ATOM 3551 N N . GLY B 1 170 ? -9.211 -8.094 10.07 1 98.38 170 GLY B N 1
ATOM 3552 C CA . GLY B 1 170 ? -10.109 -7.102 10.641 1 98.38 170 GLY B CA 1
ATOM 3553 C C . GLY B 1 170 ? -9.383 -5.91 11.227 1 98.38 170 GLY B C 1
ATOM 3554 O O . GLY B 1 170 ? -9.82 -4.77 11.078 1 98.38 170 GLY B O 1
ATOM 3555 N N . VAL B 1 171 ? -8.289 -6.168 11.891 1 98.75 171 VAL B N 1
ATOM 3556 C CA . VAL B 1 171 ? -7.5 -5.105 12.492 1 98.75 171 VAL B CA 1
ATOM 3557 C C . VAL B 1 171 ? -6.914 -4.211 11.406 1 98.75 171 VAL B C 1
ATOM 3559 O O . VAL B 1 171 ? -6.969 -2.98 11.508 1 98.75 171 VAL B O 1
ATOM 3562 N N . LEU B 1 172 ? -6.398 -4.828 10.383 1 98.88 172 LEU B N 1
ATOM 3563 C CA . LEU B 1 172 ? -5.812 -4.086 9.273 1 98.88 172 LEU B CA 1
ATOM 3564 C C . LEU B 1 172 ? -6.867 -3.248 8.562 1 98.88 172 LEU B C 1
ATOM 3566 O O . LEU B 1 172 ? -6.656 -2.059 8.305 1 98.88 172 LEU B O 1
ATOM 3570 N N . GLU B 1 173 ? -7.992 -3.811 8.289 1 98.69 173 GLU B N 1
ATOM 3571 C CA . GLU B 1 173 ? -9.07 -3.105 7.602 1 98.69 173 GLU B CA 1
ATOM 3572 C C . GLU B 1 173 ? -9.625 -1.971 8.461 1 98.69 173 GLU B C 1
ATOM 3574 O O . GLU B 1 173 ? -9.883 -0.874 7.961 1 98.69 173 GLU B O 1
ATOM 3579 N N . GLY B 1 174 ? -9.805 -2.287 9.703 1 98.81 174 GLY B N 1
ATOM 3580 C CA . GLY B 1 174 ? -10.227 -1.226 10.602 1 98.81 174 GLY B CA 1
ATOM 3581 C C . GLY B 1 174 ? -9.266 -0.057 10.648 1 98.81 174 GLY B C 1
ATOM 3582 O O . GLY B 1 174 ? -9.68 1.102 10.688 1 98.81 174 GLY B O 1
ATOM 3583 N N . THR B 1 175 ? -7.996 -0.384 10.672 1 98.88 175 THR B N 1
ATOM 3584 C CA . THR B 1 175 ? -6.965 0.652 10.672 1 98.88 175 THR B CA 1
ATOM 3585 C C . THR B 1 175 ? -7.023 1.472 9.391 1 98.88 175 THR B C 1
ATOM 3587 O O . THR B 1 175 ? -6.898 2.697 9.422 1 98.88 175 THR B O 1
ATOM 3590 N N . GLN B 1 176 ? -7.211 0.757 8.281 1 98.88 176 GLN B N 1
ATOM 3591 C CA . GLN B 1 176 ? -7.309 1.43 6.992 1 98.88 176 GLN B CA 1
ATOM 3592 C C . GLN B 1 176 ? -8.477 2.408 6.973 1 98.88 176 GLN B C 1
ATOM 3594 O O . GLN B 1 176 ? -8.352 3.525 6.465 1 98.88 176 GLN B O 1
ATOM 3599 N N . VAL B 1 177 ? -9.578 2.078 7.523 1 98.88 177 VAL B N 1
ATOM 3600 C CA . VAL B 1 177 ? -10.773 2.91 7.516 1 98.88 177 VAL B CA 1
ATOM 3601 C C . VAL B 1 177 ? -10.523 4.188 8.312 1 98.88 177 VAL B C 1
ATOM 3603 O O . VAL B 1 177 ? -10.852 5.285 7.863 1 98.88 177 VAL B O 1
ATOM 3606 N N . VAL B 1 178 ? -9.93 4.031 9.438 1 98.81 178 VAL B N 1
ATOM 3607 C CA . VAL B 1 178 ? -9.656 5.191 10.281 1 98.81 178 VAL B CA 1
ATOM 3608 C C . VAL B 1 178 ? -8.625 6.094 9.602 1 98.81 178 VAL B C 1
ATOM 3610 O O . VAL B 1 178 ? -8.797 7.312 9.555 1 98.81 178 VAL B O 1
ATOM 3613 N N . LEU B 1 179 ? -7.633 5.477 9.086 1 98.69 179 LEU B N 1
ATOM 3614 C CA . LEU B 1 179 ? -6.598 6.227 8.383 1 98.69 179 LEU B CA 1
ATOM 3615 C C . LEU B 1 179 ? -7.195 7.012 7.223 1 98.69 179 LEU B C 1
ATOM 3617 O O . LEU B 1 179 ? -6.914 8.203 7.062 1 98.69 179 LEU B O 1
ATOM 3621 N N . PHE B 1 180 ? -7.992 6.375 6.402 1 98.88 180 PHE B N 1
ATOM 3622 C CA . PHE B 1 180 ? -8.625 7.031 5.266 1 98.88 180 PHE B CA 1
ATOM 3623 C C . PHE B 1 180 ? -9.523 8.172 5.727 1 98.88 180 PHE B C 1
ATOM 3625 O O . PHE B 1 180 ? -9.477 9.273 5.172 1 98.88 180 PHE B O 1
ATOM 3632 N N . THR B 1 181 ? -10.289 7.918 6.719 1 98.88 181 THR B N 1
ATOM 3633 C CA . THR B 1 181 ? -11.258 8.906 7.18 1 98.88 181 THR B CA 1
ATOM 3634 C C . THR B 1 181 ? -10.547 10.156 7.691 1 98.88 181 THR B C 1
ATOM 3636 O O . THR B 1 181 ? -10.898 11.273 7.309 1 98.88 181 THR B O 1
ATOM 3639 N N . VAL B 1 182 ? -9.547 9.961 8.484 1 98.25 182 VAL B N 1
ATOM 3640 C CA . VAL B 1 182 ? -8.82 11.102 9.039 1 98.25 182 VAL B CA 1
ATOM 3641 C C . VAL B 1 182 ? -8.117 11.859 7.922 1 98.25 182 VAL B C 1
ATOM 3643 O O . VAL B 1 182 ? -8.227 13.086 7.828 1 98.25 182 VAL B O 1
ATOM 3646 N N . ALA B 1 183 ? -7.441 11.141 7.074 1 97.5 183 ALA B N 1
ATOM 3647 C CA . ALA B 1 183 ? -6.723 11.781 5.98 1 97.5 183 ALA B CA 1
ATOM 3648 C C . ALA B 1 183 ? -7.684 12.508 5.039 1 97.5 183 ALA B C 1
ATOM 3650 O O . ALA B 1 183 ? -7.387 13.602 4.555 1 97.5 183 ALA B O 1
ATOM 3651 N N . ALA B 1 184 ? -8.773 11.883 4.77 1 98.44 184 ALA B N 1
ATOM 3652 C CA . ALA B 1 184 ? -9.773 12.492 3.902 1 98.44 184 ALA B CA 1
ATOM 3653 C C . ALA B 1 184 ? -10.289 13.797 4.496 1 98.44 184 ALA B C 1
ATOM 3655 O O . ALA B 1 184 ? -10.461 14.789 3.779 1 98.44 184 ALA B O 1
ATOM 3656 N N . VAL B 1 185 ? -10.508 13.82 5.734 1 97.88 185 VAL B N 1
ATOM 3657 C CA . VAL B 1 185 ? -11.016 15.016 6.398 1 97.88 185 VAL B CA 1
ATOM 3658 C C . VAL B 1 185 ? -9.938 16.109 6.391 1 97.88 185 VAL B C 1
ATOM 3660 O O . VAL B 1 185 ? -10.25 17.297 6.242 1 97.88 185 VAL B O 1
ATOM 3663 N N . LEU B 1 186 ? -8.734 15.68 6.547 1 95.31 186 LEU B N 1
ATOM 3664 C CA . LEU B 1 186 ? -7.656 16.672 6.469 1 95.31 186 LEU B CA 1
ATOM 3665 C C . LEU B 1 186 ? -7.617 17.312 5.09 1 95.31 186 LEU B C 1
ATOM 3667 O O . LEU B 1 186 ? -7.395 18.531 4.977 1 95.31 186 LEU B O 1
ATOM 3671 N N . ILE B 1 187 ? -7.816 16.547 4.074 1 96.06 187 ILE B N 1
ATOM 3672 C CA . ILE B 1 187 ? -7.895 17.094 2.721 1 96.06 187 ILE B CA 1
ATOM 3673 C C . ILE B 1 187 ? -9.109 18 2.602 1 96.06 187 ILE B C 1
ATOM 3675 O O . ILE B 1 187 ? -9.031 19.078 2.01 1 96.06 187 ILE B O 1
ATOM 3679 N N . TRP B 1 188 ? -10.18 17.547 3.156 1 96.88 188 TRP B N 1
ATOM 3680 C CA . TRP B 1 188 ? -11.414 18.328 3.145 1 96.88 188 TRP B CA 1
ATOM 3681 C C . TRP B 1 188 ? -11.195 19.703 3.773 1 96.88 188 TRP B C 1
ATOM 3683 O O . TRP B 1 188 ? -11.602 20.719 3.213 1 96.88 188 TRP B O 1
ATOM 3693 N N . ARG B 1 189 ? -10.477 19.812 4.785 1 93.88 189 ARG B N 1
ATOM 3694 C CA . ARG B 1 189 ? -10.227 21.062 5.504 1 93.88 189 ARG B CA 1
ATOM 3695 C C . ARG B 1 189 ? -9.305 21.969 4.707 1 93.88 189 ARG B C 1
ATOM 3697 O O . ARG B 1 189 ? -9.391 23.203 4.816 1 93.88 189 ARG B O 1
ATOM 3704 N N . ARG B 1 190 ? -8.586 21.406 3.961 1 91.12 190 ARG B N 1
ATOM 3705 C CA . ARG B 1 190 ? -7.602 22.203 3.229 1 91.12 190 ARG B CA 1
ATOM 3706 C C . ARG B 1 190 ? -8.125 22.594 1.848 1 91.12 190 ARG B C 1
ATOM 3708 O O . ARG B 1 190 ? -7.562 23.453 1.184 1 91.12 190 ARG B O 1
ATOM 3715 N N . ALA B 1 191 ? -9.133 21.906 1.469 1 92.88 191 ALA B N 1
ATOM 3716 C CA . ALA B 1 191 ? -9.656 22.109 0.12 1 92.88 191 ALA B CA 1
ATOM 3717 C C . ALA B 1 191 ? -10.344 23.469 0.007 1 92.88 191 ALA B C 1
ATOM 3719 O O . ALA B 1 191 ? -11.297 23.75 0.741 1 92.88 191 ALA B O 1
ATOM 3720 N N . SER B 1 192 ? -9.844 24.297 -0.946 1 90.31 192 SER B N 1
ATOM 3721 C CA . SER B 1 192 ? -10.453 25.609 -1.194 1 90.31 192 SER B CA 1
ATOM 3722 C C . SER B 1 192 ? -11.617 25.5 -2.168 1 90.31 192 SER B C 1
ATOM 3724 O O . SER B 1 192 ? -12.5 26.359 -2.188 1 90.31 192 SER B O 1
ATOM 3726 N N . ASP B 1 193 ? -11.539 24.453 -2.963 1 93.88 193 ASP B N 1
ATOM 3727 C CA . ASP B 1 193 ? -12.57 24.203 -3.967 1 93.88 193 ASP B CA 1
ATOM 3728 C C . ASP B 1 193 ? -13.039 22.75 -3.936 1 93.88 193 ASP B C 1
ATOM 3730 O O . ASP B 1 193 ? -12.32 21.875 -3.457 1 93.88 193 ASP B O 1
ATOM 3734 N N . TRP B 1 194 ? -14.25 22.562 -4.516 1 94.25 194 TRP B N 1
ATOM 3735 C CA . TRP B 1 194 ? -14.883 21.25 -4.441 1 94.25 194 TRP B CA 1
ATOM 3736 C C . TRP B 1 194 ? -14.086 20.219 -5.23 1 94.25 194 TRP B C 1
ATOM 3738 O O . TRP B 1 194 ? -14.062 19.047 -4.867 1 94.25 194 TRP B O 1
ATOM 3748 N N . TRP B 1 195 ? -13.477 20.578 -6.281 1 94.19 195 TRP B N 1
ATOM 3749 C CA . TRP B 1 195 ? -12.828 19.625 -7.18 1 94.19 195 TRP B CA 1
ATOM 3750 C C . TRP B 1 195 ? -11.539 19.078 -6.562 1 94.19 195 TRP B C 1
ATOM 3752 O O . TRP B 1 195 ? -11.031 18.047 -6.992 1 94.19 195 TRP B O 1
ATOM 3762 N N . LEU B 1 196 ? -10.961 19.75 -5.582 1 93.69 196 LEU B N 1
ATOM 3763 C CA . LEU B 1 196 ? -9.789 19.25 -4.871 1 93.69 196 LEU B CA 1
ATOM 3764 C C . LEU B 1 196 ? -10.133 18 -4.078 1 93.69 196 LEU B C 1
ATOM 3766 O O . LEU B 1 196 ? -9.25 17.188 -3.789 1 93.69 196 LEU B O 1
ATOM 3770 N N . LEU B 1 197 ? -11.43 17.859 -3.816 1 97.12 197 LEU B N 1
ATOM 3771 C CA . LEU B 1 197 ? -11.875 16.672 -3.088 1 97.12 197 LEU B CA 1
ATOM 3772 C C . LEU B 1 197 ? -11.859 15.445 -3.986 1 97.12 197 LEU B C 1
ATOM 3774 O O . LEU B 1 197 ? -11.961 14.312 -3.502 1 97.12 197 LEU B O 1
ATOM 3778 N N . LEU B 1 198 ? -11.625 15.633 -5.277 1 96.81 198 LEU B N 1
ATOM 3779 C CA . LEU B 1 198 ? -11.375 14.5 -6.16 1 96.81 198 LEU B CA 1
ATOM 3780 C C . LEU B 1 198 ? -10.102 13.766 -5.766 1 96.81 198 LEU B C 1
ATOM 3782 O O . LEU B 1 198 ? -9.883 12.617 -6.168 1 96.81 198 LEU B O 1
ATOM 3786 N N . GLY B 1 199 ? -9.305 14.398 -4.922 1 96.94 199 GLY B N 1
ATOM 3787 C CA . GLY B 1 199 ? -8.125 13.758 -4.367 1 96.94 199 GLY B CA 1
ATOM 3788 C C . GLY B 1 199 ? -8.445 12.523 -3.547 1 96.94 199 GLY B C 1
ATOM 3789 O O . GLY B 1 199 ? -7.578 11.68 -3.316 1 96.94 199 GLY B O 1
ATOM 3790 N N . LEU B 1 200 ? -9.703 12.367 -3.164 1 98.38 200 LEU B N 1
ATOM 3791 C CA . LEU B 1 200 ? -10.109 11.195 -2.396 1 98.38 200 LEU B CA 1
ATOM 3792 C C . LEU B 1 200 ? -9.992 9.93 -3.24 1 98.38 200 LEU B C 1
ATOM 3794 O O . LEU B 1 200 ? -9.781 8.836 -2.707 1 98.38 200 LEU B O 1
ATOM 3798 N N . PHE B 1 201 ? -10.078 10.055 -4.594 1 98.44 201 PHE B N 1
ATOM 3799 C CA . PHE B 1 201 ? -9.938 8.922 -5.504 1 98.44 201 PHE B CA 1
ATOM 3800 C C . PHE B 1 201 ? -8.484 8.445 -5.551 1 98.44 201 PHE B C 1
ATOM 3802 O O . PHE B 1 201 ? -8.219 7.301 -5.918 1 98.44 201 PHE B O 1
ATOM 3809 N N . VAL B 1 202 ? -7.562 9.297 -5.152 1 98.5 202 VAL B N 1
ATOM 3810 C CA . VAL B 1 202 ? -6.145 8.969 -5.055 1 98.5 202 VAL B CA 1
ATOM 3811 C C . VAL B 1 202 ? -5.828 8.469 -3.645 1 98.5 202 VAL B C 1
ATOM 3813 O O . VAL B 1 202 ? -5.117 7.477 -3.477 1 98.5 202 VAL B O 1
ATOM 3816 N N . LEU B 1 203 ? -6.422 9.102 -2.734 1 98.56 203 LEU B N 1
ATOM 3817 C CA . LEU B 1 203 ? -6.129 8.844 -1.329 1 98.56 203 LEU B CA 1
ATOM 3818 C C . LEU B 1 203 ? -6.59 7.445 -0.927 1 98.56 203 LEU B C 1
ATOM 3820 O O . LEU B 1 203 ? -5.898 6.754 -0.174 1 98.56 203 LEU B O 1
ATOM 3824 N N . PHE B 1 204 ? -7.75 7.035 -1.41 1 98.88 204 PHE B N 1
ATOM 3825 C CA . PHE B 1 204 ? -8.336 5.793 -0.926 1 98.88 204 PHE B CA 1
ATOM 3826 C C . PHE B 1 204 ? -7.438 4.605 -1.249 1 98.88 204 PHE B C 1
ATOM 3828 O O . PHE B 1 204 ? -7.035 3.863 -0.352 1 98.88 204 PHE B O 1
ATOM 3835 N N . PRO B 1 205 ? -7.102 4.406 -2.523 1 98.88 205 PRO B N 1
ATOM 3836 C CA . PRO B 1 205 ? -6.242 3.246 -2.771 1 98.88 205 PRO B CA 1
ATOM 3837 C C . PRO B 1 205 ? -4.883 3.361 -2.088 1 98.88 205 PRO B C 1
ATOM 3839 O O . PRO B 1 205 ? -4.305 2.35 -1.682 1 98.88 205 PRO B O 1
ATOM 3842 N N . MET B 1 206 ? -4.355 4.559 -1.894 1 98.81 206 MET B N 1
ATOM 3843 C CA . MET B 1 206 ? -3.082 4.734 -1.202 1 98.81 206 MET B CA 1
ATOM 3844 C C . MET B 1 206 ? -3.186 4.277 0.25 1 98.81 206 MET B C 1
ATOM 3846 O O . MET B 1 206 ? -2.318 3.553 0.739 1 98.81 206 MET B O 1
ATOM 3850 N N . THR B 1 207 ? -4.273 4.711 0.878 1 98.75 207 THR B N 1
ATOM 3851 C CA . THR B 1 207 ? -4.43 4.312 2.273 1 98.75 207 THR B CA 1
ATOM 3852 C C . THR B 1 207 ? -4.82 2.842 2.375 1 98.75 207 THR B C 1
ATOM 3854 O O . THR B 1 207 ? -4.438 2.156 3.328 1 98.75 207 THR B O 1
ATOM 3857 N N . PHE B 1 208 ? -5.551 2.367 1.373 1 98.88 208 PHE B N 1
ATOM 3858 C CA . PHE B 1 208 ? -5.945 0.962 1.369 1 98.88 208 PHE B CA 1
ATOM 3859 C C . PHE B 1 208 ? -4.723 0.056 1.381 1 98.88 208 PHE B C 1
ATOM 3861 O O . PHE B 1 208 ? -4.574 -0.785 2.27 1 98.88 208 PHE B O 1
ATOM 3868 N N . PHE B 1 209 ? -3.848 0.321 0.518 1 98.94 209 PHE B N 1
ATOM 3869 C CA . PHE B 1 209 ? -2.67 -0.531 0.418 1 98.94 209 PHE B CA 1
ATOM 3870 C C . PHE B 1 209 ? -1.619 -0.124 1.444 1 98.94 209 PHE B C 1
ATOM 3872 O O . PHE B 1 209 ? -0.883 -0.97 1.956 1 98.94 209 PHE B O 1
ATOM 3879 N N . GLY B 1 210 ? -1.565 1.171 1.744 1 98.75 210 GLY B N 1
ATOM 3880 C CA . GLY B 1 210 ? -0.655 1.599 2.795 1 98.75 210 GLY B CA 1
ATOM 3881 C C . GLY B 1 210 ? -0.927 0.929 4.129 1 98.75 210 GLY B C 1
ATOM 3882 O O . GLY B 1 210 ? 0.006 0.551 4.84 1 98.75 210 GLY B O 1
ATOM 3883 N N . ALA B 1 211 ? -2.16 0.78 4.398 1 98.75 211 ALA B N 1
ATOM 3884 C CA . ALA B 1 211 ? -2.512 0.143 5.664 1 98.75 211 ALA B CA 1
ATOM 3885 C C . ALA B 1 211 ? -2.436 -1.377 5.551 1 98.75 211 ALA B C 1
ATOM 3887 O O . ALA B 1 211 ? -1.678 -2.021 6.281 1 98.75 211 ALA B O 1
ATOM 3888 N N . ASN B 1 212 ? -3.102 -1.943 4.594 1 98.88 212 ASN B N 1
ATOM 3889 C CA . ASN B 1 212 ? -3.225 -3.395 4.531 1 98.88 212 ASN B CA 1
ATOM 3890 C C . ASN B 1 212 ? -1.895 -4.059 4.184 1 98.88 212 ASN B C 1
ATOM 3892 O O . ASN B 1 212 ? -1.553 -5.105 4.734 1 98.88 212 ASN B O 1
ATOM 3896 N N . PHE B 1 213 ? -1.191 -3.438 3.309 1 98.88 213 PHE B N 1
ATOM 3897 C CA . PHE B 1 213 ? 0.075 -4.043 2.912 1 98.88 213 PHE B CA 1
ATOM 3898 C C . PHE B 1 213 ? 1.234 -3.43 3.689 1 98.88 213 PHE B C 1
ATOM 3900 O O . PHE B 1 213 ? 2.16 -4.137 4.094 1 98.88 213 PHE B O 1
ATOM 3907 N N . GLY B 1 214 ? 1.188 -2.131 3.881 1 98.81 214 GLY B N 1
ATOM 3908 C CA . GLY B 1 214 ? 2.264 -1.481 4.609 1 98.81 214 GLY B CA 1
ATOM 3909 C C . GLY B 1 214 ? 2.391 -1.964 6.043 1 98.81 214 GLY B C 1
ATOM 3910 O O . GLY B 1 214 ? 3.49 -2.266 6.508 1 98.81 214 GLY B O 1
ATOM 3911 N N . LEU B 1 215 ? 1.276 -2.064 6.699 1 98.88 215 LEU B N 1
ATOM 3912 C CA . LEU B 1 215 ? 1.261 -2.541 8.078 1 98.88 215 LEU B CA 1
ATOM 3913 C C . LEU B 1 215 ? 1.146 -4.062 8.125 1 98.88 215 LEU B C 1
ATOM 3915 O O . LEU B 1 215 ? 1.543 -4.684 9.109 1 98.88 215 LEU B O 1
ATOM 3919 N N . GLY B 1 216 ? 0.694 -4.645 7.07 1 98.88 216 GLY B N 1
ATOM 3920 C CA . GLY B 1 216 ? 0.426 -6.07 7.039 1 98.88 216 GLY B CA 1
ATOM 3921 C C . GLY B 1 216 ? 1.569 -6.883 6.461 1 98.88 216 GLY B C 1
ATOM 3922 O O . GLY B 1 216 ? 1.536 -8.117 6.48 1 98.88 216 GLY B O 1
ATOM 3923 N N . TYR B 1 217 ? 2.65 -6.219 6.004 1 98.81 217 TYR B N 1
ATOM 3924 C CA . TYR B 1 217 ? 3.672 -6.945 5.258 1 98.81 217 TYR B CA 1
ATOM 3925 C C . TYR B 1 217 ? 4.316 -8.023 6.117 1 98.81 217 TYR B C 1
ATOM 3927 O O . TYR B 1 217 ? 4.699 -9.078 5.617 1 98.81 217 TYR B O 1
ATOM 3935 N N . PRO B 1 218 ? 4.414 -7.848 7.504 1 98.75 218 PRO B N 1
ATOM 3936 C CA . PRO B 1 218 ? 5.004 -8.953 8.266 1 98.75 218 PRO B CA 1
ATOM 3937 C C . PRO B 1 218 ? 4.203 -10.242 8.148 1 98.75 218 PRO B C 1
ATOM 3939 O O . PRO B 1 218 ? 4.77 -11.312 7.898 1 98.75 218 PRO B O 1
ATOM 3942 N N . VAL B 1 219 ? 2.947 -10.133 8.273 1 98.81 219 VAL B N 1
ATOM 3943 C CA . VAL B 1 219 ? 2.131 -11.344 8.227 1 98.81 219 VAL B CA 1
ATOM 3944 C C . VAL B 1 219 ? 2.053 -11.859 6.789 1 98.81 219 VAL B C 1
ATOM 3946 O O . VAL B 1 219 ? 2.062 -13.07 6.555 1 98.81 219 VAL B O 1
ATOM 3949 N N . ILE B 1 220 ? 1.945 -10.984 5.832 1 98.62 220 ILE B N 1
ATOM 3950 C CA . ILE B 1 220 ? 1.873 -11.391 4.43 1 98.62 220 ILE B CA 1
ATOM 3951 C C . ILE B 1 220 ? 3.133 -12.164 4.055 1 98.62 220 ILE B C 1
ATOM 3953 O O . ILE B 1 220 ? 3.051 -13.273 3.525 1 98.62 220 ILE B O 1
ATOM 3957 N N . ILE B 1 221 ? 4.262 -11.586 4.367 1 98.56 221 ILE B N 1
ATOM 3958 C CA . ILE B 1 221 ? 5.52 -12.234 4.02 1 98.56 221 ILE B CA 1
ATOM 3959 C C . ILE B 1 221 ? 5.703 -13.492 4.863 1 98.56 221 ILE B C 1
ATOM 3961 O O . ILE B 1 221 ? 6.133 -14.531 4.355 1 98.56 221 ILE B O 1
ATOM 3965 N N . GLY B 1 222 ? 5.383 -13.43 6.125 1 98.38 222 GLY B N 1
ATOM 3966 C CA . GLY B 1 222 ? 5.484 -14.594 6.988 1 98.38 222 GLY B CA 1
ATOM 3967 C C . GLY B 1 222 ? 4.727 -15.797 6.457 1 98.38 222 GLY B C 1
ATOM 3968 O O . GLY B 1 222 ? 5.227 -16.922 6.504 1 98.38 222 GLY B O 1
ATOM 3969 N N . MET B 1 223 ? 3.592 -15.602 5.918 1 97.62 223 MET B N 1
ATOM 3970 C CA . MET B 1 223 ? 2.738 -16.688 5.43 1 97.62 223 MET B CA 1
ATOM 3971 C C . MET B 1 223 ? 3.281 -17.25 4.125 1 97.62 223 MET B C 1
ATOM 3973 O O . MET B 1 223 ? 3.01 -18.406 3.787 1 97.62 223 MET B O 1
ATOM 3977 N N . HIS B 1 224 ? 4.066 -16.422 3.424 1 97.62 224 HIS B N 1
ATOM 3978 C CA . HIS B 1 224 ? 4.43 -16.812 2.068 1 97.62 224 HIS B CA 1
ATOM 3979 C C . HIS B 1 224 ? 5.902 -17.203 1.983 1 97.62 224 HIS B C 1
ATOM 3981 O O . HIS B 1 224 ? 6.445 -17.359 0.887 1 97.62 224 HIS B O 1
ATOM 3987 N N . LEU B 1 225 ? 6.508 -17.281 3.146 1 97.69 225 LEU B N 1
ATOM 3988 C CA . LEU B 1 225 ? 7.891 -17.75 3.146 1 97.69 225 LEU B CA 1
ATOM 3989 C C . LEU B 1 225 ? 7.984 -19.172 2.574 1 97.69 225 LEU B C 1
ATOM 3991 O O . LEU B 1 225 ? 7.117 -20 2.83 1 97.69 225 LEU B O 1
ATOM 3995 N N . ASP B 1 226 ? 9.016 -19.359 1.859 1 95.5 226 ASP B N 1
ATOM 3996 C CA . ASP B 1 226 ? 9.227 -20.641 1.207 1 95.5 226 ASP B CA 1
ATOM 3997 C C . ASP B 1 226 ? 10.133 -21.547 2.041 1 95.5 226 ASP B C 1
ATOM 3999 O O . ASP B 1 226 ? 10.578 -21.156 3.121 1 95.5 226 ASP B O 1
ATOM 4003 N N . ASN B 1 227 ? 10.234 -22.781 1.521 1 93.75 227 ASN B N 1
ATOM 4004 C CA . ASN B 1 227 ? 11.188 -23.75 2.049 1 93.75 227 ASN B CA 1
ATOM 4005 C C . ASN B 1 227 ? 10.883 -24.094 3.506 1 93.75 227 ASN B C 1
ATOM 4007 O O . ASN B 1 227 ? 11.805 -24.219 4.32 1 93.75 227 ASN B O 1
ATOM 4011 N N . GLY B 1 228 ? 9.656 -24.094 3.834 1 92.44 228 GLY B N 1
ATOM 4012 C CA . GLY B 1 228 ? 9.234 -24.531 5.156 1 92.44 228 GLY B CA 1
ATOM 4013 C C . GLY B 1 228 ? 9.414 -23.469 6.223 1 92.44 228 GLY B C 1
ATOM 4014 O O . GLY B 1 228 ? 9.211 -23.734 7.41 1 92.44 228 GLY B O 1
ATOM 4015 N N . LEU B 1 229 ? 9.711 -22.297 5.809 1 94.25 229 LEU B N 1
ATOM 4016 C CA . LEU B 1 229 ? 9.984 -21.234 6.777 1 94.25 229 LEU B CA 1
ATOM 4017 C C . LEU B 1 229 ? 8.695 -20.594 7.277 1 94.25 229 LEU B C 1
ATOM 4019 O O . LEU B 1 229 ? 8.688 -19.906 8.297 1 94.25 229 LEU B O 1
ATOM 4023 N N . ALA B 1 230 ? 7.625 -20.859 6.578 1 96.31 230 ALA B N 1
ATOM 4024 C CA . ALA B 1 230 ? 6.324 -20.375 7.035 1 96.31 230 ALA B CA 1
ATOM 4025 C C . ALA B 1 230 ? 5.785 -21.234 8.164 1 96.31 230 ALA B C 1
ATOM 4027 O O . ALA B 1 230 ? 4.746 -21.891 8.016 1 96.31 230 ALA B O 1
ATOM 4028 N N . SER B 1 231 ? 6.387 -21.172 9.281 1 97.12 231 SER B N 1
ATOM 4029 C CA . SER B 1 231 ? 5.973 -21.969 10.445 1 97.12 231 SER B CA 1
ATOM 4030 C C . SER B 1 231 ? 4.902 -21.234 11.25 1 97.12 231 SER B C 1
ATOM 4032 O O . SER B 1 231 ? 4.793 -20.016 11.188 1 97.12 231 SER B O 1
ATOM 4034 N N . THR B 1 232 ? 4.172 -22.016 11.977 1 97.31 232 THR B N 1
ATOM 4035 C CA . THR B 1 232 ? 3.08 -21.453 12.758 1 97.31 232 THR B CA 1
ATOM 4036 C C . THR B 1 232 ? 3.607 -20.438 13.758 1 97.31 232 THR B C 1
ATOM 4038 O O . THR B 1 232 ? 3.066 -19.328 13.867 1 97.31 232 THR B O 1
ATOM 4041 N N . PRO B 1 233 ? 4.691 -20.703 14.453 1 98.19 233 PRO B N 1
ATOM 4042 C CA . PRO B 1 233 ? 5.211 -19.703 15.391 1 98.19 233 PRO B CA 1
ATOM 4043 C C . PRO B 1 233 ? 5.656 -18.422 14.695 1 98.19 233 PRO B C 1
ATOM 4045 O O . PRO B 1 233 ? 5.438 -17.328 15.211 1 98.19 233 PRO B O 1
ATOM 4048 N N . LEU B 1 234 ? 6.27 -18.578 13.555 1 98.12 234 LEU B N 1
ATOM 4049 C CA . LEU B 1 234 ? 6.715 -17.391 12.828 1 98.12 234 LEU B CA 1
ATOM 4050 C C . LEU B 1 234 ? 5.523 -16.578 12.344 1 98.12 234 LEU B C 1
ATOM 4052 O O . LEU B 1 234 ? 5.535 -15.344 12.438 1 98.12 234 LEU B O 1
ATOM 4056 N N . ILE B 1 235 ? 4.559 -17.266 11.844 1 98.5 235 ILE B N 1
ATOM 4057 C CA . ILE B 1 235 ? 3.365 -16.578 11.359 1 98.5 235 ILE B CA 1
ATOM 4058 C C . ILE B 1 235 ? 2.652 -15.898 12.531 1 98.5 235 ILE B C 1
ATOM 4060 O O . ILE B 1 235 ? 2.135 -14.789 12.398 1 98.5 235 ILE B O 1
ATOM 4064 N N . PHE B 1 236 ? 2.617 -16.531 13.641 1 98.69 236 PHE B N 1
ATOM 4065 C CA . PHE B 1 236 ? 2.031 -15.953 14.844 1 98.69 236 PHE B CA 1
ATOM 4066 C C . PHE B 1 236 ? 2.756 -14.672 15.234 1 98.69 236 PHE B C 1
ATOM 4068 O O . PHE B 1 236 ? 2.121 -13.648 15.477 1 98.69 236 PHE B O 1
ATOM 4075 N N . ALA B 1 237 ? 4.07 -14.75 15.234 1 98.75 237 ALA B N 1
ATOM 4076 C CA . ALA B 1 237 ? 4.875 -13.578 15.57 1 98.75 237 ALA B CA 1
ATOM 4077 C C . ALA B 1 237 ? 4.652 -12.461 14.555 1 98.75 237 ALA B C 1
ATOM 4079 O O . ALA B 1 237 ? 4.531 -11.289 14.93 1 98.75 237 ALA B O 1
ATOM 4080 N N . ALA B 1 238 ? 4.629 -12.828 13.32 1 98.81 238 ALA B N 1
ATOM 4081 C CA . ALA B 1 238 ? 4.402 -11.852 12.25 1 98.81 238 ALA B CA 1
ATOM 4082 C C . ALA B 1 238 ? 3.023 -11.219 12.375 1 98.81 238 ALA B C 1
ATOM 4084 O O . ALA B 1 238 ? 2.857 -10.023 12.117 1 98.81 238 ALA B O 1
ATOM 4085 N N . THR B 1 239 ? 2.041 -12.008 12.742 1 98.88 239 THR B N 1
ATOM 4086 C CA . THR B 1 239 ? 0.686 -11.516 12.969 1 98.88 239 THR B CA 1
ATOM 4087 C C . THR B 1 239 ? 0.663 -10.484 14.086 1 98.88 239 THR B C 1
ATOM 4089 O O . THR B 1 239 ? 0.094 -9.398 13.93 1 98.88 239 THR B O 1
ATOM 4092 N N . LEU B 1 240 ? 1.286 -10.766 15.148 1 98.81 240 LEU B N 1
ATOM 4093 C CA . LEU B 1 240 ? 1.354 -9.836 16.266 1 98.81 240 LEU B CA 1
ATOM 4094 C C . LEU B 1 240 ? 2.102 -8.562 15.883 1 98.81 240 LEU B C 1
ATOM 4096 O O . LEU B 1 240 ? 1.743 -7.469 16.328 1 98.81 240 LEU B O 1
ATOM 4100 N N . ALA B 1 241 ? 3.133 -8.766 15.078 1 98.81 241 ALA B N 1
ATOM 4101 C CA . ALA B 1 241 ? 3.883 -7.602 14.609 1 98.81 241 ALA B CA 1
ATOM 4102 C C . ALA B 1 241 ? 2.992 -6.668 13.797 1 98.81 241 ALA B C 1
ATOM 4104 O O . ALA B 1 241 ? 3.031 -5.449 13.977 1 98.81 241 ALA B O 1
ATOM 4105 N N . SER B 1 242 ? 2.199 -7.211 12.93 1 98.88 242 SER B N 1
ATOM 4106 C CA . SER B 1 242 ? 1.296 -6.402 12.125 1 98.88 242 SER B CA 1
ATOM 4107 C C . SER B 1 242 ? 0.254 -5.703 12.992 1 98.88 242 SER B C 1
ATOM 4109 O O . SER B 1 242 ? -0.057 -4.527 12.773 1 98.88 242 SER B O 1
ATOM 4111 N N . ILE B 1 243 ? -0.279 -6.395 13.961 1 98.81 243 ILE B N 1
ATOM 4112 C CA . ILE B 1 243 ? -1.254 -5.805 14.875 1 98.81 243 ILE B CA 1
ATOM 4113 C C . ILE B 1 243 ? -0.606 -4.664 15.656 1 98.81 243 ILE B C 1
ATOM 4115 O O . ILE B 1 243 ? -1.216 -3.611 15.844 1 98.81 243 ILE B O 1
ATOM 4119 N N . ALA B 1 244 ? 0.603 -4.867 16.062 1 98.62 244 ALA B N 1
ATOM 4120 C CA . ALA B 1 244 ? 1.333 -3.824 16.781 1 98.62 244 ALA B CA 1
ATOM 4121 C C . ALA B 1 244 ? 1.541 -2.596 15.906 1 98.62 244 ALA B C 1
ATOM 4123 O O . ALA B 1 244 ? 1.378 -1.461 16.359 1 98.62 244 ALA B O 1
ATOM 4124 N N . LEU B 1 245 ? 1.888 -2.816 14.68 1 98.69 245 LEU B N 1
ATOM 4125 C CA . LEU B 1 245 ? 2.082 -1.704 13.758 1 98.69 245 LEU B CA 1
ATOM 4126 C C . LEU B 1 245 ? 0.787 -0.921 13.57 1 98.69 245 LEU B C 1
ATOM 4128 O O . LEU B 1 245 ? 0.807 0.309 13.492 1 98.69 245 LEU B O 1
ATOM 4132 N N . CYS B 1 246 ? -0.302 -1.609 13.508 1 98.81 246 CYS B N 1
ATOM 4133 C CA . CYS B 1 246 ? -1.598 -0.946 13.414 1 98.81 246 CYS B CA 1
ATOM 4134 C C . CYS B 1 246 ? -1.852 -0.073 14.633 1 98.81 246 CYS B C 1
ATOM 4136 O O . CYS B 1 246 ? -2.275 1.077 14.508 1 98.81 246 CYS B O 1
ATOM 4138 N N . SER B 1 247 ? -1.552 -0.584 15.789 1 98.25 247 SER B N 1
ATOM 4139 C CA . SER B 1 247 ? -1.762 0.146 17.031 1 98.25 247 SER B CA 1
ATOM 4140 C C . SER B 1 247 ? -0.901 1.403 17.094 1 98.25 247 SER B C 1
ATOM 4142 O O . SER B 1 247 ? -1.375 2.471 17.484 1 98.25 247 SER B O 1
ATOM 4144 N N . ILE B 1 248 ? 0.297 1.258 16.656 1 96.94 248 ILE B N 1
ATOM 4145 C CA . ILE B 1 248 ? 1.218 2.389 16.625 1 96.94 248 ILE B CA 1
ATOM 4146 C C . ILE B 1 248 ? 0.7 3.453 15.664 1 96.94 248 ILE B C 1
ATOM 4148 O O . ILE B 1 248 ? 0.771 4.652 15.961 1 96.94 248 ILE B O 1
ATOM 4152 N N . THR B 1 249 ? 0.208 3.006 14.57 1 97.88 249 THR B N 1
ATOM 4153 C CA . THR B 1 249 ? -0.313 3.922 13.562 1 97.88 249 THR B CA 1
ATOM 4154 C C . THR B 1 249 ? -1.493 4.719 14.117 1 97.88 249 THR B C 1
ATOM 4156 O O . THR B 1 249 ? -1.561 5.938 13.945 1 97.88 249 THR B O 1
ATOM 4159 N N . ILE B 1 250 ? -2.406 4.066 14.781 1 97.94 250 ILE B N 1
ATOM 4160 C CA . ILE B 1 250 ? -3.576 4.73 15.344 1 97.94 250 ILE B CA 1
ATOM 4161 C C . ILE B 1 250 ? -3.143 5.711 16.438 1 97.94 250 ILE B C 1
ATOM 4163 O O . ILE B 1 250 ? -3.637 6.84 16.5 1 97.94 250 ILE B O 1
ATOM 4167 N N . TYR B 1 251 ? -2.209 5.27 17.188 1 94.75 251 TYR B N 1
ATOM 4168 C CA . TYR B 1 251 ? -1.68 6.141 18.234 1 94.75 251 TYR B CA 1
ATOM 4169 C C . TYR B 1 251 ? -1.038 7.383 17.641 1 94.75 251 TYR B C 1
ATOM 4171 O O . TYR B 1 251 ? -1.254 8.5 18.125 1 94.75 251 TYR B O 1
ATOM 4179 N N . GLY B 1 252 ? -0.261 7.199 16.609 1 93.06 252 GLY B N 1
ATOM 4180 C CA . GLY B 1 252 ? 0.392 8.32 15.953 1 93.06 252 GLY B CA 1
ATOM 4181 C C . GLY B 1 252 ? -0.577 9.227 15.219 1 93.06 252 GLY B C 1
ATOM 4182 O O . GLY B 1 252 ? -0.376 10.445 15.164 1 93.06 252 GLY B O 1
ATOM 4183 N N . LEU B 1 253 ? -1.566 8.656 14.688 1 94.75 253 LEU B N 1
ATOM 4184 C CA . LEU B 1 253 ? -2.555 9.391 13.906 1 94.75 253 LEU B CA 1
ATOM 4185 C C . LEU B 1 253 ? -3.258 10.438 14.758 1 94.75 253 LEU B C 1
ATOM 4187 O O . LEU B 1 253 ? -3.723 11.453 14.242 1 94.75 253 LEU B O 1
ATOM 4191 N N . ALA B 1 254 ? -3.318 10.266 16.016 1 93.5 254 ALA B N 1
ATOM 4192 C CA . ALA B 1 254 ? -3.98 11.18 16.938 1 93.5 254 ALA B CA 1
ATOM 4193 C C . ALA B 1 254 ? -3.307 12.555 16.922 1 93.5 254 ALA B C 1
ATOM 4195 O O . ALA B 1 254 ? -3.959 13.57 17.156 1 93.5 254 ALA B O 1
ATOM 4196 N N . ALA B 1 255 ? -2.08 12.547 16.609 1 89.5 255 ALA B N 1
ATOM 4197 C CA . ALA B 1 255 ? -1.325 13.797 16.594 1 89.5 255 ALA B CA 1
ATOM 4198 C C . ALA B 1 255 ? -1.752 14.664 15.414 1 89.5 255 ALA B C 1
ATOM 4200 O O . ALA B 1 255 ? -1.436 15.859 15.367 1 89.5 255 ALA B O 1
ATOM 4201 N N . PHE B 1 256 ? -2.465 14.102 14.477 1 90.25 256 PHE B N 1
ATOM 4202 C CA . PHE B 1 256 ? -2.818 14.836 13.266 1 90.25 256 PHE B CA 1
ATOM 4203 C C . PHE B 1 256 ? -4.301 15.18 13.258 1 90.25 256 PHE B C 1
ATOM 4205 O O . PHE B 1 256 ? -4.816 15.703 12.266 1 90.25 256 PHE B O 1
ATOM 4212 N N . LEU B 1 257 ? -4.973 14.906 14.305 1 94.81 257 LEU B N 1
ATOM 4213 C CA . LEU B 1 257 ? -6.398 15.203 14.375 1 94.81 257 LEU B CA 1
ATOM 4214 C C . LEU B 1 257 ? -6.645 16.703 14.297 1 94.81 257 LEU B C 1
ATOM 4216 O O . LEU B 1 257 ? -5.898 17.5 14.875 1 94.81 257 LEU B O 1
ATOM 4220 N N . PRO B 1 258 ? -7.676 17.031 13.555 1 92.38 258 PRO B N 1
ATOM 4221 C CA . PRO B 1 258 ? -8.031 18.453 13.516 1 92.38 258 PRO B CA 1
ATOM 4222 C C . PRO B 1 258 ? -8.438 19 14.891 1 92.38 258 PRO B C 1
ATOM 4224 O O . PRO B 1 258 ? -9 18.25 15.703 1 92.38 258 PRO B O 1
ATOM 4227 N N . THR B 1 259 ? -8.109 20.25 15.031 1 89.81 259 THR B N 1
ATOM 4228 C CA . THR B 1 259 ? -8.492 20.922 16.266 1 89.81 259 THR B CA 1
ATOM 4229 C C . THR B 1 259 ? -9.75 21.75 16.078 1 89.81 259 THR B C 1
ATOM 4231 O O . THR B 1 259 ? -10.094 22.109 14.945 1 89.81 259 THR B O 1
ATOM 4234 N N . ARG B 1 260 ? -10.352 21.969 17.188 1 86.31 260 ARG B N 1
ATOM 4235 C CA . ARG B 1 260 ? -11.586 22.75 17.125 1 86.31 260 ARG B CA 1
ATOM 4236 C C . ARG B 1 260 ? -11.305 24.188 16.703 1 86.31 260 ARG B C 1
ATOM 4238 O O . ARG B 1 260 ? -10.312 24.781 17.125 1 86.31 260 ARG B O 1
ATOM 4245 N N . THR B 1 261 ? -11.766 24.625 15.594 1 66.06 261 THR B N 1
ATOM 4246 C CA . THR B 1 261 ? -11.672 26.031 15.266 1 66.06 261 THR B CA 1
ATOM 4247 C C . THR B 1 261 ? -12.383 26.891 16.312 1 66.06 261 THR B C 1
ATOM 4249 O O . THR B 1 261 ? -13.484 26.531 16.75 1 66.06 261 THR B O 1
ATOM 4252 N N . PRO B 1 262 ? -11.617 27.797 17.016 1 55.59 262 PRO B N 1
ATOM 4253 C CA . PRO B 1 262 ? -12.297 28.656 17.984 1 55.59 262 PRO B CA 1
ATOM 4254 C C . PRO B 1 262 ? -13.641 29.172 17.484 1 55.59 262 PRO B C 1
ATOM 4256 O O . PRO B 1 262 ? -13.781 29.5 16.312 1 55.59 262 PRO B O 1
ATOM 4259 N N . ASP B 1 263 ? -14.648 28.625 17.844 1 46.97 263 ASP B N 1
ATOM 4260 C CA . ASP B 1 263 ? -15.945 29.234 17.562 1 46.97 263 ASP B CA 1
ATOM 4261 C C . ASP B 1 263 ? -15.844 30.75 17.562 1 46.97 263 ASP B C 1
ATOM 4263 O O . ASP B 1 263 ? -15.375 31.359 18.531 1 46.97 263 ASP B O 1
ATOM 4267 N N . ALA B 1 264 ? -15.648 31.438 16.516 1 42.81 264 ALA B N 1
ATOM 4268 C CA . ALA B 1 264 ? -15.828 32.875 16.516 1 42.81 264 ALA B CA 1
ATOM 4269 C C . ALA B 1 264 ? -16.938 33.312 17.469 1 42.81 264 ALA B C 1
ATOM 4271 O O . ALA B 1 264 ? -17.219 34.5 17.641 1 42.81 264 ALA B O 1
ATOM 4272 N N . GLY B 1 265 ? -17.828 32.406 17.719 1 39.84 265 GLY B N 1
ATOM 4273 C CA . GLY B 1 265 ? -18.984 32.875 18.422 1 39.84 265 GLY B CA 1
ATOM 4274 C C . GLY B 1 265 ? -18.719 33.125 19.906 1 39.84 265 GLY B C 1
ATOM 4275 O O . GLY B 1 265 ? -19.656 33.219 20.703 1 39.84 265 GLY B O 1
ATOM 4276 N N . THR B 1 266 ? -17.625 32.594 20.406 1 40.34 266 THR B N 1
ATOM 4277 C CA . THR B 1 266 ? -17.656 33.094 21.781 1 40.34 266 THR B CA 1
ATOM 4278 C C . THR B 1 266 ? -17.734 34.625 21.797 1 40.34 266 THR B C 1
ATOM 4280 O O . THR B 1 266 ? -16.844 35.312 21.297 1 40.34 266 THR B O 1
ATOM 4283 N N . PRO B 1 267 ? -18.922 35.156 21.812 1 39.97 267 PRO B N 1
ATOM 4284 C CA . PRO B 1 267 ? -19.047 36.594 21.891 1 39.97 267 PRO B CA 1
ATOM 4285 C C . PRO B 1 267 ? -17.953 37.25 22.719 1 39.97 267 PRO B C 1
ATOM 4287 O O . PRO B 1 267 ? -17.562 36.719 23.766 1 39.97 267 PRO B O 1
ATOM 4290 N N . ALA B 1 268 ? -16.969 37.812 22.047 1 43.34 268 ALA B N 1
ATOM 4291 C CA . ALA B 1 268 ? -16.109 38.688 22.828 1 43.34 268 ALA B CA 1
ATOM 4292 C C . ALA B 1 268 ? -16.812 39.125 24.109 1 43.34 268 ALA B C 1
ATOM 4294 O O . ALA B 1 268 ? -17.969 39.562 24.078 1 43.34 268 ALA B O 1
ATOM 4295 N N . LYS B 1 269 ? -16.547 38.531 25.219 1 42.66 269 LYS B N 1
ATOM 4296 C CA . LYS B 1 269 ? -17.078 39.094 26.453 1 42.66 269 LYS B CA 1
ATOM 4297 C C . LYS B 1 269 ? -17.203 40.594 26.359 1 42.66 269 LYS B C 1
ATOM 4299 O O . LYS B 1 269 ? -16.219 41.312 26.094 1 42.66 269 LYS B O 1
ATOM 4304 N N . GLU B 1 270 ? -18.359 41.156 25.938 1 38.06 270 GLU B N 1
ATOM 4305 C CA . GLU B 1 270 ? -18.641 42.562 26.031 1 38.06 270 GLU B CA 1
ATOM 4306 C C . GLU B 1 270 ? -17.922 43.188 27.234 1 38.06 270 GLU B C 1
ATOM 4308 O O . GLU B 1 270 ? -18.094 42.719 28.359 1 38.06 270 GLU B O 1
ATOM 4313 N N . SER B 1 271 ? -16.656 43.5 27.062 1 40 271 SER B N 1
ATOM 4314 C CA . SER B 1 271 ? -16.078 44.375 28.094 1 40 271 SER B CA 1
ATOM 4315 C C . SER B 1 271 ? -17.156 45.188 28.781 1 40 271 SER B C 1
ATOM 4317 O O . SER B 1 271 ? -17.859 45.969 28.125 1 40 271 SER B O 1
ATOM 4319 N N . VAL B 1 272 ? -17.891 44.625 29.766 1 41.38 272 VAL B N 1
ATOM 4320 C CA . VAL B 1 272 ? -18.781 45.406 30.641 1 41.38 272 VAL B CA 1
ATOM 4321 C C . VAL B 1 272 ? -18.172 46.781 30.875 1 41.38 272 VAL B C 1
ATOM 4323 O O . VAL B 1 272 ? -17.078 46.906 31.422 1 41.38 272 VAL B O 1
ATOM 4326 N N . THR B 1 273 ? -18.406 47.719 30 1 39.91 273 THR B N 1
ATOM 4327 C CA . THR B 1 273 ? -18.156 49.094 30.344 1 39.91 273 THR B CA 1
ATOM 4328 C C . THR B 1 273 ? -18.484 49.375 31.797 1 39.91 273 THR B C 1
ATOM 4330 O O . THR B 1 273 ? -19.562 49 32.281 1 39.91 273 THR B O 1
ATOM 4333 N N . PRO B 1 274 ? -17.469 49.438 32.688 1 42.75 274 PRO B N 1
ATOM 4334 C CA . PRO B 1 274 ? -17.734 49.812 34.062 1 42.75 274 PRO B CA 1
ATOM 4335 C C . PRO B 1 274 ? -18.859 50.844 34.188 1 42.75 274 PRO B C 1
ATOM 4337 O O . PRO B 1 274 ? -18.672 52 33.844 1 42.75 274 PRO B O 1
ATOM 4340 N N . THR B 1 275 ? -20.016 50.625 33.469 1 36.59 275 THR B N 1
ATOM 4341 C CA . THR B 1 275 ? -21.031 51.656 33.531 1 36.59 275 THR B CA 1
ATOM 4342 C C . THR B 1 275 ? -21.156 52.219 34.938 1 36.59 275 THR B C 1
ATOM 4344 O O . THR B 1 275 ? -21.062 53.438 35.156 1 36.59 275 THR B O 1
ATOM 4347 N N . GLU B 1 276 ? -22.484 52.188 35.438 1 37.78 276 GLU B N 1
ATOM 4348 C CA . GLU B 1 276 ? -23.25 53.188 36.188 1 37.78 276 GLU B CA 1
ATOM 4349 C C . GLU B 1 276 ? -23 53.094 37.688 1 37.78 276 GLU B C 1
ATOM 4351 O O . GLU B 1 276 ? -23.703 53.688 38.469 1 37.78 276 GLU B O 1
ATOM 4356 N N . ALA B 1 277 ? -22.094 52.156 38.094 1 40.84 277 ALA B N 1
ATOM 4357 C CA . ALA B 1 277 ? -22.234 52.125 39.531 1 40.84 277 ALA B CA 1
ATOM 4358 C C . ALA B 1 277 ? -21.812 53.469 40.156 1 40.84 277 ALA B C 1
ATOM 4360 O O . ALA B 1 277 ? -21.797 53.625 41.375 1 40.84 277 ALA B O 1
ATOM 4361 N N . GLN B 1 278 ? -21.141 54.312 39.25 1 36.53 278 GLN B N 1
ATOM 4362 C CA . GLN B 1 278 ? -20.688 55.5 39.969 1 36.53 278 GLN B CA 1
ATOM 4363 C C . GLN B 1 278 ? -21.875 56.312 40.469 1 36.53 278 GLN B C 1
ATOM 4365 O O . GLN B 1 278 ? -21.688 57.312 41.156 1 36.53 278 GLN B O 1
ATOM 4370 N N . LEU B 1 279 ? -23 56.125 39.719 1 34.19 279 LEU B N 1
ATOM 4371 C CA . LEU B 1 279 ? -23.906 57.219 40.062 1 34.19 279 LEU B CA 1
ATOM 4372 C C . LEU B 1 279 ? -24.469 57 41.469 1 34.19 279 LEU B C 1
ATOM 4374 O O . LEU B 1 279 ? -25.125 57.906 42 1 34.19 279 LEU B O 1
ATOM 4378 N N . ALA B 1 280 ? -24.656 55.719 41.812 1 36.03 280 ALA B N 1
ATOM 4379 C CA . ALA B 1 280 ? -25.547 55.688 42.969 1 36.03 280 ALA B CA 1
ATOM 4380 C C . ALA B 1 280 ? -24.828 56.094 44.25 1 36.03 280 ALA B C 1
ATOM 4382 O O . ALA B 1 280 ? -25.422 56.156 45.312 1 36.03 280 ALA B O 1
ATOM 4383 N N . ASN B 1 281 ? -23.484 56.219 44.188 1 28.69 281 ASN B N 1
ATOM 4384 C CA . ASN B 1 281 ? -23.203 56.812 45.469 1 28.69 281 ASN B CA 1
ATOM 4385 C C . ASN B 1 281 ? -23.594 58.281 45.5 1 28.69 281 ASN B C 1
ATOM 4387 O O . ASN B 1 281 ? -23.312 59.031 44.562 1 28.69 281 ASN B O 1
#

Radius of gyration: 26.31 Å; Cα contacts (8 Å, |Δi|>4): 938; chains: 2; bounding box: 59×103×71 Å

Nearest PDB structures (foldseek):
  8tnm-assembly1_A  TM=3.202E-01  e=5.496E+00  synthetic construct
  8ox6-assembly1_A  TM=2.484E-01  e=2.634E+00  Homo sapiens
  8tnm-assembly1_A  TM=3.202E-01  e=6.440E+00  synthetic construct

Foldseek 3Di:
DPPDDLCQAADAADPVVLVCLQPVLVVVLVVQLVLLVVVCVVVVANLLNLLLVLQLVLLVVVVVVCVLQVKAFHAHDPRHGHNHQFDDDDPNGTHHPSSSSVRSVLQRVCCSPPLVCLLQANDALVNLVVQLVVSLVVQCVVVCVCCVRRRMARPFPAPDDDNRHRSLQSNLSSLLNSVLSQVLSVQVNVDPDRVSSNCSSVSNSCSNCCRCCVLLVLLSCLRVDDDPSNDPVSNVVSSVSSSVSSVVSSNVSNVSGDHRDPPPPPPPPPPPPPDDPVPVD/DPPDDLCQQAPAADPVVLVCLQPVLVVVLVVQLVLLVVVCVVVVANLLNLLLVLQLVLLVVVVVVCVLQVKAFHAHDPRHGHNHQFDDDDPNGTHHPSSSSVRSVLQSVCCSPPLVCLLQANDALVNLVVQLVVSLVVQCVVVCVCCVRRRMARPFPAPDDDNGHRSLQSNLSSLLNSVLSQVLSVQVNVDPDRVSSNCSSVSNSCSNCCRCCVLLVLLSCLRVDDDPSNDPVSNVVSSVSSSVSSVVSSNVSSVSGDHRDPPPPPPPPPPPPPPDPVPPD

pLDDT: mean 92.05, std 15.6, range [28.66, 98.94]